Protein AF-W5IK70-F1 (afdb_monomer)

pLDDT: mean 71.69, std 27.31, range [25.16, 98.5]

Solvent-accessible surface area (backbone atoms only — not comparable to full-atom values): 27237 Å² total; per-residue (Å²): 134,76,75,76,71,59,64,71,56,56,67,64,42,74,83,46,77,78,71,49,79,70,49,48,52,49,52,52,51,50,49,51,52,50,51,50,53,52,51,51,50,52,50,51,51,51,50,50,36,49,61,34,98,88,60,72,47,72,72,46,70,74,50,41,48,68,56,68,37,69,65,39,41,67,74,23,46,50,54,4,45,52,42,39,47,54,43,26,53,54,17,46,55,45,8,52,53,46,4,50,55,38,13,51,31,49,68,45,88,53,66,66,54,19,48,52,29,42,53,52,32,52,48,36,58,68,48,60,51,67,59,46,23,53,52,40,24,54,50,31,51,73,73,68,41,83,63,23,38,57,53,11,40,26,52,26,44,16,45,27,51,5,23,51,40,13,52,47,49,44,50,25,43,71,66,52,68,66,65,62,57,51,52,32,45,72,72,68,40,51,74,67,51,32,39,64,74,49,42,47,59,53,16,52,62,74,37,40,70,58,57,45,53,46,50,55,48,52,48,58,57,50,57,61,28,36,80,65,69,22,63,25,33,59,36,24,22,50,51,53,6,65,73,71,72,22,43,67,44,19,44,49,54,39,50,52,51,52,48,53,52,47,51,52,52,50,53,58,45,61,53,56,52,66,71,48,53,81,76,66,70,67,87,72,75,76,77,84,73,76,60,69,53,96,84,43,93,81,37,59,47,61,55,50,55,76,64,49,72,70,50,84,89,77,53,83,53,87,67,60,87,50,71,86,49,74,56,64,75,71,89,80,75,87,70,76,82,83,83,80,70,73,95,80,64,80,84,77,75,87,80,79,81,86,91,74,83,82,88,77,79,65,75,68,61,71,76,75,75,79,83,90,82,89,83,81,89,86,89,82,88,86,85,88,84,81,89,77,89,80,77,94,68,86,85,93,81,87,79,89,82,90,86,83,92,77,89,86,86,86,88,78,87,87,91,78,91,88,85,90,84,86,87,81,84,88,79,83,90,80,92,84,84,87,87,85,86,83,87,81,90,81,133

Sequence (443 aa):
MNNKKNSEDSTTRLLFDAPGPKALKKIRIANIIGSILIAGLVLAVLFRLHNPPQGENQLSWDLWRPALNSEAWTDFYLPGLVQTLAASVVAIIGSMLYGLIFGIGRLLPNRVIRFISGIIVEFCRAVPVLLMMIFMWRWFSSVNLPSSSYWAVTISLILYNGSVVAELVRSGVGSLPDGQREAALALGLTRTRSLMLIEVPQALYAMLPAAITQLVVVLKDTALGSIILYTDLLQQSRRLGSMYFNILQALTVAAVLYFIMCFIVSRIAEWLPSRLASRTSGATTPDPTAPLAINDPTNTVRIKVARTPRPFGGAEPVLPESYGASGITPHGWQGDYRGYLHGEEEQYLHGRGHYGQTSSVGKLADMITQEIRVVRPQNGKGKKDKKKHVSSRVQRQFHSSLFRWGRGKKSSTDHTGMDSDPSDKNNTSSNTSQPSDRTKDWK

Nearest PDB structures (foldseek):
  4ymw-assembly1_C  TM=8.968E-01  e=3.836E-10  Caldanaerobacter subterraneus subsp. tengcongensis MB4
  3tuz-assembly2_F  TM=8.386E-01  e=4.819E-06  Escherichia coli K-12
  3tui-assembly2_E  TM=7.484E-01  e=1.396E-05  Escherichia coli K-12
  3dhw-assembly1_B  TM=7.840E-01  e=5.274E-05  Escherichia coli K-12
  7mc0-assembly1_B  TM=7.612E-01  e=5.763E-05  Neisseria meningitidis MC58

Foldseek 3Di:
DPDPVVVVVVVVCPVPPDQPPVRVVVVVVVVVVVVVVVVVVVVVVQVCQCDPPPDHRLPDVVLQPLLPDPCLVPPFQVVQAVLLVVLLVLLLVLLLVLLLCLLLQLVDPDPVSNVVSVVQLVVLQVDDLLVQLVVQLVVCVVVVNPPSLSCSLNVSSSSNLSSVSSVQLNVLLVPDPCVLQVVCVVVVHDSSRSCPVPRSVNSCLVSLLVSLVSSLVSSVSSLSSLVVVRSHNLVSLCVSCVVSVSSVSSVVVSVVVNVVVSVVSSVVSVVVSVVVVVVPPDPDDPDPPQQDDLPDPPLVQNVVQVPFDDDPPRDDTDGPPCPPDRSDDDPDDPDDPPPDDDPPPPPPPPPDDDPDDDDDPPVVVVVPDDDDDDDDDDDDDDDDDDDDDDDPDDDDDDDDDDDDDDDDDDDDDDDDDDDDDDDDDDDDDDDDDDDDDDDDDDD

Organism: NCBI:txid641146

Secondary structure (DSSP, 8-state):
-GGGGSHHHHHHTTTS----HHHHHHHHHHHHHHHHHHHHHHHHHHHHHHS-TTS--TT-GGGHHHHHSHHHIIIIIHHHHHHHHHHHHHHHHHHHHHHHHHHHHHHSS-HHHHHHHHHHHHHHHHS-HHHHHHHHHHHHHHTT-TTHHHHHHHHHHHHHHHHHHHHHHHHHHTTS-THHHHHHHHTT--HHHHIIIIIHHHHHHHTHHHHHHHHHHHHHHGGGGGGGT---HHHHHHHHHHHSS-HHHHHHHHHHHHHHHHHHHHHHHHHHHHHHHHHH----PPP-PPPPPTT-TT-HHHHHHHHSPPPTTSPPP---GGGTTTT---SS----GGGS--TTSGGGS-----------GGGGTGGG-------PPPP----------------------------------------------------------------

Radius of gyration: 39.56 Å; Cα contacts (8 Å, |Δi|>4): 333; chains: 1; bounding box: 88×101×112 Å

Mean predicted aligned error: 18.62 Å

Structure (mmCIF, N/CA/C/O backbone):
data_AF-W5IK70-F1
#
_entry.id   AF-W5IK70-F1
#
loop_
_atom_site.group_PDB
_atom_site.id
_atom_site.type_symbol
_atom_site.label_atom_id
_atom_site.label_alt_id
_atom_site.label_comp_id
_atom_site.label_asym_id
_atom_site.label_entity_id
_atom_site.label_seq_id
_atom_site.pdbx_PDB_ins_code
_atom_site.Cartn_x
_atom_site.Cartn_y
_atom_site.Cartn_z
_atom_site.occupancy
_atom_site.B_iso_or_equiv
_atom_site.auth_seq_id
_atom_site.auth_comp_id
_atom_site.auth_asym_id
_atom_site.auth_atom_id
_atom_site.pdbx_PDB_model_num
ATOM 1 N N . MET A 1 1 ? 2.872 -40.965 8.794 1.00 36.47 1 MET A N 1
ATOM 2 C CA . MET A 1 1 ? 3.072 -39.592 8.266 1.00 36.47 1 MET A CA 1
ATOM 3 C C . MET A 1 1 ? 1.882 -39.005 7.482 1.00 36.47 1 MET A C 1
ATOM 5 O O . MET A 1 1 ? 1.776 -37.789 7.449 1.00 36.47 1 MET A O 1
ATOM 9 N N . ASN A 1 2 ? 0.983 -39.787 6.859 1.00 33.38 2 ASN A N 1
ATOM 10 C CA . ASN A 1 2 ? 0.033 -39.242 5.861 1.00 33.38 2 ASN A CA 1
ATOM 11 C C . ASN A 1 2 ? -1.221 -38.507 6.388 1.00 33.38 2 ASN A C 1
ATOM 13 O O . ASN A 1 2 ? -1.890 -37.846 5.602 1.00 33.38 2 ASN A O 1
ATOM 17 N N . ASN A 1 3 ? -1.569 -38.593 7.678 1.00 33.25 3 ASN A N 1
ATOM 18 C CA . ASN A 1 3 ? -2.918 -38.199 8.123 1.00 33.25 3 ASN A CA 1
ATOM 19 C C . ASN A 1 3 ? -3.159 -36.678 8.238 1.00 33.25 3 ASN A C 1
ATOM 21 O O . ASN A 1 3 ? -4.305 -36.243 8.264 1.00 33.25 3 ASN A O 1
ATOM 25 N N . LYS A 1 4 ? -2.102 -35.853 8.281 1.00 33.47 4 LYS A N 1
ATOM 26 C CA . LYS A 1 4 ? -2.226 -34.400 8.520 1.00 33.47 4 LYS A CA 1
ATOM 27 C C . LYS A 1 4 ? -2.654 -33.594 7.282 1.00 33.47 4 LYS A C 1
ATOM 29 O O . LYS A 1 4 ? -3.054 -32.448 7.418 1.00 33.47 4 LYS A O 1
ATOM 34 N N . LYS A 1 5 ? -2.584 -34.186 6.082 1.00 36.19 5 LYS A N 1
ATOM 35 C CA . LYS A 1 5 ? -2.869 -33.500 4.806 1.00 36.19 5 LYS A CA 1
ATOM 36 C C . LYS A 1 5 ? -4.351 -33.522 4.400 1.00 36.19 5 LYS A C 1
ATOM 38 O O . LYS A 1 5 ? -4.733 -32.823 3.472 1.00 36.19 5 LYS A O 1
ATOM 43 N N . ASN A 1 6 ? -5.176 -34.321 5.081 1.00 36.66 6 ASN A N 1
ATOM 44 C CA . ASN A 1 6 ? -6.583 -34.528 4.719 1.00 36.66 6 ASN A CA 1
ATOM 45 C C . ASN A 1 6 ? -7.561 -33.618 5.487 1.00 36.66 6 ASN A C 1
ATOM 47 O O . ASN A 1 6 ? -8.690 -33.449 5.039 1.00 36.66 6 ASN A O 1
ATOM 51 N N . SER A 1 7 ? -7.155 -33.038 6.625 1.00 37.81 7 SER A N 1
ATOM 52 C CA . SER A 1 7 ? -8.033 -32.238 7.497 1.00 37.81 7 SER A CA 1
ATOM 53 C C . SER A 1 7 ? -8.189 -30.776 7.061 1.00 37.81 7 SER A C 1
ATOM 55 O O . SER A 1 7 ? -9.271 -30.212 7.198 1.00 37.81 7 SER A O 1
ATOM 57 N N . GLU A 1 8 ? -7.145 -30.163 6.493 1.00 40.88 8 GLU A N 1
ATOM 58 C CA . GLU A 1 8 ? -7.228 -28.805 5.912 1.00 40.88 8 GLU A CA 1
ATOM 59 C C . GLU A 1 8 ? -8.087 -28.782 4.634 1.00 40.88 8 GLU A C 1
ATOM 61 O O . GLU A 1 8 ? -8.728 -27.785 4.303 1.00 40.88 8 GLU A O 1
ATOM 66 N N . ASP A 1 9 ? -8.158 -29.918 3.938 1.00 45.72 9 ASP A N 1
ATOM 67 C CA . ASP A 1 9 ? -8.907 -30.057 2.691 1.00 45.72 9 ASP A CA 1
ATOM 68 C C . ASP A 1 9 ? -10.426 -30.193 2.939 1.00 45.72 9 ASP A C 1
ATOM 70 O O . ASP A 1 9 ? -11.229 -29.869 2.069 1.00 45.72 9 ASP A O 1
ATOM 74 N N . SER A 1 10 ? -10.853 -30.640 4.131 1.00 42.25 10 SER A N 1
ATOM 75 C CA . SER A 1 10 ? -12.277 -30.836 4.458 1.00 42.25 10 SER A CA 1
ATOM 76 C C . SER A 1 10 ? -13.062 -29.551 4.736 1.00 42.25 10 SER A C 1
ATOM 78 O O . SER A 1 10 ? -14.227 -29.477 4.356 1.00 42.25 10 SER A O 1
ATOM 80 N N . THR A 1 11 ? -12.461 -28.531 5.353 1.00 40.12 11 THR A N 1
ATOM 81 C CA . THR A 1 11 ? -13.162 -27.266 5.657 1.00 40.12 11 THR A CA 1
ATOM 82 C C . THR A 1 11 ? -13.364 -26.413 4.406 1.00 40.12 11 THR A C 1
ATOM 84 O O . THR A 1 11 ? -14.427 -25.824 4.222 1.00 40.12 11 THR A O 1
ATOM 87 N N . THR A 1 12 ? -12.397 -26.422 3.486 1.00 42.31 12 THR A N 1
ATOM 88 C CA . THR A 1 12 ? -12.478 -25.706 2.200 1.00 42.31 12 THR A CA 1
ATOM 89 C C . THR A 1 12 ? -13.555 -26.287 1.263 1.00 42.31 12 THR A C 1
ATOM 91 O O . THR A 1 12 ? -14.144 -25.562 0.461 1.00 42.31 12 THR A O 1
ATOM 94 N N . ARG A 1 13 ? -13.877 -27.583 1.400 1.00 45.31 13 ARG A N 1
ATOM 95 C CA . ARG A 1 13 ? -14.924 -28.287 0.627 1.00 45.31 13 ARG A CA 1
ATOM 96 C C . ARG A 1 13 ? -16.365 -27.963 1.052 1.00 45.31 13 ARG A C 1
ATOM 98 O O . ARG A 1 13 ? -17.289 -28.385 0.368 1.00 45.31 13 ARG A O 1
ATOM 105 N N . LEU A 1 14 ? -16.585 -27.237 2.153 1.00 49.22 14 LEU A N 1
ATOM 106 C CA . LEU A 1 14 ? -17.941 -26.951 2.655 1.00 49.22 14 LEU A CA 1
ATOM 107 C C . LEU A 1 14 ? -18.690 -25.856 1.875 1.00 49.22 14 LEU A C 1
ATOM 109 O O . LEU A 1 14 ? -19.909 -25.772 1.995 1.00 49.22 14 LEU A O 1
ATOM 113 N N . LEU A 1 15 ? -17.994 -25.036 1.076 1.00 49.94 15 LEU A N 1
ATOM 114 C CA . LEU A 1 15 ? -18.619 -23.995 0.240 1.00 49.94 15 LEU A CA 1
ATOM 115 C C . LEU A 1 15 ? -18.512 -24.272 -1.269 1.00 49.94 15 LEU A C 1
ATOM 117 O O . LEU A 1 15 ? -19.331 -23.784 -2.045 1.00 49.94 15 LEU A O 1
ATOM 121 N N . PHE A 1 16 ? -17.531 -25.075 -1.688 1.00 58.56 16 PHE A N 1
ATOM 122 C CA . PHE A 1 16 ? -17.361 -25.506 -3.073 1.00 58.56 16 PHE A CA 1
ATOM 123 C C . PHE A 1 16 ? -17.315 -27.029 -3.137 1.00 58.56 16 PHE A C 1
ATOM 125 O O . PHE A 1 16 ? -16.374 -27.651 -2.643 1.00 58.56 16 PHE A O 1
ATOM 132 N N . ASP A 1 17 ? -18.330 -27.613 -3.776 1.00 73.50 17 ASP A N 1
ATOM 133 C CA . ASP A 1 17 ? -18.403 -29.052 -4.009 1.00 73.50 17 ASP A CA 1
ATOM 134 C C . ASP A 1 17 ? -17.187 -29.529 -4.824 1.00 73.50 17 ASP A C 1
ATOM 136 O O . ASP A 1 17 ? -16.712 -28.842 -5.740 1.00 73.50 17 ASP A O 1
ATOM 140 N N . ALA A 1 18 ? -16.649 -30.696 -4.473 1.00 69.75 18 ALA A N 1
ATOM 141 C CA . ALA A 1 18 ? -15.390 -31.163 -5.038 1.00 69.75 18 ALA A CA 1
ATOM 142 C C . ALA A 1 18 ? -15.562 -31.425 -6.548 1.00 69.75 18 ALA A C 1
ATOM 144 O O . ALA A 1 18 ? -16.427 -32.217 -6.939 1.00 69.75 18 ALA A O 1
ATOM 145 N N . PRO A 1 19 ? -14.753 -30.808 -7.435 1.00 75.75 19 PRO A N 1
ATOM 146 C CA . PRO A 1 19 ? -14.966 -30.920 -8.871 1.00 75.75 19 PRO A CA 1
ATOM 147 C C . PRO A 1 19 ? -14.865 -32.382 -9.314 1.00 75.75 19 PRO A C 1
ATOM 149 O O . PRO A 1 19 ? -13.803 -33.000 -9.255 1.00 75.75 19 PRO A O 1
ATOM 152 N N . GLY A 1 20 ? -15.983 -32.937 -9.791 1.00 86.75 20 GLY A N 1
ATOM 153 C CA . GLY A 1 20 ? -16.047 -34.327 -10.239 1.00 86.75 20 GLY A CA 1
ATOM 154 C C . GLY A 1 20 ? -15.072 -34.640 -11.390 1.00 86.75 20 GLY A C 1
ATOM 155 O O . GLY A 1 20 ? -14.556 -33.735 -12.053 1.00 86.75 20 GLY A O 1
ATOM 156 N N . PRO A 1 21 ? -14.851 -35.921 -11.735 1.00 85.81 21 PRO A N 1
ATOM 157 C CA . PRO A 1 21 ? -13.806 -36.330 -12.684 1.00 85.81 21 PRO A CA 1
ATOM 158 C C . PRO A 1 21 ? -13.943 -35.703 -14.084 1.00 85.81 21 PRO A C 1
ATOM 160 O O . PRO A 1 21 ? -12.944 -35.479 -14.769 1.00 85.81 21 PRO A O 1
ATOM 163 N N . LYS A 1 22 ? -15.168 -35.362 -14.512 1.00 83.75 22 LYS A N 1
ATOM 164 C CA . LYS A 1 22 ? -15.419 -34.609 -15.755 1.00 83.75 22 LYS A CA 1
ATOM 165 C C . LYS A 1 22 ? -15.026 -33.126 -15.635 1.00 83.75 22 LYS A C 1
ATOM 167 O O . LYS A 1 22 ? -14.517 -32.564 -16.602 1.00 83.75 22 LYS A O 1
ATOM 172 N N . ALA A 1 23 ? -15.222 -32.504 -14.471 1.00 85.75 23 ALA A N 1
ATOM 173 C CA . ALA A 1 23 ? -14.808 -31.127 -14.199 1.00 85.75 23 ALA A CA 1
ATOM 174 C C . ALA A 1 23 ? -13.278 -31.012 -14.103 1.00 85.75 23 ALA A C 1
ATOM 176 O O . ALA A 1 23 ? -12.705 -30.143 -14.752 1.00 85.75 23 ALA A O 1
ATOM 177 N N . LEU A 1 24 ? -12.599 -31.949 -13.430 1.00 86.75 24 LEU A N 1
ATOM 178 C CA . LEU A 1 24 ? -11.127 -32.005 -13.390 1.00 86.75 24 LEU A CA 1
ATOM 179 C C . LEU A 1 24 ? -10.498 -32.113 -14.789 1.00 86.75 24 LEU A C 1
ATOM 181 O O . LEU A 1 24 ? -9.507 -31.440 -15.073 1.00 86.75 24 LEU A O 1
ATOM 185 N N . LYS A 1 25 ? -11.092 -32.909 -15.694 1.00 89.62 25 LYS A N 1
ATOM 186 C CA . LYS A 1 25 ? -10.663 -32.962 -17.104 1.00 89.62 25 LYS A CA 1
ATOM 187 C C . LYS A 1 25 ? -10.832 -31.607 -17.802 1.00 89.62 25 LYS A C 1
ATOM 189 O O . LYS A 1 25 ? -9.897 -31.164 -18.463 1.00 89.62 25 LYS A O 1
ATOM 194 N N . LYS A 1 26 ? -11.973 -30.926 -17.621 1.00 90.50 26 LYS A N 1
ATOM 195 C CA . LYS A 1 26 ? -12.207 -29.578 -18.174 1.00 90.50 26 LYS A CA 1
ATOM 196 C C . LYS A 1 26 ? -11.215 -28.544 -17.633 1.00 90.50 26 LYS A C 1
ATOM 198 O O . LYS A 1 26 ? -10.653 -27.807 -18.431 1.00 90.50 26 LYS A O 1
ATOM 203 N N . ILE A 1 27 ? -10.953 -28.532 -16.324 1.00 92.06 27 ILE A N 1
ATOM 204 C CA . ILE A 1 27 ? -9.973 -27.631 -15.689 1.00 92.06 27 ILE A CA 1
ATOM 205 C C . ILE A 1 27 ? -8.572 -27.885 -16.254 1.00 92.06 27 ILE A C 1
ATOM 207 O O . ILE A 1 27 ? -7.891 -26.943 -16.640 1.00 92.06 27 ILE A O 1
ATOM 211 N N . ARG A 1 28 ? -8.149 -29.150 -16.390 1.00 91.88 28 ARG A N 1
ATOM 212 C CA . ARG A 1 28 ? -6.848 -29.481 -16.993 1.00 91.88 28 ARG A CA 1
ATOM 213 C C . ARG A 1 28 ? -6.742 -28.991 -18.439 1.00 91.88 28 ARG A C 1
ATOM 215 O O . ARG A 1 28 ? -5.726 -28.409 -18.795 1.00 91.88 28 ARG A O 1
ATOM 222 N N . ILE A 1 29 ? -7.776 -29.209 -19.254 1.00 94.44 29 ILE A N 1
ATOM 223 C CA . ILE A 1 29 ? -7.813 -28.746 -20.649 1.00 94.44 29 ILE A CA 1
ATOM 224 C C . ILE A 1 29 ? -7.774 -27.211 -20.707 1.00 94.44 29 ILE A C 1
ATOM 226 O O . ILE A 1 29 ? -6.973 -26.661 -21.453 1.00 94.44 29 ILE A O 1
ATOM 230 N N . ALA A 1 30 ? -8.567 -26.523 -19.881 1.00 94.56 30 ALA A N 1
ATOM 231 C CA . ALA A 1 30 ? -8.571 -25.063 -19.795 1.00 94.56 30 ALA A CA 1
ATOM 232 C C . ALA A 1 30 ? -7.206 -24.502 -19.362 1.00 94.56 30 ALA A C 1
ATOM 234 O O . ALA A 1 30 ? -6.728 -23.549 -19.969 1.00 94.56 30 ALA A O 1
ATOM 235 N N . ASN A 1 31 ? -6.544 -25.128 -18.384 1.00 95.31 31 ASN A N 1
ATOM 236 C CA . ASN A 1 31 ? -5.201 -24.740 -17.952 1.00 95.31 31 ASN A CA 1
ATOM 237 C C . ASN A 1 31 ? -4.164 -24.958 -19.062 1.00 95.31 31 ASN A C 1
ATOM 239 O O . ASN A 1 31 ? -3.361 -24.067 -19.302 1.00 95.31 31 ASN A O 1
ATOM 243 N N . ILE A 1 32 ? -4.199 -26.091 -19.776 1.00 96.56 32 ILE A N 1
ATOM 244 C CA . ILE A 1 32 ? -3.291 -26.356 -20.908 1.00 96.56 32 ILE A CA 1
ATOM 245 C C . ILE A 1 32 ? -3.502 -25.325 -22.025 1.00 96.56 32 ILE A C 1
ATOM 247 O O . ILE A 1 32 ? -2.533 -24.739 -22.498 1.00 96.56 32 ILE A O 1
ATOM 251 N N . ILE A 1 33 ? -4.755 -25.058 -22.411 1.00 96.94 33 ILE A N 1
ATOM 252 C CA . ILE A 1 33 ? -5.087 -24.036 -23.416 1.00 96.94 33 ILE A CA 1
ATOM 253 C C . ILE A 1 33 ? -4.610 -22.655 -22.946 1.00 96.94 33 ILE A C 1
ATOM 255 O O . ILE A 1 33 ? -3.957 -21.949 -23.708 1.00 96.94 33 ILE A O 1
ATOM 259 N N . GLY A 1 34 ? -4.861 -22.290 -21.686 1.00 95.69 34 GLY A N 1
ATOM 260 C CA . GLY A 1 34 ? -4.387 -21.039 -21.091 1.00 95.69 34 GLY A CA 1
ATOM 261 C C . GLY A 1 34 ? -2.861 -20.912 -21.113 1.00 95.69 34 GLY A C 1
ATOM 262 O O . GLY A 1 34 ? -2.343 -19.887 -21.545 1.00 95.69 34 GLY A O 1
ATOM 263 N N . SER A 1 35 ? -2.131 -21.963 -20.730 1.00 94.75 35 SER A N 1
ATOM 264 C CA . SER A 1 35 ? -0.665 -21.997 -20.797 1.00 94.75 35 SER A CA 1
ATOM 265 C C . SER A 1 35 ? -0.139 -21.880 -22.229 1.00 94.75 35 SER A C 1
ATOM 267 O O . SER A 1 35 ? 0.829 -21.157 -22.446 1.00 94.75 35 SER A O 1
ATOM 269 N N . ILE A 1 36 ? -0.780 -22.528 -23.210 1.00 97.12 36 ILE A N 1
ATOM 270 C CA . ILE A 1 36 ? -0.416 -22.409 -24.633 1.00 97.12 36 ILE A CA 1
ATOM 271 C C . ILE A 1 36 ? -0.670 -20.985 -25.143 1.00 97.12 36 ILE A C 1
ATOM 273 O O . ILE A 1 36 ? 0.191 -20.425 -25.817 1.00 97.12 36 ILE A O 1
ATOM 277 N N . LEU A 1 37 ? -1.804 -20.368 -24.792 1.00 96.25 37 LEU A N 1
ATOM 278 C CA . LEU A 1 37 ? -2.115 -18.983 -25.167 1.00 96.25 37 LEU A CA 1
ATOM 279 C C . LEU A 1 37 ? -1.122 -17.986 -24.550 1.00 96.25 37 LEU A C 1
ATOM 281 O O . LEU A 1 37 ? -0.654 -17.085 -25.244 1.00 96.25 37 LEU A O 1
ATOM 285 N N . ILE A 1 38 ? -0.749 -18.169 -23.279 1.00 95.69 38 ILE A N 1
ATOM 286 C CA . ILE A 1 38 ? 0.267 -17.345 -22.604 1.00 95.69 38 ILE A CA 1
ATOM 287 C C . ILE A 1 38 ? 1.643 -17.539 -23.256 1.00 95.69 38 ILE A C 1
ATOM 289 O O . ILE A 1 38 ? 2.315 -16.554 -23.552 1.00 95.69 38 ILE A O 1
ATOM 293 N N . ALA A 1 39 ? 2.055 -18.779 -23.531 1.00 95.31 39 ALA A N 1
ATOM 294 C CA . ALA A 1 39 ? 3.324 -19.060 -24.203 1.00 95.31 39 ALA A CA 1
ATOM 295 C C . ALA A 1 39 ? 3.364 -18.462 -25.621 1.00 95.31 39 ALA A C 1
ATOM 297 O O . ALA A 1 39 ? 4.350 -17.831 -25.991 1.00 95.31 39 ALA A O 1
ATOM 298 N N . GLY A 1 40 ? 2.274 -18.587 -26.386 1.00 96.50 40 GLY A N 1
ATOM 299 C CA . GLY A 1 40 ? 2.126 -17.969 -27.704 1.00 96.50 40 GLY A CA 1
ATOM 300 C C . GLY A 1 40 ? 2.204 -16.441 -27.655 1.00 96.50 40 GLY A C 1
ATOM 301 O O . GLY A 1 40 ? 2.890 -15.843 -28.481 1.00 96.50 40 GLY A O 1
ATOM 302 N N . LEU A 1 41 ? 1.582 -15.808 -26.654 1.00 95.06 41 LEU A N 1
ATOM 303 C CA . LEU A 1 41 ? 1.685 -14.363 -26.425 1.00 95.06 41 LEU A CA 1
ATOM 304 C C . LEU A 1 41 ? 3.125 -13.938 -26.096 1.00 95.06 41 LEU A C 1
ATOM 306 O O . LEU A 1 41 ? 3.617 -12.972 -26.674 1.00 95.06 41 LEU A O 1
ATOM 310 N N . VAL A 1 42 ? 3.818 -14.664 -25.212 1.00 93.88 42 VAL A N 1
ATOM 311 C CA . VAL A 1 42 ? 5.225 -14.389 -24.869 1.00 93.88 42 VAL A CA 1
ATOM 312 C C . VAL A 1 42 ? 6.127 -14.535 -26.096 1.00 93.88 42 VAL A C 1
ATOM 314 O O . VAL A 1 42 ? 6.939 -13.650 -26.359 1.00 93.88 42 VAL A O 1
ATOM 317 N N . LEU A 1 43 ? 5.955 -15.595 -26.891 1.00 93.50 43 LEU A N 1
ATOM 318 C CA . LEU A 1 43 ? 6.705 -15.792 -28.136 1.00 93.50 43 LEU A CA 1
ATOM 319 C C . LEU A 1 43 ? 6.414 -14.689 -29.164 1.00 93.50 43 LEU A C 1
ATOM 321 O O . LEU A 1 43 ? 7.348 -14.190 -29.789 1.00 93.50 43 LEU A O 1
ATOM 325 N N . ALA A 1 44 ? 5.159 -14.254 -29.301 1.00 91.31 44 ALA A N 1
ATOM 326 C CA . ALA A 1 44 ? 4.793 -13.140 -30.174 1.00 91.31 44 ALA A CA 1
ATOM 327 C C . ALA A 1 44 ? 5.439 -11.817 -29.724 1.00 91.31 44 ALA A C 1
ATOM 329 O O . ALA A 1 44 ? 5.952 -11.074 -30.561 1.00 91.31 44 ALA A O 1
ATOM 330 N N . VAL A 1 45 ? 5.477 -11.541 -28.415 1.00 90.25 45 VAL A N 1
ATOM 331 C CA . VAL A 1 45 ? 6.162 -10.368 -27.843 1.00 90.25 45 VAL A CA 1
ATOM 332 C C . VAL A 1 45 ? 7.672 -10.435 -28.089 1.00 90.25 45 VAL A C 1
ATOM 334 O O . VAL A 1 45 ? 8.245 -9.460 -28.573 1.00 90.25 45 VAL A O 1
ATOM 337 N N . LEU A 1 46 ? 8.315 -11.579 -27.833 1.00 89.44 46 LEU A N 1
ATOM 338 C CA . LEU A 1 46 ? 9.750 -11.768 -28.076 1.00 89.44 46 LEU A CA 1
ATOM 339 C C . LEU A 1 46 ? 10.104 -11.627 -29.561 1.00 89.44 46 LEU A C 1
ATOM 341 O O . LEU A 1 46 ? 11.042 -10.907 -29.895 1.00 89.44 46 LEU A O 1
ATOM 345 N N . PHE A 1 47 ? 9.324 -12.229 -30.462 1.00 88.50 47 PHE A N 1
ATOM 346 C CA . PHE A 1 47 ? 9.510 -12.076 -31.907 1.00 88.50 47 PHE A CA 1
ATOM 347 C C . PHE A 1 47 ? 9.346 -10.613 -32.348 1.00 88.50 47 PHE A C 1
ATOM 349 O O . PHE A 1 47 ? 10.142 -10.106 -33.135 1.00 88.50 47 PHE A O 1
ATOM 356 N N . ARG A 1 48 ? 8.356 -9.903 -31.790 1.00 87.06 48 ARG A N 1
ATOM 357 C CA . ARG A 1 48 ? 8.067 -8.494 -32.100 1.00 87.06 48 ARG A CA 1
ATOM 358 C C . ARG A 1 48 ? 9.092 -7.501 -31.528 1.00 87.06 48 ARG A C 1
ATOM 360 O O . ARG A 1 48 ? 9.183 -6.384 -32.048 1.00 87.06 48 ARG A O 1
ATOM 367 N N . LEU A 1 49 ? 9.822 -7.897 -30.482 1.00 87.50 49 LEU A N 1
ATOM 368 C CA . LEU A 1 49 ? 10.965 -7.181 -29.896 1.00 87.50 49 LEU A CA 1
ATOM 369 C C . LEU A 1 49 ? 12.274 -7.465 -30.642 1.00 87.50 49 LEU A C 1
ATOM 371 O O . LEU A 1 49 ? 13.088 -6.559 -30.806 1.00 87.50 49 LEU A O 1
ATOM 375 N N . HIS A 1 50 ? 12.463 -8.704 -31.101 1.00 88.06 50 HIS A N 1
ATOM 376 C CA . HIS A 1 50 ? 13.626 -9.106 -31.886 1.00 88.06 50 HIS A CA 1
ATOM 377 C C . HIS A 1 50 ? 13.608 -8.490 -33.290 1.00 88.06 50 HIS A C 1
ATOM 379 O O . HIS A 1 50 ? 14.604 -7.915 -33.722 1.00 88.06 50 HIS A O 1
ATOM 385 N N . ASN A 1 51 ? 12.446 -8.545 -33.952 1.00 85.44 51 ASN A N 1
ATOM 386 C CA . ASN A 1 51 ? 12.213 -8.055 -35.310 1.00 85.44 51 ASN A CA 1
ATOM 387 C C . ASN A 1 51 ? 11.142 -6.939 -35.323 1.00 85.44 51 ASN A C 1
ATOM 389 O O . ASN A 1 51 ? 10.003 -7.171 -35.749 1.00 85.44 51 ASN A O 1
ATOM 393 N N . PRO A 1 52 ? 11.442 -5.725 -34.825 1.00 84.19 52 PRO A N 1
ATOM 394 C CA . PRO A 1 52 ? 10.512 -4.607 -34.914 1.00 84.19 52 PRO A CA 1
ATOM 395 C C . PRO A 1 52 ? 10.428 -4.069 -36.363 1.00 84.19 52 PRO A C 1
ATOM 397 O O . PRO A 1 52 ? 11.462 -3.834 -36.977 1.00 84.19 52 PRO A O 1
ATOM 400 N N . PRO A 1 53 ? 9.228 -3.785 -36.916 1.00 75.94 53 PRO A N 1
ATOM 401 C CA . PRO A 1 53 ? 9.060 -3.352 -38.313 1.00 75.94 53 PRO A CA 1
ATOM 402 C C . PRO A 1 53 ? 9.731 -2.026 -38.710 1.00 75.94 53 PRO A C 1
ATOM 404 O O . PRO A 1 53 ? 9.782 -1.716 -39.895 1.00 75.94 53 PRO A O 1
ATOM 407 N N . GLN A 1 54 ? 10.158 -1.212 -37.739 1.00 74.94 54 GLN A N 1
ATOM 408 C CA . GLN A 1 54 ? 10.721 0.131 -37.939 1.00 74.94 54 GLN A CA 1
ATOM 409 C C . GLN A 1 54 ? 11.777 0.459 -36.862 1.00 74.94 54 GLN A C 1
ATOM 411 O O . GLN A 1 54 ? 11.732 1.520 -36.246 1.00 74.94 54 GLN A O 1
ATOM 416 N N . GLY A 1 55 ? 12.690 -0.467 -36.558 1.00 74.06 55 GLY A N 1
ATOM 417 C CA . GLY A 1 55 ? 13.747 -0.199 -35.579 1.00 74.06 55 GLY A CA 1
ATOM 418 C C . GLY A 1 55 ? 14.796 -1.298 -35.473 1.00 74.06 55 GLY A C 1
ATOM 419 O O . GLY A 1 55 ? 14.731 -2.312 -36.162 1.00 74.06 55 GLY A O 1
ATOM 420 N N . GLU A 1 56 ? 15.754 -1.094 -34.575 1.00 78.56 56 GLU A N 1
ATOM 421 C CA . GLU A 1 56 ? 16.780 -2.083 -34.249 1.00 78.56 56 GLU A CA 1
ATOM 422 C C . GLU A 1 56 ? 16.265 -3.128 -33.249 1.00 78.56 56 GLU A C 1
ATOM 424 O O . GLU A 1 56 ? 15.357 -2.859 -32.454 1.00 78.56 56 GLU A O 1
ATOM 429 N N . ASN A 1 57 ? 16.873 -4.318 -33.271 1.00 85.44 57 ASN A N 1
ATOM 430 C CA . ASN A 1 57 ? 16.585 -5.432 -32.364 1.00 85.44 57 ASN A CA 1
ATOM 431 C C . ASN A 1 57 ? 16.662 -4.981 -30.893 1.00 85.44 57 ASN A C 1
ATOM 433 O O . ASN A 1 57 ? 17.747 -4.774 -30.350 1.00 85.44 57 ASN A O 1
ATOM 437 N N . GLN A 1 58 ? 15.508 -4.895 -30.226 1.00 84.19 58 GLN A N 1
ATOM 438 C CA . GLN A 1 58 ? 15.393 -4.416 -28.842 1.00 84.19 58 GLN A CA 1
ATOM 439 C C . GLN A 1 58 ? 15.924 -5.425 -27.811 1.00 84.19 58 GLN A C 1
ATOM 441 O O . GLN A 1 58 ? 15.966 -5.132 -26.620 1.00 84.19 58 GLN A O 1
ATOM 446 N N . LEU A 1 59 ? 16.325 -6.620 -28.249 1.00 83.88 59 LEU A N 1
ATOM 447 C CA . LEU A 1 59 ? 16.972 -7.643 -27.427 1.00 83.88 59 LEU A CA 1
ATOM 448 C C . LEU A 1 59 ? 18.487 -7.724 -27.693 1.00 83.88 59 LEU A C 1
ATOM 450 O O . LEU A 1 59 ? 19.133 -8.657 -27.217 1.00 83.88 59 LEU A O 1
ATOM 454 N N . SER A 1 60 ? 19.067 -6.782 -28.451 1.00 86.25 60 SER A N 1
ATOM 455 C CA . SER A 1 60 ? 20.513 -6.729 -28.693 1.00 86.25 60 SER A CA 1
ATOM 456 C C . SER A 1 60 ? 21.294 -6.529 -27.389 1.00 86.25 60 SER A C 1
ATOM 458 O O . SER A 1 60 ? 20.871 -5.801 -26.490 1.00 86.25 60 SER A O 1
ATOM 460 N N . TRP A 1 61 ? 22.454 -7.182 -27.277 1.00 86.88 61 TRP A N 1
ATOM 461 C CA . TRP A 1 61 ? 23.295 -7.106 -26.077 1.00 86.88 61 TRP A CA 1
ATOM 462 C C . TRP A 1 61 ? 23.854 -5.696 -25.831 1.00 86.88 61 TRP A C 1
ATOM 464 O O . TRP A 1 61 ? 24.076 -5.296 -24.690 1.00 86.88 61 TRP A O 1
ATOM 474 N N . ASP A 1 62 ? 24.033 -4.906 -26.888 1.00 88.25 62 ASP A N 1
ATOM 475 C CA . ASP A 1 62 ? 24.639 -3.578 -26.792 1.00 88.25 62 ASP A CA 1
ATOM 476 C C . ASP A 1 62 ? 23.762 -2.572 -26.038 1.00 88.25 62 ASP A C 1
ATOM 478 O O . ASP A 1 62 ? 24.293 -1.753 -25.290 1.00 88.25 62 ASP A O 1
ATOM 482 N N . LEU A 1 63 ? 22.433 -2.719 -26.097 1.00 88.19 63 LEU A N 1
ATOM 483 C CA . LEU A 1 63 ? 21.494 -1.933 -25.287 1.00 88.19 63 LEU A CA 1
ATOM 484 C C . LEU A 1 63 ? 21.548 -2.289 -23.787 1.00 88.19 63 LEU A C 1
ATOM 486 O O . LEU A 1 63 ? 21.152 -1.479 -22.945 1.00 88.19 63 LEU A O 1
ATOM 490 N N . TRP A 1 64 ? 22.051 -3.474 -23.417 1.00 91.62 64 TRP A N 1
ATOM 491 C CA . TRP A 1 64 ? 22.198 -3.873 -22.011 1.00 91.62 64 TRP A CA 1
ATOM 492 C C . TRP A 1 64 ? 23.437 -3.277 -21.346 1.00 91.62 64 TRP A C 1
ATOM 494 O O . TRP A 1 64 ? 23.400 -3.045 -20.138 1.00 91.62 64 TRP A O 1
ATOM 504 N N . ARG A 1 65 ? 24.511 -2.983 -22.097 1.00 90.81 65 ARG A N 1
ATOM 505 C CA . ARG A 1 65 ? 25.765 -2.475 -21.507 1.00 90.81 65 ARG A CA 1
ATOM 506 C C . ARG A 1 65 ? 25.535 -1.192 -20.686 1.00 90.81 65 ARG A C 1
ATOM 508 O O . ARG A 1 65 ? 25.859 -1.212 -19.500 1.00 90.81 65 ARG A O 1
ATOM 515 N N . PRO A 1 66 ? 24.886 -0.124 -21.206 1.00 90.50 66 PRO A N 1
ATOM 516 C CA . PRO A 1 66 ? 24.676 1.097 -20.427 1.00 90.50 66 PRO A CA 1
ATOM 517 C C . PRO A 1 66 ? 23.738 0.894 -19.230 1.00 90.50 66 PRO A C 1
ATOM 519 O O . PRO A 1 66 ? 23.858 1.604 -18.243 1.00 90.50 66 PRO A O 1
ATOM 522 N N . ALA A 1 67 ? 22.833 -0.092 -19.279 1.00 91.19 67 ALA A N 1
ATOM 523 C CA . ALA A 1 67 ? 21.941 -0.420 -18.164 1.00 91.19 67 ALA A CA 1
ATOM 524 C C . ALA A 1 67 ? 22.622 -1.224 -17.039 1.00 91.19 67 ALA A C 1
ATOM 526 O O . ALA A 1 67 ? 22.045 -1.326 -15.957 1.00 91.19 67 ALA A O 1
ATOM 527 N N . LEU A 1 68 ? 23.803 -1.805 -17.286 1.00 93.31 68 LEU A N 1
ATOM 528 C CA . LEU A 1 68 ? 24.544 -2.648 -16.337 1.00 93.31 68 LEU A CA 1
ATOM 529 C C . LEU A 1 68 ? 25.891 -2.043 -15.893 1.00 93.31 68 LEU A C 1
ATOM 531 O O . LEU A 1 68 ? 26.451 -2.504 -14.898 1.00 93.31 68 LEU A O 1
ATOM 535 N N . ASN A 1 69 ? 26.390 -1.016 -16.592 1.00 93.62 69 ASN A N 1
ATOM 536 C CA . ASN A 1 69 ? 27.603 -0.264 -16.250 1.00 93.62 69 ASN A CA 1
ATOM 537 C C . ASN A 1 69 ? 27.556 0.329 -14.829 1.00 93.62 69 ASN A C 1
ATOM 539 O O . ASN A 1 69 ? 26.496 0.712 -14.339 1.00 93.62 69 ASN A O 1
ATOM 543 N N . SER A 1 70 ? 28.719 0.481 -14.186 1.00 93.12 70 SER A N 1
ATOM 544 C CA . SER A 1 70 ? 28.844 1.011 -12.815 1.00 93.12 70 SER A CA 1
ATOM 545 C C . SER A 1 70 ? 28.220 2.399 -12.621 1.00 93.12 70 SER A C 1
ATOM 547 O O . SER A 1 70 ? 27.583 2.627 -11.598 1.00 93.12 70 SER A O 1
ATOM 549 N N . GLU A 1 71 ? 28.339 3.282 -13.614 1.00 92.44 71 GLU A N 1
ATOM 550 C CA . GLU A 1 71 ? 27.736 4.626 -13.644 1.00 92.44 71 GLU A CA 1
ATOM 551 C C . GLU A 1 71 ? 26.203 4.581 -13.489 1.00 92.44 71 GLU A C 1
ATOM 553 O O . GLU A 1 71 ? 25.618 5.329 -12.708 1.00 92.44 71 GLU A O 1
ATOM 558 N N . ALA A 1 72 ? 25.532 3.618 -14.135 1.00 93.94 72 ALA A N 1
ATOM 559 C CA . ALA A 1 72 ? 24.089 3.434 -13.983 1.00 93.94 72 ALA A CA 1
ATOM 560 C C . ALA A 1 72 ? 23.694 3.076 -12.540 1.00 93.94 72 ALA A C 1
ATOM 562 O O . ALA A 1 72 ? 22.636 3.488 -12.053 1.00 93.94 72 ALA A O 1
ATOM 563 N N . TRP A 1 73 ? 24.550 2.335 -11.832 1.00 95.50 73 TRP A N 1
ATOM 564 C CA . TRP A 1 73 ? 24.336 2.001 -10.427 1.00 95.50 73 TRP A CA 1
ATOM 565 C C . TRP A 1 73 ? 24.548 3.205 -9.513 1.00 95.50 73 TRP A C 1
ATOM 567 O O . TRP A 1 73 ? 23.669 3.480 -8.693 1.00 95.50 73 TRP A O 1
ATOM 577 N N . THR A 1 74 ? 25.665 3.924 -9.650 1.00 95.19 74 THR A N 1
ATOM 578 C CA . THR A 1 74 ? 26.002 5.059 -8.774 1.00 95.19 74 THR A CA 1
ATOM 579 C C . THR A 1 74 ? 25.062 6.244 -8.954 1.00 95.19 74 THR A C 1
ATOM 581 O O . THR A 1 74 ? 24.661 6.849 -7.960 1.00 95.19 74 THR A O 1
ATOM 584 N N . ASP A 1 75 ? 24.657 6.534 -10.190 1.00 94.25 75 ASP A N 1
ATOM 585 C CA . ASP A 1 75 ? 24.033 7.818 -10.525 1.00 94.25 75 ASP A CA 1
ATOM 586 C C . ASP A 1 75 ? 22.501 7.713 -10.615 1.00 94.25 75 ASP A C 1
ATOM 588 O O . ASP A 1 75 ? 21.785 8.696 -10.392 1.00 94.25 75 ASP A O 1
ATOM 592 N N . PHE A 1 76 ? 21.977 6.508 -10.880 1.00 95.56 76 PHE A N 1
ATOM 593 C CA . PHE A 1 76 ? 20.545 6.269 -11.086 1.00 95.56 76 PHE A CA 1
ATOM 594 C C . PHE A 1 76 ? 19.961 5.230 -10.120 1.00 95.56 76 PHE A C 1
ATOM 596 O O . PHE A 1 76 ? 19.068 5.576 -9.338 1.00 95.56 76 PHE A O 1
ATOM 603 N N . TYR A 1 77 ? 20.433 3.975 -10.132 1.00 96.50 77 TYR A N 1
ATOM 604 C CA . TYR A 1 77 ? 19.762 2.903 -9.379 1.00 96.50 77 TYR A CA 1
ATOM 605 C C . TYR A 1 77 ? 19.909 3.031 -7.859 1.00 96.50 77 TYR A C 1
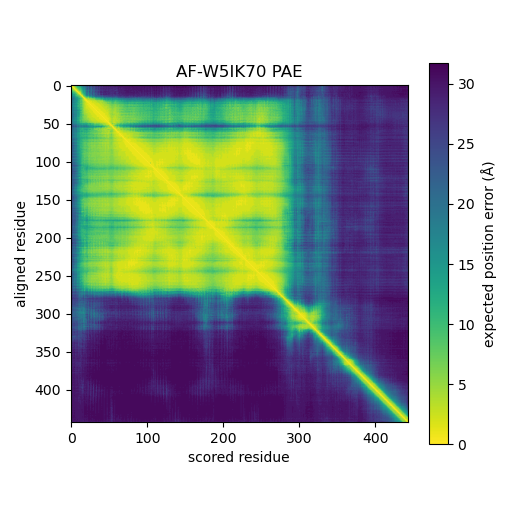ATOM 607 O O . TYR A 1 77 ? 18.895 2.947 -7.166 1.00 96.50 77 TYR A O 1
ATOM 615 N N . LEU A 1 78 ? 21.116 3.253 -7.315 1.00 96.19 78 LEU A N 1
ATOM 616 C CA . LEU A 1 78 ? 21.290 3.408 -5.863 1.00 96.19 78 LEU A CA 1
ATOM 617 C C . LEU A 1 78 ? 20.561 4.658 -5.332 1.00 96.19 78 LEU A C 1
ATOM 619 O O . LEU A 1 78 ? 19.785 4.508 -4.385 1.00 96.19 78 LEU A O 1
ATOM 623 N N . PRO A 1 79 ? 20.708 5.861 -5.930 1.00 96.62 79 PRO A N 1
ATOM 624 C CA . PRO A 1 79 ? 19.968 7.044 -5.492 1.00 96.62 79 PRO A CA 1
ATOM 625 C C . PRO A 1 79 ? 18.449 6.857 -5.565 1.00 96.62 79 PRO A C 1
ATOM 627 O O . PRO A 1 79 ? 17.742 7.224 -4.626 1.00 96.62 79 PRO A O 1
ATOM 630 N N . GLY A 1 80 ? 17.944 6.247 -6.644 1.00 96.62 80 GLY A N 1
ATOM 631 C CA . GLY A 1 80 ? 16.518 5.954 -6.799 1.00 96.62 80 GLY A CA 1
ATOM 632 C C . GLY A 1 80 ? 16.001 4.956 -5.764 1.00 96.62 80 GLY A C 1
ATOM 633 O O . GLY A 1 80 ? 14.944 5.175 -5.178 1.00 96.62 80 GLY A O 1
ATOM 634 N N . LEU A 1 81 ? 16.765 3.899 -5.474 1.00 96.25 81 LEU A N 1
ATOM 635 C CA . LEU A 1 81 ? 16.423 2.902 -4.458 1.00 96.25 81 LEU A CA 1
ATOM 636 C C . LEU A 1 81 ? 16.429 3.499 -3.041 1.00 96.25 81 LEU A C 1
ATOM 638 O O . LEU A 1 81 ? 15.515 3.221 -2.266 1.00 96.25 81 LEU A O 1
ATOM 642 N N . VAL A 1 82 ? 17.396 4.365 -2.714 1.00 96.94 82 VAL A N 1
ATOM 643 C CA . VAL A 1 82 ? 17.426 5.102 -1.436 1.00 96.94 82 VAL A CA 1
ATOM 644 C C . VAL A 1 82 ? 16.198 6.004 -1.293 1.00 96.94 82 VAL A C 1
ATOM 646 O O . VAL A 1 82 ? 15.564 5.993 -0.238 1.00 96.94 82 VAL A O 1
ATOM 649 N N . GLN A 1 83 ? 15.819 6.735 -2.345 1.00 96.75 83 GLN A N 1
ATOM 650 C CA . GLN A 1 83 ? 14.609 7.564 -2.349 1.00 96.75 83 GLN A CA 1
ATOM 651 C C . GLN A 1 83 ? 13.339 6.718 -2.168 1.00 96.75 83 GLN A C 1
ATOM 653 O O . GLN A 1 83 ? 12.550 6.972 -1.256 1.00 96.75 83 GLN A O 1
ATOM 658 N N . THR A 1 84 ? 13.183 5.647 -2.953 1.00 97.19 84 THR A N 1
ATOM 659 C CA . THR A 1 84 ? 12.072 4.692 -2.822 1.00 97.19 84 THR A CA 1
ATOM 660 C C . THR A 1 84 ? 11.951 4.142 -1.400 1.00 97.19 84 THR A C 1
ATOM 662 O O . THR A 1 84 ? 10.854 4.139 -0.835 1.00 97.19 84 THR A O 1
ATOM 665 N N . LEU A 1 85 ? 13.067 3.736 -0.784 1.00 96.19 85 LEU A N 1
ATOM 666 C CA . LEU A 1 85 ? 13.078 3.264 0.599 1.00 96.19 85 LEU A CA 1
ATOM 667 C C . LEU A 1 85 ? 12.701 4.375 1.585 1.00 96.19 85 LEU A C 1
ATOM 669 O O . LEU A 1 85 ? 11.819 4.144 2.410 1.00 96.19 85 LEU A O 1
ATOM 673 N N . ALA A 1 86 ? 13.279 5.574 1.473 1.00 96.44 86 ALA A N 1
ATOM 674 C CA . ALA A 1 86 ? 12.977 6.707 2.351 1.00 96.44 86 ALA A CA 1
ATOM 675 C C . ALA A 1 86 ? 11.479 7.066 2.349 1.00 96.44 86 ALA A C 1
ATOM 677 O O . ALA A 1 86 ? 10.852 7.089 3.413 1.00 96.44 86 ALA A O 1
ATOM 678 N N . ALA A 1 87 ? 10.882 7.251 1.166 1.00 97.31 87 ALA A N 1
ATOM 679 C CA . ALA A 1 87 ? 9.450 7.520 1.035 1.00 97.31 87 ALA A CA 1
ATOM 680 C C . ALA A 1 87 ? 8.603 6.351 1.565 1.00 97.31 87 ALA A C 1
ATOM 682 O O . ALA A 1 87 ? 7.640 6.579 2.298 1.00 97.31 87 ALA A O 1
ATOM 683 N N . SER A 1 88 ? 8.973 5.098 1.253 1.00 96.31 88 SER A N 1
ATOM 684 C CA . SER A 1 88 ? 8.229 3.920 1.726 1.00 96.31 88 SER A CA 1
ATOM 685 C C . SER A 1 88 ? 8.249 3.779 3.251 1.00 96.31 88 SER A C 1
ATOM 687 O O . SER A 1 88 ? 7.203 3.509 3.831 1.00 96.31 88 SER A O 1
ATOM 689 N N . VAL A 1 89 ? 9.381 4.018 3.923 1.00 96.00 89 VAL A N 1
ATOM 690 C CA . VAL A 1 89 ? 9.506 3.889 5.385 1.00 96.00 89 VAL A CA 1
ATOM 691 C C . VAL A 1 89 ? 8.663 4.944 6.097 1.00 96.00 89 VAL A C 1
ATOM 693 O O . VAL A 1 89 ? 7.899 4.606 7.004 1.00 96.00 89 VAL A O 1
ATOM 696 N N . VAL A 1 90 ? 8.739 6.207 5.665 1.00 98.06 90 VAL A N 1
ATOM 697 C CA . VAL A 1 90 ? 7.920 7.278 6.257 1.00 98.06 90 VAL A CA 1
ATOM 698 C C . VAL A 1 90 ? 6.435 7.054 5.956 1.00 98.06 90 VAL A C 1
ATOM 700 O O . VAL A 1 90 ? 5.602 7.218 6.850 1.00 98.06 90 VAL A O 1
ATOM 703 N N . ALA A 1 91 ? 6.092 6.598 4.747 1.00 98.00 91 ALA A N 1
ATOM 704 C CA . ALA A 1 91 ? 4.716 6.261 4.395 1.00 98.00 91 ALA A CA 1
ATOM 705 C C . ALA A 1 91 ? 4.168 5.064 5.189 1.00 98.00 91 ALA A C 1
ATOM 707 O O . ALA A 1 91 ? 3.020 5.105 5.625 1.00 98.00 91 ALA A O 1
ATOM 708 N N . ILE A 1 92 ? 4.972 4.026 5.431 1.00 95.81 92 ILE A N 1
ATOM 709 C CA . ILE A 1 92 ? 4.622 2.855 6.250 1.00 95.81 92 ILE A CA 1
ATOM 710 C C . ILE A 1 92 ? 4.345 3.271 7.697 1.00 95.81 92 ILE A C 1
ATOM 712 O O . ILE A 1 92 ? 3.276 2.973 8.230 1.00 95.81 92 ILE A O 1
ATOM 716 N N . ILE A 1 93 ? 5.272 3.997 8.328 1.00 96.56 93 ILE A N 1
ATOM 717 C CA . ILE A 1 93 ? 5.124 4.411 9.730 1.00 96.56 93 ILE A CA 1
ATOM 718 C C . ILE A 1 93 ? 3.939 5.374 9.865 1.00 96.56 93 ILE A C 1
ATOM 720 O O . ILE A 1 93 ? 3.074 5.182 10.721 1.00 96.56 93 ILE A O 1
ATOM 724 N N . GLY A 1 94 ? 3.848 6.373 8.982 1.00 98.00 94 GLY A N 1
ATOM 725 C CA . GLY A 1 94 ? 2.761 7.347 8.997 1.00 98.00 94 GLY A CA 1
ATOM 726 C C . GLY A 1 94 ? 1.389 6.730 8.713 1.00 98.00 94 GLY A C 1
ATOM 727 O O . GLY A 1 94 ? 0.436 7.055 9.417 1.00 98.00 94 GLY A O 1
ATOM 728 N N . SER A 1 95 ? 1.270 5.809 7.747 1.00 97.38 95 SER A N 1
ATOM 729 C CA . SER A 1 95 ? -0.001 5.119 7.461 1.00 97.38 95 SER A CA 1
ATOM 730 C C . SER A 1 95 ? -0.432 4.204 8.604 1.00 97.38 95 SER A C 1
ATOM 732 O O . SER A 1 95 ? -1.616 4.179 8.933 1.00 97.38 95 SER A O 1
ATOM 734 N N . MET A 1 96 ? 0.502 3.511 9.261 1.00 94.88 96 MET A N 1
ATOM 735 C CA . MET A 1 96 ? 0.192 2.676 10.425 1.00 94.88 96 MET A CA 1
ATOM 736 C C . MET A 1 96 ? -0.320 3.518 11.603 1.00 94.88 96 MET A C 1
ATOM 738 O O . MET A 1 96 ? -1.339 3.181 12.206 1.00 94.88 96 MET A O 1
ATOM 742 N N . LEU A 1 97 ? 0.330 4.653 11.893 1.00 97.12 97 LEU A N 1
ATOM 743 C CA . LEU A 1 97 ? -0.103 5.587 12.940 1.00 97.12 97 LEU A CA 1
ATOM 744 C C . LEU A 1 97 ? -1.455 6.237 12.610 1.00 97.12 97 LEU A C 1
ATOM 746 O O . LEU A 1 97 ? -2.366 6.211 13.438 1.00 97.12 97 LEU A O 1
ATOM 750 N N . TYR A 1 98 ? -1.614 6.770 11.396 1.00 98.12 98 TYR A N 1
ATOM 751 C CA . TYR A 1 98 ? -2.876 7.340 10.914 1.00 98.12 98 TYR A CA 1
ATOM 752 C C . TYR A 1 98 ? -4.007 6.307 10.991 1.00 98.12 98 TYR A C 1
ATOM 754 O O . TYR A 1 98 ? -5.074 6.585 11.541 1.00 98.12 98 TYR A O 1
ATOM 762 N N . GLY A 1 99 ? -3.766 5.098 10.481 1.00 97.19 99 GLY A N 1
ATOM 763 C CA . GLY A 1 99 ? -4.758 4.032 10.428 1.00 97.19 99 GLY A CA 1
ATOM 764 C C . GLY A 1 99 ? -5.173 3.540 11.807 1.00 97.19 99 GLY A C 1
ATOM 765 O O . GLY A 1 99 ? -6.361 3.334 12.048 1.00 97.19 99 GLY A O 1
ATOM 766 N N . LEU A 1 100 ? -4.228 3.443 12.744 1.00 96.12 100 LEU A N 1
ATOM 767 C CA . LEU A 1 100 ? -4.529 3.143 14.139 1.00 96.12 100 LEU A CA 1
ATOM 768 C C . LEU A 1 100 ? -5.404 4.238 14.771 1.00 96.12 100 LEU A C 1
ATOM 770 O O . LEU A 1 100 ? -6.455 3.930 15.333 1.00 96.12 100 LEU A O 1
ATOM 774 N N . ILE A 1 101 ? -5.021 5.513 14.630 1.00 97.50 101 ILE A N 1
ATOM 775 C CA . ILE A 1 101 ? -5.750 6.657 15.205 1.00 97.50 101 ILE A CA 1
ATOM 776 C C . ILE A 1 101 ? -7.182 6.735 14.655 1.00 97.50 101 ILE A C 1
ATOM 778 O O . ILE A 1 101 ? -8.143 6.779 15.429 1.00 97.50 101 ILE A O 1
ATOM 782 N N . PHE A 1 102 ? -7.353 6.719 13.331 1.00 98.00 102 PHE A N 1
ATOM 783 C CA . PHE A 1 102 ? -8.671 6.862 12.709 1.00 98.00 102 PHE A CA 1
ATOM 784 C C . PHE A 1 102 ? -9.514 5.579 12.775 1.00 98.00 102 PHE A C 1
ATOM 786 O O . PHE A 1 102 ? -10.732 5.668 12.950 1.00 98.00 102 PHE A O 1
ATOM 793 N N . GLY A 1 103 ? -8.896 4.394 12.721 1.00 96.94 103 GLY A N 1
ATOM 794 C CA . GLY A 1 103 ? -9.575 3.108 12.910 1.00 96.94 103 GLY A CA 1
ATOM 795 C C . GLY A 1 103 ? -10.172 2.976 14.312 1.00 96.94 103 GLY A C 1
ATOM 796 O O . GLY A 1 103 ? -11.362 2.690 14.455 1.00 96.94 103 GLY A O 1
ATOM 797 N N . ILE A 1 104 ? -9.389 3.299 15.348 1.00 96.62 104 ILE A N 1
ATOM 798 C CA . ILE A 1 104 ? -9.881 3.394 16.731 1.00 96.62 104 ILE A CA 1
ATOM 799 C C . ILE A 1 104 ? -10.936 4.503 16.855 1.00 96.62 104 ILE A C 1
ATOM 801 O O . ILE A 1 104 ? -11.990 4.284 17.457 1.00 96.62 104 ILE A O 1
ATOM 805 N N . GLY A 1 105 ? -10.707 5.671 16.242 1.00 97.00 105 GLY A N 1
ATOM 806 C CA . GLY A 1 105 ? -11.659 6.788 16.218 1.00 97.00 105 GLY A CA 1
ATOM 807 C C . GLY A 1 105 ? -13.055 6.387 15.727 1.00 97.00 105 GLY A C 1
ATOM 808 O O . GLY A 1 105 ? -14.059 6.771 16.332 1.00 97.00 105 GLY A O 1
ATOM 809 N N . ARG A 1 106 ? -13.130 5.528 14.700 1.00 95.81 106 ARG A N 1
ATOM 810 C CA . ARG A 1 106 ? -14.384 4.961 14.165 1.00 95.81 106 ARG A CA 1
ATOM 811 C C . ARG A 1 106 ? -15.040 3.906 15.061 1.00 95.81 106 ARG A C 1
ATOM 813 O O . ARG A 1 106 ? -16.225 3.641 14.880 1.00 95.81 106 ARG A O 1
ATOM 820 N N . LEU A 1 107 ? -14.326 3.324 16.022 1.00 95.50 107 LEU A N 1
ATOM 821 C CA . LEU A 1 107 ? -14.865 2.348 16.982 1.00 95.50 107 LEU A CA 1
ATOM 822 C C . LEU A 1 107 ? -15.361 3.003 18.287 1.00 95.50 107 LEU A C 1
ATOM 824 O O . LEU A 1 107 ? -16.159 2.411 19.019 1.00 95.50 107 LEU A O 1
ATOM 828 N N . LEU A 1 108 ? -14.939 4.241 18.573 1.00 95.69 108 LEU A N 1
ATOM 829 C CA . LEU A 1 108 ? -15.292 4.950 19.804 1.00 95.69 108 LEU A CA 1
ATOM 830 C C . LEU A 1 108 ? -16.812 5.188 19.973 1.00 95.69 108 LEU A C 1
ATOM 832 O O . LEU A 1 108 ? -17.539 5.485 19.014 1.00 95.69 108 LEU A O 1
ATOM 836 N N . PRO A 1 109 ? -17.321 5.158 21.225 1.00 92.69 109 PRO A N 1
ATOM 837 C CA . PRO A 1 109 ? -18.731 5.418 21.506 1.00 92.69 109 PRO A CA 1
ATOM 838 C C . PRO A 1 109 ? -19.153 6.865 21.207 1.00 92.69 109 PRO A C 1
ATOM 840 O O . PRO A 1 109 ? -20.324 7.088 20.895 1.00 92.69 109 PRO A O 1
ATOM 843 N N . ASN A 1 110 ? -18.233 7.838 21.223 1.00 95.81 110 ASN A N 1
ATOM 844 C CA . ASN A 1 110 ? -18.533 9.225 20.857 1.00 95.81 110 ASN A CA 1
ATOM 845 C C . ASN A 1 110 ? -18.946 9.316 19.374 1.00 95.81 110 ASN A C 1
ATOM 847 O O . ASN A 1 110 ? -18.170 8.977 18.482 1.00 95.81 110 ASN A O 1
ATOM 851 N N . ARG A 1 111 ? -20.177 9.781 19.116 1.00 96.00 111 ARG A N 1
ATOM 852 C CA . ARG A 1 111 ? -20.742 9.903 17.760 1.00 96.00 111 ARG A CA 1
ATOM 853 C C . ARG A 1 111 ? -19.974 10.902 16.890 1.00 96.00 111 ARG A C 1
ATOM 855 O O . ARG A 1 111 ? -19.822 10.639 15.705 1.00 96.00 111 ARG A O 1
ATOM 862 N N . VAL A 1 112 ? -19.480 12.002 17.466 1.00 97.50 112 VAL A N 1
ATOM 863 C CA . VAL A 1 112 ? -18.792 13.073 16.723 1.00 97.50 112 VAL A CA 1
ATOM 864 C C . VAL A 1 112 ? -17.446 12.583 16.199 1.00 97.50 112 VAL A C 1
ATOM 866 O O . VAL A 1 112 ? -17.204 12.653 14.999 1.00 97.50 112 VAL A O 1
ATOM 869 N N . ILE A 1 113 ? -16.610 12.008 17.073 1.00 96.81 113 ILE A N 1
ATOM 870 C CA . ILE A 1 113 ? -15.293 11.472 16.685 1.00 96.81 113 ILE A CA 1
ATOM 871 C C . ILE A 1 113 ? -15.467 10.390 15.615 1.00 96.81 113 ILE A C 1
ATOM 873 O O . ILE A 1 113 ? -14.879 10.488 14.545 1.00 96.81 113 ILE A O 1
ATOM 877 N N . ARG A 1 114 ? -16.357 9.419 15.852 1.00 96.88 114 ARG A N 1
ATOM 878 C CA . ARG A 1 114 ? -16.644 8.335 14.904 1.00 96.88 114 ARG A CA 1
ATOM 879 C C . ARG A 1 114 ? -17.138 8.833 13.541 1.00 96.88 114 ARG A C 1
ATOM 881 O O . ARG A 1 114 ? -16.759 8.254 12.528 1.00 96.88 114 ARG A O 1
ATOM 888 N N . PHE A 1 115 ? -17.952 9.889 13.504 1.00 97.62 115 PHE A N 1
ATOM 889 C CA . PHE A 1 115 ? -18.433 10.490 12.257 1.00 97.62 115 PHE A CA 1
ATOM 890 C C . PHE A 1 115 ? -17.319 11.229 11.502 1.00 97.62 115 PHE A C 1
ATOM 892 O O . PHE A 1 115 ? -17.137 10.988 10.312 1.00 97.62 115 PHE A O 1
ATOM 899 N N . ILE A 1 116 ? -16.525 12.055 12.193 1.00 97.94 116 ILE A N 1
ATOM 900 C CA . ILE A 1 116 ? -15.391 12.783 11.597 1.00 97.94 116 ILE A CA 1
ATOM 901 C C . ILE A 1 116 ? -14.330 11.802 11.079 1.00 97.94 116 ILE A C 1
ATOM 903 O O . ILE A 1 116 ? -13.903 11.911 9.931 1.00 97.94 116 ILE A O 1
ATOM 907 N N . SER A 1 117 ? -13.952 10.801 11.880 1.00 97.75 117 SER A N 1
ATOM 908 C CA . SER A 1 117 ? -13.027 9.746 11.452 1.00 97.75 117 SER A CA 1
ATOM 909 C C . SER A 1 117 ? -13.580 8.928 10.280 1.00 97.75 117 SER A C 1
ATOM 911 O O . SER A 1 117 ? -12.808 8.519 9.420 1.00 97.75 117 SER A O 1
ATOM 913 N N . GLY A 1 118 ? -14.901 8.717 10.217 1.00 97.12 118 GLY A N 1
ATOM 914 C CA . GLY A 1 118 ? -15.574 8.103 9.071 1.00 97.12 118 GLY A CA 1
ATOM 915 C C . GLY A 1 118 ? -15.448 8.939 7.798 1.00 97.12 118 GLY A C 1
ATOM 916 O O . GLY A 1 118 ? -14.982 8.427 6.792 1.00 97.12 118 GLY A O 1
ATOM 917 N N . ILE A 1 119 ? -15.779 10.236 7.839 1.00 97.88 119 ILE A N 1
ATOM 918 C CA . ILE A 1 119 ? -15.644 11.126 6.669 1.00 97.88 119 ILE A CA 1
ATOM 919 C C . ILE A 1 119 ? -14.207 11.131 6.139 1.00 97.88 119 ILE A C 1
ATOM 921 O O . ILE A 1 119 ? -13.999 11.008 4.934 1.00 97.88 119 ILE A O 1
ATOM 925 N N . ILE A 1 120 ? -13.224 11.258 7.034 1.00 97.94 120 ILE A N 1
ATOM 926 C CA . ILE A 1 120 ? -11.806 11.348 6.672 1.00 97.94 120 ILE A CA 1
ATOM 927 C C . ILE A 1 120 ? -11.321 10.055 5.995 1.00 97.94 120 ILE A C 1
ATOM 929 O O . ILE A 1 120 ? -10.762 10.119 4.900 1.00 97.94 120 ILE A O 1
ATOM 933 N N . VAL A 1 121 ? -11.583 8.890 6.598 1.00 98.06 121 VAL A N 1
ATOM 934 C CA . VAL A 1 121 ? -11.162 7.584 6.056 1.00 98.06 121 VAL A CA 1
ATOM 935 C C . VAL A 1 121 ? -11.882 7.259 4.746 1.00 98.06 121 VAL A C 1
ATOM 937 O O . VAL A 1 121 ? -11.257 6.789 3.793 1.00 98.06 121 VAL A O 1
ATOM 940 N N . GLU A 1 122 ? -13.183 7.537 4.662 1.00 97.50 122 GLU A N 1
ATOM 941 C CA . GLU A 1 122 ? -13.969 7.243 3.466 1.00 97.50 122 GLU A CA 1
ATOM 942 C C . GLU A 1 122 ? -13.559 8.153 2.300 1.00 97.50 122 GLU A C 1
ATOM 944 O O . GLU A 1 122 ? -13.426 7.664 1.179 1.00 97.50 122 GLU A O 1
ATOM 949 N N . PHE A 1 123 ? -13.270 9.437 2.549 1.00 97.31 123 PHE A N 1
ATOM 950 C CA . PHE A 1 123 ? -12.732 10.351 1.538 1.00 97.31 123 PHE A CA 1
ATOM 951 C C . PHE A 1 123 ? -11.348 9.906 1.044 1.00 97.31 123 PHE A C 1
ATOM 953 O O . PHE A 1 123 ? -11.158 9.700 -0.156 1.00 97.31 123 PHE A O 1
ATOM 960 N N . CYS A 1 124 ? -10.393 9.700 1.955 1.00 97.19 124 CYS A N 1
ATOM 961 C CA . CYS A 1 124 ? -9.017 9.343 1.602 1.00 97.19 124 CYS A CA 1
ATOM 962 C C . CYS A 1 124 ? -8.890 7.961 0.933 1.00 97.19 124 CYS A C 1
ATOM 964 O O . CYS A 1 124 ? -7.909 7.724 0.230 1.00 97.19 124 CYS A O 1
ATOM 966 N N . ARG A 1 125 ? -9.878 7.068 1.104 1.00 95.44 125 ARG A N 1
ATOM 967 C CA . ARG A 1 125 ? -9.968 5.780 0.392 1.00 95.44 125 ARG A CA 1
ATOM 968 C C . ARG A 1 125 ? -10.773 5.847 -0.915 1.00 95.44 125 ARG A C 1
ATOM 970 O O . ARG A 1 125 ? -10.556 5.010 -1.787 1.00 95.44 125 ARG A O 1
ATOM 977 N N . ALA A 1 126 ? -11.694 6.802 -1.060 1.00 96.50 126 ALA A N 1
ATOM 978 C CA . ALA A 1 126 ? -12.467 7.005 -2.289 1.00 96.50 126 ALA A CA 1
ATOM 979 C C . ALA A 1 126 ? -11.697 7.796 -3.362 1.00 96.50 126 ALA A C 1
ATOM 981 O O . ALA A 1 126 ? -11.913 7.579 -4.554 1.00 96.50 126 ALA A O 1
ATOM 982 N N . VAL A 1 127 ? -10.803 8.704 -2.959 1.00 95.56 127 VAL A N 1
ATOM 983 C CA . VAL A 1 127 ? -9.955 9.465 -3.887 1.00 95.56 127 VAL A CA 1
ATOM 984 C C . VAL A 1 127 ? -8.789 8.592 -4.381 1.00 95.56 127 VAL A C 1
ATOM 986 O O . VAL A 1 127 ? -8.025 8.084 -3.560 1.00 95.56 127 VAL A O 1
ATOM 989 N N . PRO A 1 128 ? -8.581 8.446 -5.706 1.00 96.56 128 PRO A N 1
ATOM 990 C CA . PRO A 1 128 ? -7.410 7.761 -6.250 1.00 96.56 128 PRO A CA 1
ATOM 991 C C . PRO A 1 128 ? -6.099 8.387 -5.755 1.00 96.56 128 PRO A C 1
ATOM 993 O O . PRO A 1 128 ? -5.873 9.586 -5.936 1.00 96.56 128 PRO A O 1
ATOM 996 N N . VAL A 1 129 ? -5.204 7.573 -5.185 1.00 97.00 129 VAL A N 1
ATOM 997 C CA . VAL A 1 129 ? -3.966 8.058 -4.545 1.00 97.00 129 VAL A CA 1
ATOM 998 C C . VAL A 1 129 ? -3.080 8.885 -5.487 1.00 97.00 129 VAL A C 1
ATOM 1000 O O . VAL A 1 129 ? -2.511 9.885 -5.063 1.00 97.00 129 VAL A O 1
ATOM 1003 N N . LEU A 1 130 ? -3.042 8.553 -6.783 1.00 96.56 130 LEU A N 1
ATOM 1004 C CA . LEU A 1 130 ? -2.315 9.327 -7.794 1.00 96.56 130 LEU A CA 1
ATOM 1005 C C . LEU A 1 130 ? -2.875 10.751 -7.976 1.00 96.56 130 LEU A C 1
ATOM 1007 O O . LEU A 1 130 ? -2.105 11.699 -8.113 1.00 96.56 130 LEU A O 1
ATOM 1011 N N . LEU A 1 131 ? -4.202 10.932 -7.941 1.00 97.06 131 LEU A N 1
ATOM 1012 C CA . LEU A 1 131 ? -4.794 12.274 -7.985 1.00 97.06 131 LEU A CA 1
ATOM 1013 C C . LEU A 1 131 ? -4.433 13.056 -6.721 1.00 97.06 131 LEU A C 1
ATOM 1015 O O . LEU A 1 131 ? -4.066 14.226 -6.814 1.00 97.06 131 LEU A O 1
ATOM 1019 N N . MET A 1 132 ? -4.465 12.402 -5.556 1.00 96.88 132 MET A N 1
ATOM 1020 C CA . MET A 1 132 ? -4.038 13.014 -4.298 1.00 96.88 132 MET A CA 1
ATOM 1021 C C . MET A 1 132 ? -2.565 13.456 -4.353 1.00 96.88 132 MET A C 1
ATOM 1023 O O . MET A 1 132 ? -2.280 14.593 -3.985 1.00 96.88 132 MET A O 1
ATOM 1027 N N . MET A 1 133 ? -1.664 12.647 -4.928 1.00 97.94 133 MET A N 1
ATOM 1028 C CA . MET A 1 133 ? -0.265 13.036 -5.174 1.00 97.94 133 MET A CA 1
ATOM 1029 C C . MET A 1 133 ? -0.159 14.282 -6.062 1.00 97.94 133 MET A C 1
ATOM 1031 O O . MET A 1 133 ? 0.567 15.212 -5.718 1.00 97.94 133 MET A O 1
ATOM 1035 N N . ILE A 1 134 ? -0.897 14.339 -7.175 1.00 97.31 134 ILE A N 1
ATOM 1036 C CA . ILE A 1 134 ? -0.865 15.480 -8.108 1.00 97.31 134 ILE A CA 1
ATOM 1037 C C . ILE A 1 134 ? -1.376 16.767 -7.440 1.00 97.31 134 ILE A C 1
ATOM 1039 O O . ILE A 1 134 ? -0.740 17.817 -7.569 1.00 97.31 134 ILE A O 1
ATOM 1043 N N . PHE A 1 135 ? -2.487 16.701 -6.698 1.00 97.06 135 PHE A N 1
ATOM 1044 C CA . PHE A 1 135 ? -3.030 17.860 -5.981 1.00 97.06 135 PHE A CA 1
ATOM 1045 C C . PHE A 1 135 ? -2.120 18.314 -4.833 1.00 97.06 135 PHE A C 1
ATOM 1047 O O . PHE A 1 135 ? -1.851 19.510 -4.719 1.00 97.06 135 PHE A O 1
ATOM 1054 N N . MET A 1 136 ? -1.594 17.383 -4.028 1.00 97.00 136 MET A N 1
ATOM 1055 C CA . MET A 1 136 ? -0.649 17.696 -2.949 1.00 97.00 136 MET A CA 1
ATOM 1056 C C . MET A 1 136 ? 0.641 18.306 -3.495 1.00 97.00 136 MET A C 1
ATOM 1058 O O . MET A 1 136 ? 1.112 19.305 -2.963 1.00 97.00 136 MET A O 1
ATOM 1062 N N . TRP A 1 137 ? 1.179 17.778 -4.597 1.00 97.25 137 TRP A N 1
ATOM 1063 C CA . TRP A 1 137 ? 2.358 18.341 -5.257 1.00 97.25 137 TRP A CA 1
ATOM 1064 C C . TRP A 1 137 ? 2.113 19.766 -5.750 1.00 97.25 137 TRP A C 1
ATOM 1066 O O . TRP A 1 137 ? 2.919 20.657 -5.478 1.00 97.25 137 TRP A O 1
ATOM 1076 N N . ARG A 1 138 ? 0.974 20.012 -6.412 1.00 97.12 138 ARG A N 1
ATOM 1077 C CA . ARG A 1 138 ? 0.605 21.355 -6.877 1.00 97.12 138 ARG A CA 1
ATOM 1078 C C . ARG A 1 138 ? 0.464 22.336 -5.711 1.00 97.12 138 ARG A C 1
ATOM 1080 O O . ARG A 1 138 ? 0.973 23.451 -5.800 1.00 97.12 138 ARG A O 1
ATOM 1087 N N . TRP A 1 139 ? -0.175 21.909 -4.622 1.00 96.88 139 TRP A N 1
ATOM 1088 C CA . TRP A 1 139 ? -0.325 22.706 -3.405 1.00 96.88 139 TRP A CA 1
ATOM 1089 C C . TRP A 1 139 ? 1.031 23.006 -2.752 1.00 96.88 139 TRP A C 1
ATOM 1091 O O . TRP A 1 139 ? 1.381 24.174 -2.589 1.00 96.88 139 TRP A O 1
ATOM 1101 N N . PHE A 1 140 ? 1.846 21.987 -2.469 1.00 96.50 140 PHE A N 1
ATOM 1102 C CA . PHE A 1 140 ? 3.176 22.149 -1.872 1.00 96.50 140 PHE A CA 1
ATOM 1103 C C . PHE A 1 140 ? 4.119 22.991 -2.736 1.00 96.50 140 PHE A C 1
ATOM 1105 O O . PHE A 1 140 ? 4.876 23.797 -2.199 1.00 96.50 140 PHE A O 1
ATOM 1112 N N . SER A 1 141 ? 4.032 22.878 -4.064 1.00 94.31 141 SER A N 1
ATOM 1113 C CA . SER A 1 141 ? 4.769 23.753 -4.978 1.00 94.31 141 SER A CA 1
ATOM 1114 C C . SER A 1 141 ? 4.293 25.208 -4.907 1.00 94.31 141 SER A C 1
ATOM 1116 O O . SER A 1 141 ? 5.129 26.102 -4.966 1.00 94.31 141 SER A O 1
ATOM 1118 N N . SER A 1 142 ? 2.987 25.470 -4.755 1.00 95.62 142 SER A N 1
ATOM 1119 C CA . SER A 1 142 ? 2.459 26.843 -4.642 1.00 95.62 142 SER A CA 1
ATOM 1120 C C . SER A 1 142 ? 2.859 27.559 -3.346 1.00 95.62 142 SER A C 1
ATOM 1122 O O . SER A 1 142 ? 3.013 28.776 -3.349 1.00 95.62 142 SER A O 1
ATOM 1124 N N . VAL A 1 143 ? 3.099 26.812 -2.262 1.00 96.44 143 VAL A N 1
ATOM 1125 C CA . VAL A 1 143 ? 3.624 27.350 -0.990 1.00 96.44 143 VAL A CA 1
ATOM 1126 C C . VAL A 1 143 ? 5.157 2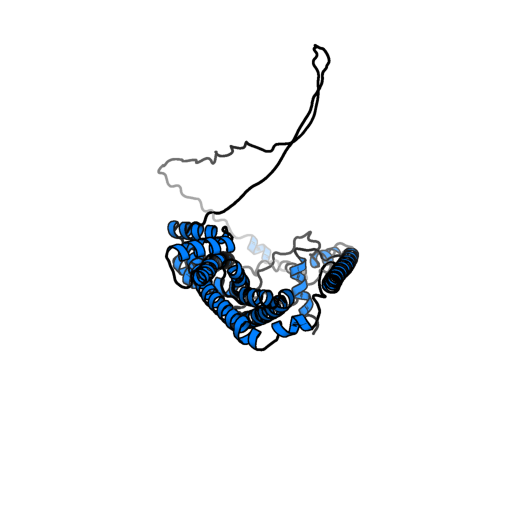7.284 -0.896 1.00 96.44 143 VAL A C 1
ATOM 1128 O O . VAL A 1 143 ? 5.713 27.484 0.179 1.00 96.44 143 VAL A O 1
ATOM 1131 N N . ASN A 1 144 ? 5.846 27.008 -2.012 1.00 93.94 144 ASN A N 1
ATOM 1132 C CA . ASN A 1 144 ? 7.308 26.897 -2.115 1.00 93.94 144 ASN A CA 1
ATOM 1133 C C . ASN A 1 144 ? 7.949 25.906 -1.118 1.00 93.94 144 ASN A C 1
ATOM 1135 O O . ASN A 1 144 ? 9.067 26.120 -0.649 1.00 93.94 144 ASN A O 1
ATOM 1139 N N . LEU A 1 145 ? 7.259 24.806 -0.791 1.00 94.56 145 LEU A N 1
ATOM 1140 C CA . LEU A 1 145 ? 7.789 23.785 0.113 1.00 94.56 145 LEU A CA 1
ATOM 1141 C C . LEU A 1 145 ? 8.974 23.043 -0.545 1.00 94.56 145 LEU A C 1
ATOM 1143 O O . LEU A 1 145 ? 8.791 22.454 -1.619 1.00 94.56 145 LEU A O 1
ATOM 1147 N N . PRO A 1 146 ? 10.162 22.990 0.091 1.00 92.88 146 PRO A N 1
ATOM 1148 C CA . PRO A 1 146 ? 11.283 22.196 -0.402 1.00 92.88 146 PRO A CA 1
ATOM 1149 C C . PRO A 1 146 ? 10.908 20.718 -0.548 1.00 92.88 146 PRO A C 1
ATOM 1151 O O . PRO A 1 146 ? 10.197 20.156 0.287 1.00 92.88 146 PRO A O 1
ATOM 1154 N N . SER A 1 147 ? 11.401 20.074 -1.608 1.00 93.31 147 SER A N 1
ATOM 1155 C CA . SER A 1 147 ? 11.095 18.670 -1.924 1.00 93.31 147 SER A CA 1
ATOM 1156 C C . SER A 1 147 ? 9.585 18.380 -2.020 1.00 93.31 147 SER A C 1
ATOM 1158 O O . SER A 1 147 ? 9.111 17.341 -1.558 1.00 93.31 147 SER A O 1
ATOM 1160 N N . SER A 1 148 ? 8.821 19.286 -2.642 1.00 96.25 148 SER A N 1
ATOM 1161 C CA . SER A 1 148 ? 7.361 19.187 -2.807 1.00 96.25 148 SER A CA 1
ATOM 1162 C C . SER A 1 148 ? 6.888 17.821 -3.328 1.00 96.25 148 SER A C 1
ATOM 1164 O O . SER A 1 148 ? 5.921 17.279 -2.795 1.00 96.25 148 SER A O 1
ATOM 1166 N N . SER A 1 149 ? 7.584 17.217 -4.303 1.00 96.31 149 SER A N 1
ATOM 1167 C CA . SER A 1 149 ? 7.249 15.879 -4.823 1.00 96.31 149 SER A CA 1
ATOM 1168 C C . SER A 1 149 ? 7.407 14.771 -3.774 1.00 96.31 149 SER A C 1
ATOM 1170 O O . SER A 1 149 ? 6.548 13.899 -3.688 1.00 96.31 149 SER A O 1
ATOM 1172 N N . TYR A 1 150 ? 8.446 14.818 -2.931 1.00 97.00 150 TYR A N 1
ATOM 1173 C CA . TYR A 1 150 ? 8.657 13.832 -1.859 1.00 97.00 150 TYR A CA 1
ATOM 1174 C C . TYR A 1 150 ? 7.526 13.876 -0.826 1.00 97.00 150 TYR A C 1
ATOM 1176 O O . TYR A 1 150 ? 6.951 12.840 -0.479 1.00 97.00 150 TYR A O 1
ATOM 1184 N N . TRP A 1 151 ? 7.162 15.077 -0.367 1.00 97.25 151 TRP A N 1
ATOM 1185 C CA . TRP A 1 151 ? 6.063 15.251 0.585 1.00 97.25 151 TRP A CA 1
ATOM 1186 C C . TRP A 1 151 ? 4.711 14.890 -0.028 1.00 97.25 151 TRP A C 1
ATOM 1188 O O . TRP A 1 151 ? 3.894 14.261 0.642 1.00 97.25 151 TRP A O 1
ATOM 1198 N N . ALA A 1 152 ? 4.491 15.207 -1.306 1.00 97.75 152 ALA A N 1
ATOM 1199 C CA . ALA A 1 152 ? 3.277 14.840 -2.023 1.00 97.75 152 ALA A CA 1
ATOM 1200 C C . ALA A 1 152 ? 3.096 13.322 -2.149 1.00 97.75 152 ALA A C 1
ATOM 1202 O O . ALA A 1 152 ? 2.005 12.829 -1.857 1.00 97.75 152 ALA A O 1
ATOM 1203 N N . VAL A 1 153 ? 4.148 12.576 -2.513 1.00 98.00 153 VAL A N 1
ATOM 1204 C CA . VAL A 1 153 ? 4.129 11.101 -2.505 1.00 98.00 153 VAL A CA 1
ATOM 1205 C C . VAL A 1 153 ? 3.858 10.593 -1.094 1.00 98.00 153 VAL A C 1
ATOM 1207 O O . VAL A 1 153 ? 2.874 9.892 -0.866 1.00 98.00 153 VAL A O 1
ATOM 1210 N N . THR A 1 154 ? 4.692 10.994 -0.134 1.00 97.75 154 THR A N 1
ATOM 1211 C CA . THR A 1 154 ? 4.684 10.438 1.223 1.00 97.75 154 THR A CA 1
ATOM 1212 C C . THR A 1 154 ? 3.353 10.683 1.935 1.00 97.75 154 THR A C 1
ATOM 1214 O O . THR A 1 154 ? 2.748 9.738 2.436 1.00 97.75 154 THR A O 1
ATOM 1217 N N . ILE A 1 155 ? 2.838 11.917 1.932 1.00 98.00 155 ILE A N 1
ATOM 1218 C CA . ILE A 1 155 ? 1.573 12.257 2.604 1.00 98.00 155 ILE A CA 1
ATOM 1219 C C . ILE A 1 155 ? 0.382 11.589 1.906 1.00 98.00 155 ILE A C 1
ATOM 1221 O O . ILE A 1 155 ? -0.502 11.069 2.585 1.00 98.00 155 ILE A O 1
ATOM 1225 N N . SER A 1 156 ? 0.372 11.510 0.571 1.00 98.25 156 SER A N 1
ATOM 1226 C CA . SER A 1 156 ? -0.705 10.812 -0.149 1.00 98.25 156 SER A CA 1
ATOM 1227 C C . SER A 1 156 ? -0.724 9.316 0.169 1.00 98.25 156 SER A C 1
ATOM 1229 O O . SER A 1 156 ? -1.793 8.754 0.418 1.00 98.25 156 SER A O 1
ATOM 1231 N N . LEU A 1 157 ? 0.447 8.672 0.234 1.00 97.94 157 LEU A N 1
ATOM 1232 C CA . LEU A 1 157 ? 0.551 7.273 0.647 1.00 97.94 157 LEU A CA 1
ATOM 1233 C C . LEU A 1 157 ? 0.105 7.074 2.101 1.00 97.94 157 LEU A C 1
ATOM 1235 O O . LEU A 1 157 ? -0.602 6.101 2.357 1.00 97.94 157 LEU A O 1
ATOM 1239 N N . ILE A 1 158 ? 0.449 7.989 3.019 1.00 98.50 158 ILE A N 1
ATOM 1240 C CA . ILE A 1 158 ? -0.009 7.963 4.421 1.00 98.50 158 ILE A CA 1
ATOM 1241 C C . ILE A 1 158 ? -1.536 8.007 4.498 1.00 98.50 158 ILE A C 1
ATOM 1243 O O . ILE A 1 158 ? -2.131 7.160 5.161 1.00 98.50 158 ILE A O 1
ATOM 1247 N N . LEU A 1 159 ? -2.169 8.962 3.814 1.00 98.19 159 LEU A N 1
ATOM 1248 C CA . LEU A 1 159 ? -3.620 9.161 3.860 1.00 98.19 159 LEU A CA 1
ATOM 1249 C C . LEU A 1 159 ? -4.381 7.979 3.243 1.00 98.19 159 LEU A C 1
ATOM 1251 O O . LEU A 1 159 ? -5.317 7.459 3.854 1.00 98.19 159 LEU A O 1
ATOM 1255 N N . TYR A 1 160 ? -3.967 7.519 2.059 1.00 97.81 160 TYR A N 1
ATOM 1256 C CA . TYR A 1 160 ? -4.624 6.411 1.360 1.00 97.81 160 TYR A CA 1
ATOM 1257 C C . TYR A 1 160 ? -4.411 5.073 2.083 1.00 97.81 160 TYR A C 1
ATOM 1259 O O . TYR A 1 160 ? -5.377 4.436 2.509 1.00 97.81 160 TYR A O 1
ATOM 1267 N N . ASN A 1 161 ? -3.156 4.661 2.298 1.00 97.38 161 ASN A N 1
ATOM 1268 C CA . ASN A 1 161 ? -2.867 3.379 2.946 1.00 97.38 161 ASN A CA 1
ATOM 1269 C C . ASN A 1 161 ? -3.281 3.388 4.418 1.00 97.38 161 ASN A C 1
ATOM 1271 O O . ASN A 1 161 ? -3.767 2.378 4.919 1.00 97.38 161 ASN A O 1
ATOM 1275 N N . GLY A 1 162 ? -3.177 4.528 5.102 1.00 97.31 162 GLY A N 1
ATOM 1276 C CA . GLY A 1 162 ? -3.664 4.666 6.469 1.00 97.31 162 GLY A CA 1
ATOM 1277 C C . GLY A 1 162 ? -5.182 4.520 6.559 1.00 97.31 162 GLY A C 1
ATOM 1278 O O . GLY A 1 162 ? -5.679 3.922 7.507 1.00 97.31 162 GLY A O 1
ATOM 1279 N N . SER A 1 163 ? -5.931 4.961 5.548 1.00 97.75 163 SER A N 1
ATOM 1280 C CA . SER A 1 163 ? -7.378 4.718 5.470 1.00 97.75 163 SER A CA 1
ATOM 1281 C C . SER A 1 163 ? -7.716 3.240 5.242 1.00 97.75 163 SER A C 1
ATOM 1283 O O . SER A 1 163 ? -8.691 2.735 5.801 1.00 97.75 163 SER A O 1
ATOM 1285 N N . VAL A 1 164 ? -6.885 2.512 4.487 1.00 96.62 164 VAL A N 1
ATOM 1286 C CA . VAL A 1 164 ? -6.990 1.047 4.362 1.00 96.62 164 VAL A CA 1
ATOM 1287 C C . VAL A 1 164 ? -6.675 0.357 5.698 1.00 96.62 164 VAL A C 1
ATOM 1289 O O . VAL A 1 164 ? -7.437 -0.507 6.129 1.00 96.62 164 VAL A O 1
ATOM 1292 N N . VAL A 1 165 ? -5.626 0.786 6.411 1.00 96.62 165 VAL A N 1
ATOM 1293 C CA . VAL A 1 165 ? -5.293 0.279 7.756 1.00 96.62 165 VAL A CA 1
ATOM 1294 C C . VAL A 1 165 ? -6.399 0.603 8.774 1.00 96.62 165 VAL A C 1
ATOM 1296 O O . VAL A 1 165 ? -6.721 -0.243 9.603 1.00 96.62 165 VAL A O 1
ATOM 1299 N N . ALA A 1 166 ? -7.053 1.766 8.692 1.00 97.38 166 ALA A N 1
ATOM 1300 C CA . ALA A 1 166 ? -8.183 2.111 9.560 1.00 97.38 166 ALA A CA 1
ATOM 1301 C C . ALA A 1 166 ? -9.381 1.163 9.375 1.00 97.38 166 ALA A C 1
ATOM 1303 O O . ALA A 1 166 ? -9.980 0.721 10.360 1.00 97.38 166 ALA A O 1
ATOM 1304 N N . GLU A 1 167 ? -9.715 0.809 8.130 1.00 97.00 167 GLU A N 1
ATOM 1305 C CA . GLU A 1 167 ? -10.736 -0.208 7.839 1.00 97.00 167 GLU A CA 1
ATOM 1306 C C . GLU A 1 167 ? -10.302 -1.609 8.284 1.00 97.00 167 GLU A C 1
ATOM 1308 O O . GLU A 1 167 ? -11.139 -2.377 8.762 1.00 97.00 167 GLU A O 1
ATOM 1313 N N . LEU A 1 168 ? -9.009 -1.935 8.184 1.00 94.94 168 LEU A N 1
ATOM 1314 C CA . LEU A 1 168 ? -8.459 -3.198 8.671 1.00 94.94 168 LEU A CA 1
ATOM 1315 C C . LEU A 1 168 ? -8.581 -3.318 10.198 1.00 94.94 168 LEU A C 1
ATOM 1317 O O . LEU A 1 168 ? -9.064 -4.336 10.683 1.00 94.94 168 LEU A O 1
ATOM 1321 N N . VAL A 1 169 ? -8.236 -2.271 10.957 1.00 95.44 169 VAL A N 1
ATOM 1322 C CA . VAL A 1 169 ? -8.414 -2.223 12.423 1.00 95.44 169 VAL A CA 1
ATOM 1323 C C . VAL A 1 169 ? -9.895 -2.339 12.798 1.00 95.44 169 VAL A C 1
ATOM 1325 O O . VAL A 1 169 ? -10.253 -3.127 13.676 1.00 95.44 169 VAL A O 1
ATOM 1328 N N . ARG A 1 170 ? -10.775 -1.602 12.104 1.00 95.12 170 ARG A N 1
ATOM 1329 C CA . ARG A 1 170 ? -12.230 -1.646 12.332 1.00 95.12 170 ARG A CA 1
ATOM 1330 C C . ARG A 1 170 ? -12.810 -3.038 12.074 1.00 95.12 170 ARG A C 1
ATOM 1332 O O . ARG A 1 170 ? -13.636 -3.508 12.854 1.00 95.12 170 ARG A O 1
ATOM 1339 N N . SER A 1 171 ? -12.374 -3.685 10.995 1.00 94.31 171 SER A N 1
ATOM 1340 C CA . SER A 1 171 ? -12.805 -5.038 10.619 1.00 94.31 171 SER A CA 1
ATOM 1341 C C . SER A 1 171 ? -12.201 -6.103 11.538 1.00 94.31 171 SER A C 1
ATOM 1343 O O . SER A 1 171 ? -12.886 -7.059 11.877 1.00 94.31 171 SER A O 1
ATOM 1345 N N . GLY A 1 172 ? -10.968 -5.894 12.012 1.00 93.44 172 GLY A N 1
ATOM 1346 C CA . GLY A 1 172 ? -10.311 -6.702 13.038 1.00 93.44 172 GLY A CA 1
ATOM 1347 C C . GLY A 1 172 ? -11.119 -6.770 14.323 1.00 93.44 172 GLY A C 1
ATOM 1348 O O . GLY A 1 172 ? -11.506 -7.859 14.738 1.00 93.44 172 GLY A O 1
ATOM 1349 N N . VAL A 1 173 ? -11.455 -5.616 14.906 1.00 94.12 173 VAL A N 1
ATOM 1350 C CA . VAL A 1 173 ? -12.285 -5.565 16.122 1.00 94.12 173 VAL A CA 1
ATOM 1351 C C . VAL A 1 173 ? -13.673 -6.155 15.866 1.00 94.12 173 VAL A C 1
ATOM 1353 O O . VAL A 1 173 ? -14.168 -6.922 16.683 1.00 94.12 173 VAL A O 1
ATOM 1356 N N . GLY A 1 174 ? -14.271 -5.878 14.702 1.00 91.94 174 GLY A N 1
ATOM 1357 C CA . GLY A 1 174 ? -15.556 -6.459 14.300 1.00 91.94 174 GLY A CA 1
ATOM 1358 C C . GLY A 1 174 ? -15.545 -7.966 13.994 1.00 91.94 174 GLY A C 1
ATOM 1359 O O . GLY A 1 174 ? -16.613 -8.520 13.762 1.00 91.94 174 GLY A O 1
ATOM 1360 N N . SER A 1 175 ? -14.375 -8.616 13.975 1.00 90.19 175 SER A N 1
ATOM 1361 C CA . SER A 1 175 ? -14.222 -10.068 13.771 1.00 90.19 175 SER A CA 1
ATOM 1362 C C . SER A 1 175 ? -13.978 -10.854 15.065 1.00 90.19 175 SER A C 1
ATOM 1364 O O . SER A 1 175 ? -13.929 -12.083 15.033 1.00 90.19 175 SER A O 1
ATOM 1366 N N . LEU A 1 176 ? -13.821 -10.166 16.201 1.00 90.12 176 LEU A N 1
ATOM 1367 C CA . LEU A 1 176 ? -13.650 -10.807 17.503 1.00 90.12 176 LEU A CA 1
ATOM 1368 C C . LEU A 1 176 ? -14.993 -11.344 18.035 1.00 90.12 176 LEU A C 1
ATOM 1370 O O . LEU A 1 176 ? -16.026 -10.710 17.811 1.00 90.12 176 LEU A O 1
ATOM 1374 N N . PRO A 1 177 ? -15.003 -12.461 18.789 1.00 88.69 177 PRO A N 1
ATOM 1375 C CA . PRO A 1 177 ? -16.215 -12.956 19.438 1.00 88.69 177 PRO A CA 1
ATOM 1376 C C . PRO A 1 177 ? -16.798 -11.932 20.422 1.00 88.69 177 PRO A C 1
ATOM 1378 O O . PRO A 1 177 ? -16.097 -11.465 21.325 1.00 88.69 177 PRO A O 1
ATOM 1381 N N . ASP A 1 178 ? -18.098 -11.641 20.305 1.00 84.88 178 ASP A N 1
ATOM 1382 C CA . ASP A 1 178 ? -18.797 -10.656 21.149 1.00 84.88 178 ASP A CA 1
ATOM 1383 C C . ASP A 1 178 ? -18.654 -10.928 22.659 1.00 84.88 178 ASP A C 1
ATOM 1385 O O . ASP A 1 178 ? -18.576 -9.987 23.452 1.00 84.88 178 ASP A O 1
ATOM 1389 N N . GLY A 1 179 ? -18.499 -12.197 23.053 1.00 90.69 179 GLY A N 1
ATOM 1390 C CA . GLY A 1 179 ? -18.274 -12.610 24.441 1.00 90.69 179 GLY A CA 1
ATOM 1391 C C . GLY A 1 179 ? -17.065 -11.948 25.124 1.00 90.69 179 GLY A C 1
ATOM 1392 O O . GLY A 1 179 ? -17.103 -11.740 26.334 1.00 90.69 179 GLY A O 1
ATOM 1393 N N . GLN A 1 180 ? -16.024 -11.535 24.381 1.00 90.69 180 GLN A N 1
ATOM 1394 C CA . GLN A 1 180 ? -14.902 -10.757 24.946 1.00 90.69 180 GLN A CA 1
ATOM 1395 C C . GLN A 1 180 ? -15.385 -9.412 25.513 1.00 90.69 180 GLN A C 1
ATOM 1397 O O . GLN A 1 180 ? -15.023 -9.016 26.623 1.00 90.69 180 GLN A O 1
ATOM 1402 N N . ARG A 1 181 ? -16.243 -8.725 24.753 1.00 92.31 181 ARG A N 1
ATOM 1403 C CA . ARG A 1 181 ? -16.815 -7.421 25.097 1.00 92.31 181 ARG A CA 1
ATOM 1404 C C . ARG A 1 181 ? -17.878 -7.551 26.186 1.00 92.31 181 ARG A C 1
ATOM 1406 O O . ARG A 1 181 ? -17.949 -6.701 27.070 1.00 92.31 181 ARG A O 1
ATOM 1413 N N . GLU A 1 182 ? -18.675 -8.616 26.159 1.00 94.06 182 GLU A N 1
ATOM 1414 C CA . GLU A 1 182 ? -19.665 -8.906 27.204 1.00 94.06 182 GLU A CA 1
ATOM 1415 C C . GLU A 1 182 ? -18.999 -9.217 28.552 1.00 94.06 182 GLU A C 1
ATOM 1417 O O . GLU A 1 182 ? -19.363 -8.608 29.559 1.00 94.06 182 GLU A O 1
ATOM 1422 N N . ALA A 1 183 ? -17.961 -10.061 28.571 1.00 94.75 183 ALA A N 1
ATOM 1423 C CA . ALA A 1 183 ? -17.184 -10.352 29.777 1.00 94.75 183 ALA A CA 1
ATOM 1424 C C . ALA A 1 183 ? -16.492 -9.096 30.341 1.00 94.75 183 ALA A C 1
ATOM 1426 O O . ALA A 1 183 ? -16.544 -8.843 31.545 1.00 94.75 183 ALA A O 1
ATOM 1427 N N . ALA A 1 184 ? -15.901 -8.262 29.480 1.00 94.75 184 ALA A N 1
ATOM 1428 C CA . ALA A 1 184 ? -15.288 -6.997 29.884 1.00 94.75 184 ALA A CA 1
ATOM 1429 C C . ALA A 1 184 ? -16.294 -6.036 30.549 1.00 94.75 184 ALA A C 1
ATOM 1431 O O . ALA A 1 184 ? -15.988 -5.429 31.579 1.00 94.75 184 ALA A O 1
ATOM 1432 N N . LEU A 1 185 ? -17.501 -5.917 29.985 1.00 94.44 185 LEU A N 1
ATOM 1433 C CA . LEU A 1 185 ? -18.582 -5.099 30.543 1.00 94.44 185 LEU A CA 1
ATOM 1434 C C . LEU A 1 185 ? -19.118 -5.683 31.863 1.00 94.44 185 LEU A C 1
ATOM 1436 O O . LEU A 1 185 ? -19.381 -4.919 32.792 1.00 94.44 185 LEU A O 1
ATOM 1440 N N . ALA A 1 186 ? -19.224 -7.011 31.982 1.00 96.00 186 ALA A 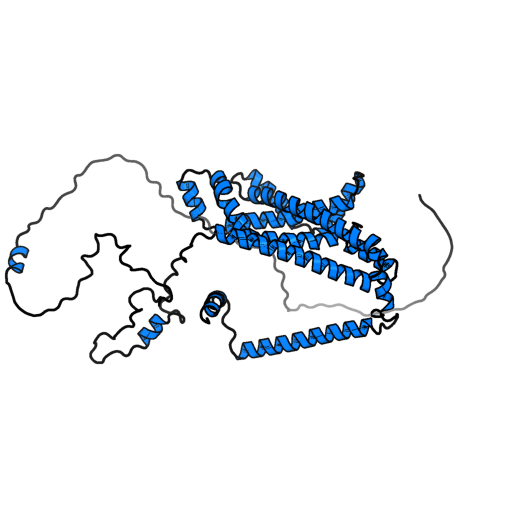N 1
ATOM 1441 C CA . ALA A 1 186 ? -19.619 -7.693 33.219 1.00 96.00 186 ALA A CA 1
ATOM 1442 C C . ALA A 1 186 ? -18.603 -7.490 34.362 1.00 96.00 186 ALA A C 1
ATOM 1444 O O . ALA A 1 186 ? -18.996 -7.355 35.518 1.00 96.00 186 ALA A O 1
ATOM 1445 N N . LEU A 1 187 ? -17.311 -7.372 34.036 1.00 95.81 187 LEU A N 1
ATOM 1446 C CA . LEU A 1 187 ? -16.239 -6.989 34.968 1.00 95.81 187 LEU A CA 1
ATOM 1447 C C . LEU A 1 187 ? -16.201 -5.475 35.284 1.00 95.81 187 LEU A C 1
ATOM 1449 O O . LEU A 1 187 ? -15.260 -4.993 35.914 1.00 95.81 187 LEU A O 1
ATOM 1453 N N . GLY A 1 188 ? -17.199 -4.700 34.846 1.00 96.56 188 GLY A N 1
ATOM 1454 C CA . GLY A 1 188 ? -17.320 -3.269 35.143 1.00 96.56 188 GLY A CA 1
ATOM 1455 C C . GLY A 1 188 ? -16.409 -2.354 34.316 1.00 96.56 188 GLY A C 1
ATOM 1456 O O . GLY A 1 188 ? -16.297 -1.161 34.619 1.00 96.56 188 GLY A O 1
ATOM 1457 N N . LEU A 1 189 ? -15.757 -2.855 33.259 1.00 96.69 189 LEU A N 1
ATOM 1458 C CA . LEU A 1 189 ? -15.009 -1.991 32.344 1.00 96.69 189 LEU A CA 1
ATOM 1459 C C . LEU A 1 189 ? -15.977 -1.136 31.521 1.00 96.69 189 LEU A C 1
ATOM 1461 O O . LEU A 1 189 ? -16.988 -1.606 31.012 1.00 96.69 189 LEU A O 1
ATOM 1465 N N . THR A 1 190 ? -15.646 0.140 31.323 1.00 95.56 190 THR A N 1
ATOM 1466 C CA . THR A 1 190 ? -16.399 0.980 30.384 1.00 95.56 190 THR A CA 1
ATOM 1467 C C . THR A 1 190 ? -16.154 0.513 28.949 1.00 95.56 190 THR A C 1
ATOM 1469 O O . THR A 1 190 ? -15.083 -0.008 28.637 1.00 95.56 190 THR A O 1
ATOM 1472 N N . ARG A 1 191 ? -17.096 0.765 28.030 1.00 93.06 191 ARG A N 1
ATOM 1473 C CA . ARG A 1 191 ? -16.954 0.368 26.615 1.00 93.06 191 ARG A CA 1
ATOM 1474 C C . ARG A 1 191 ? -15.640 0.844 25.975 1.00 93.06 191 ARG A C 1
ATOM 1476 O O . ARG A 1 191 ? -15.051 0.114 25.192 1.00 93.06 191 ARG A O 1
ATOM 1483 N N . THR A 1 192 ? -15.155 2.038 26.324 1.00 94.94 192 THR A N 1
ATOM 1484 C CA . THR A 1 192 ? -13.855 2.537 25.841 1.00 94.94 192 THR A CA 1
ATOM 1485 C C . THR A 1 192 ? -12.676 1.780 26.461 1.00 94.94 192 THR A C 1
ATOM 1487 O O . THR A 1 192 ? -11.691 1.547 25.771 1.00 94.94 192 THR A O 1
ATOM 1490 N N . ARG A 1 193 ? -12.759 1.366 27.735 1.00 95.69 193 ARG A N 1
ATOM 1491 C CA . ARG A 1 193 ? -11.726 0.530 28.373 1.00 95.69 193 ARG A CA 1
ATOM 1492 C C . ARG A 1 193 ? -11.697 -0.879 27.774 1.00 95.69 193 ARG A C 1
ATOM 1494 O O . ARG A 1 193 ? -10.613 -1.328 27.433 1.00 95.69 193 ARG A O 1
ATOM 1501 N N . SER A 1 194 ? -12.857 -1.513 27.573 1.00 95.56 194 SER A N 1
ATOM 1502 C CA . SER A 1 194 ? -12.990 -2.786 26.837 1.00 95.56 194 SER A CA 1
ATOM 1503 C C . SER A 1 194 ? -12.319 -2.698 25.463 1.00 95.56 194 SER A C 1
ATOM 1505 O O . SER A 1 194 ? -11.397 -3.456 25.161 1.00 95.56 194 SER A O 1
ATOM 1507 N N . LEU A 1 195 ? -12.688 -1.673 24.688 1.00 94.94 195 LEU A N 1
ATOM 1508 C CA . LEU A 1 195 ? -12.139 -1.437 23.358 1.00 94.94 195 LEU A CA 1
ATOM 1509 C C . LEU A 1 195 ? -10.608 -1.288 23.369 1.00 94.94 195 LEU A C 1
ATOM 1511 O O . LEU A 1 195 ? -9.926 -1.942 22.591 1.00 94.94 195 LEU A O 1
ATOM 1515 N N . MET A 1 196 ? -10.060 -0.432 24.235 1.00 95.69 196 MET A N 1
ATOM 1516 C CA . MET A 1 196 ? -8.634 -0.073 24.207 1.00 95.69 196 MET A CA 1
ATOM 1517 C C . MET A 1 196 ? -7.714 -1.112 24.858 1.00 95.69 196 MET A C 1
ATOM 1519 O O . MET A 1 196 ? -6.576 -1.260 24.424 1.00 95.69 196 MET A O 1
ATOM 1523 N N . LEU A 1 197 ? -8.173 -1.794 25.912 1.00 94.88 197 LEU A N 1
ATOM 1524 C CA . LEU A 1 197 ? -7.348 -2.727 26.692 1.00 94.88 197 LEU A CA 1
ATOM 1525 C C . LEU A 1 197 ? -7.450 -4.173 26.195 1.00 94.88 197 LEU A C 1
ATOM 1527 O O . LEU A 1 197 ? -6.528 -4.948 26.428 1.00 94.88 197 LEU A O 1
ATOM 1531 N N . ILE A 1 198 ? -8.561 -4.541 25.546 1.00 93.69 198 ILE A N 1
ATOM 1532 C CA . ILE A 1 198 ? -8.875 -5.932 25.190 1.00 93.69 198 ILE A CA 1
ATOM 1533 C C . ILE A 1 198 ? -9.066 -6.054 23.675 1.00 93.69 198 ILE A C 1
ATOM 1535 O O . ILE A 1 198 ? -8.260 -6.700 23.007 1.00 93.69 198 ILE A O 1
ATOM 1539 N N . GLU A 1 199 ? -10.085 -5.396 23.117 1.00 94.50 199 GLU A N 1
ATOM 1540 C CA . GLU A 1 199 ? -10.512 -5.628 21.727 1.00 94.50 199 GLU A CA 1
ATOM 1541 C C . GLU A 1 199 ? -9.464 -5.152 20.700 1.00 94.50 199 GLU A C 1
ATOM 1543 O O . GLU A 1 199 ? -9.069 -5.908 19.814 1.00 94.50 199 GLU A O 1
ATOM 1548 N N . VAL A 1 200 ? -8.962 -3.917 20.815 1.00 94.69 200 VAL A N 1
ATOM 1549 C CA . VAL A 1 200 ? -7.991 -3.345 19.862 1.00 94.69 200 VAL A CA 1
ATOM 1550 C C . VAL A 1 200 ? -6.651 -4.097 19.868 1.00 94.69 200 VAL A C 1
ATOM 1552 O O . VAL A 1 200 ? -6.205 -4.465 18.780 1.00 94.69 200 VAL A O 1
ATOM 1555 N N . PRO A 1 201 ? -6.005 -4.392 21.017 1.00 92.06 201 PRO A N 1
ATOM 1556 C CA . PRO A 1 201 ? -4.772 -5.179 21.028 1.00 92.06 201 PRO A CA 1
ATOM 1557 C C . PRO A 1 201 ? -4.940 -6.564 20.389 1.00 92.06 201 PRO A C 1
ATOM 1559 O O . PRO A 1 201 ? -4.123 -6.947 19.553 1.00 92.06 201 PRO A O 1
ATOM 1562 N N . GLN A 1 202 ? -6.016 -7.292 20.717 1.00 91.94 202 GLN A N 1
ATOM 1563 C CA . GLN A 1 202 ? -6.303 -8.603 20.119 1.00 91.94 202 GLN A CA 1
ATOM 1564 C C . GLN A 1 202 ? -6.514 -8.501 18.599 1.00 91.94 202 GLN A C 1
ATOM 1566 O O . GLN A 1 202 ? -5.915 -9.264 17.838 1.00 91.94 202 GLN A O 1
ATOM 1571 N N . ALA A 1 203 ? -7.304 -7.523 18.147 1.00 91.44 203 ALA A N 1
ATOM 1572 C CA . ALA A 1 203 ? -7.568 -7.286 16.730 1.00 91.44 203 ALA A CA 1
ATOM 1573 C C . ALA A 1 203 ? -6.304 -6.940 15.930 1.00 91.44 203 ALA A C 1
ATOM 1575 O O . ALA A 1 203 ? -6.151 -7.410 14.803 1.00 91.44 203 ALA A O 1
ATOM 1576 N N . LEU A 1 204 ? -5.383 -6.155 16.500 1.00 90.38 204 LEU A N 1
ATOM 1577 C CA . LEU A 1 204 ? -4.110 -5.816 15.854 1.00 90.38 204 LEU A CA 1
ATOM 1578 C C . LEU A 1 204 ? -3.224 -7.049 15.647 1.00 90.38 204 LEU A C 1
ATOM 1580 O O . LEU A 1 204 ? -2.620 -7.179 14.584 1.00 90.38 204 LEU A O 1
ATOM 1584 N N . TYR A 1 205 ? -3.178 -7.974 16.612 1.00 87.00 205 TYR A N 1
ATOM 1585 C CA . TYR A 1 205 ? -2.463 -9.242 16.438 1.00 87.00 205 TYR A CA 1
ATOM 1586 C C . TYR A 1 205 ? -3.135 -10.148 15.400 1.00 87.00 205 TYR A C 1
ATOM 1588 O O . TYR A 1 205 ? -2.444 -10.694 14.540 1.00 87.00 205 TYR A O 1
ATOM 1596 N N . ALA A 1 206 ? -4.467 -10.263 15.425 1.00 84.88 206 ALA A N 1
ATOM 1597 C CA . ALA A 1 206 ? -5.221 -11.052 14.448 1.00 84.88 206 ALA A CA 1
ATOM 1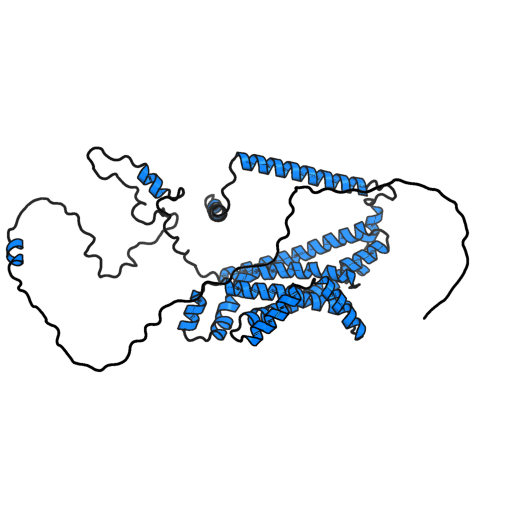598 C C . ALA A 1 206 ? -5.064 -10.521 13.008 1.00 84.88 206 ALA A C 1
ATOM 1600 O O . ALA A 1 206 ? -4.943 -11.302 12.065 1.00 84.88 206 ALA A O 1
ATOM 1601 N N . MET A 1 207 ? -5.009 -9.196 12.837 1.00 89.38 207 MET A N 1
ATOM 1602 C CA . MET A 1 207 ? -4.874 -8.534 11.533 1.00 89.38 207 MET A CA 1
ATOM 1603 C C . MET A 1 207 ? -3.423 -8.279 11.099 1.00 89.38 207 MET A C 1
ATOM 1605 O O . MET A 1 207 ? -3.195 -7.756 10.004 1.00 89.38 207 MET A O 1
ATOM 1609 N N . LEU A 1 208 ? -2.432 -8.687 11.898 1.00 87.19 208 LEU A N 1
ATOM 1610 C CA . LEU A 1 208 ? -1.013 -8.488 11.597 1.00 87.19 208 LEU A CA 1
ATOM 1611 C C . LEU A 1 208 ? -0.591 -9.032 10.208 1.00 87.19 208 LEU A C 1
ATOM 1613 O O . LEU A 1 208 ? 0.103 -8.299 9.502 1.00 87.19 208 LEU A O 1
ATOM 1617 N N . PRO A 1 209 ? -1.038 -10.221 9.733 1.00 84.25 209 PRO A N 1
ATOM 1618 C CA . PRO A 1 209 ? -0.699 -10.717 8.389 1.00 84.25 209 PRO A CA 1
ATOM 1619 C C . PRO A 1 209 ? -1.194 -9.808 7.247 1.00 84.25 209 PRO A C 1
ATOM 1621 O O . PRO A 1 209 ? -0.502 -9.603 6.245 1.00 84.25 209 PRO A O 1
ATOM 1624 N N . ALA A 1 210 ? -2.381 -9.219 7.408 1.00 87.94 210 ALA A N 1
ATOM 1625 C CA . ALA A 1 210 ? -2.950 -8.288 6.438 1.00 87.94 210 ALA A CA 1
ATOM 1626 C C . ALA A 1 210 ? -2.242 -6.922 6.484 1.00 87.94 210 ALA A C 1
ATOM 1628 O O . ALA A 1 210 ? -1.902 -6.376 5.435 1.00 87.94 210 ALA A O 1
ATOM 1629 N N . ALA A 1 211 ? -1.925 -6.415 7.682 1.00 87.25 211 ALA A N 1
ATOM 1630 C CA . ALA A 1 211 ? -1.146 -5.185 7.850 1.00 87.25 211 ALA A CA 1
ATOM 1631 C C . ALA A 1 211 ? 0.245 -5.301 7.196 1.00 87.25 211 ALA A C 1
ATOM 1633 O O . ALA A 1 211 ? 0.720 -4.367 6.557 1.00 87.25 211 ALA A O 1
ATOM 1634 N N . ILE A 1 212 ? 0.856 -6.484 7.279 1.00 86.62 212 ILE A N 1
ATOM 1635 C CA . ILE A 1 212 ? 2.110 -6.843 6.604 1.00 86.62 212 ILE A CA 1
ATOM 1636 C C . ILE A 1 212 ? 1.998 -6.815 5.083 1.00 86.62 212 ILE A C 1
ATOM 1638 O O . ILE A 1 212 ? 2.871 -6.264 4.412 1.00 86.62 212 ILE A O 1
ATOM 1642 N N . THR A 1 213 ? 0.911 -7.354 4.532 1.00 88.75 213 THR A N 1
ATOM 1643 C CA . THR A 1 213 ? 0.666 -7.292 3.085 1.00 88.75 213 THR A CA 1
ATOM 1644 C C . THR A 1 213 ? 0.548 -5.835 2.627 1.00 88.75 213 THR A C 1
ATOM 1646 O O . THR A 1 213 ? 1.086 -5.478 1.577 1.00 88.75 213 THR A O 1
ATOM 1649 N N . GLN A 1 214 ? -0.041 -4.963 3.455 1.00 92.12 214 GLN A N 1
ATOM 1650 C CA . GLN A 1 214 ? -0.123 -3.529 3.173 1.00 92.12 214 GLN A CA 1
ATOM 1651 C C . GLN A 1 214 ? 1.253 -2.845 3.090 1.00 92.12 214 GLN A C 1
ATOM 1653 O O . GLN A 1 214 ? 1.416 -1.942 2.274 1.00 92.12 214 GLN A O 1
ATOM 1658 N N . LEU A 1 215 ? 2.269 -3.287 3.845 1.00 89.94 215 LEU A N 1
ATOM 1659 C CA . LEU A 1 215 ? 3.628 -2.718 3.763 1.00 89.94 215 LEU A CA 1
ATOM 1660 C C . LEU A 1 215 ? 4.235 -2.881 2.361 1.00 89.94 215 LEU A C 1
ATOM 1662 O O . LEU A 1 215 ? 4.851 -1.962 1.822 1.00 89.94 215 LEU A O 1
ATOM 1666 N N . VAL A 1 216 ? 4.016 -4.048 1.750 1.00 92.94 216 VAL A N 1
ATOM 1667 C CA . VAL A 1 216 ? 4.481 -4.364 0.390 1.00 92.94 216 VAL A CA 1
ATOM 1668 C C . VAL A 1 216 ? 3.696 -3.569 -0.659 1.00 92.94 216 VAL A C 1
ATOM 1670 O O . VAL A 1 216 ? 4.258 -3.204 -1.691 1.00 92.94 216 VAL A O 1
ATOM 1673 N N . VAL A 1 217 ? 2.417 -3.271 -0.399 1.00 94.25 217 VAL A N 1
ATOM 1674 C CA . VAL A 1 217 ? 1.597 -2.382 -1.242 1.00 94.25 217 VAL A CA 1
ATOM 1675 C C . VAL A 1 217 ? 2.129 -0.948 -1.186 1.00 94.25 217 VAL A C 1
ATOM 1677 O O . VAL A 1 217 ? 2.475 -0.412 -2.234 1.00 94.25 217 VAL A O 1
ATOM 1680 N N . VAL A 1 218 ? 2.322 -0.372 0.011 1.00 95.31 218 VAL A N 1
ATOM 1681 C CA . VAL A 1 218 ? 2.878 0.988 0.191 1.00 95.31 218 VAL A CA 1
ATOM 1682 C C . VAL A 1 218 ? 4.202 1.156 -0.560 1.00 95.31 218 VAL A C 1
ATOM 1684 O O . VAL A 1 218 ? 4.407 2.158 -1.242 1.00 95.31 218 VAL A O 1
ATOM 1687 N N . LEU A 1 219 ? 5.095 0.167 -0.457 1.00 95.38 219 LEU A N 1
ATOM 1688 C CA . LEU A 1 219 ? 6.396 0.191 -1.123 1.00 95.38 219 LEU A CA 1
ATOM 1689 C C . LEU A 1 219 ? 6.267 0.198 -2.653 1.00 95.38 219 LEU A C 1
ATOM 1691 O O . LEU A 1 219 ? 6.977 0.957 -3.311 1.00 95.38 219 LEU A O 1
ATOM 1695 N N . LYS A 1 220 ? 5.348 -0.586 -3.230 1.00 95.88 220 LYS A N 1
ATOM 1696 C CA . LYS A 1 220 ? 5.079 -0.577 -4.680 1.00 95.88 220 LYS A CA 1
ATOM 1697 C C . LYS A 1 220 ? 4.427 0.728 -5.135 1.00 95.88 220 LYS A C 1
ATOM 1699 O O . LYS A 1 220 ? 4.833 1.279 -6.155 1.00 95.88 220 LYS A O 1
ATOM 1704 N N . ASP A 1 221 ? 3.484 1.250 -4.355 1.00 96.38 221 ASP A N 1
ATOM 1705 C CA . ASP A 1 221 ? 2.750 2.479 -4.668 1.00 96.38 221 ASP A CA 1
ATOM 1706 C C . ASP A 1 221 ? 3.650 3.731 -4.683 1.00 96.38 221 ASP A C 1
ATOM 1708 O O . ASP A 1 221 ? 3.282 4.733 -5.296 1.00 96.38 221 ASP A O 1
ATOM 1712 N N . THR A 1 222 ? 4.857 3.682 -4.094 1.00 96.62 222 THR A N 1
ATOM 1713 C CA . THR A 1 222 ? 5.863 4.755 -4.256 1.00 96.62 222 THR A CA 1
ATOM 1714 C C . THR A 1 222 ? 6.160 5.072 -5.720 1.00 96.62 222 THR A C 1
ATOM 1716 O O . THR A 1 222 ? 6.315 6.245 -6.047 1.00 96.62 222 THR A O 1
ATOM 1719 N N . ALA A 1 223 ? 6.150 4.062 -6.602 1.00 96.62 223 ALA A N 1
ATOM 1720 C CA . ALA A 1 223 ? 6.447 4.197 -8.029 1.00 96.62 223 ALA A CA 1
ATOM 1721 C C . ALA A 1 223 ? 5.451 5.101 -8.782 1.00 96.62 223 ALA A C 1
ATOM 1723 O O . ALA A 1 223 ? 5.755 5.605 -9.866 1.00 96.62 223 ALA A O 1
ATOM 1724 N N . LEU A 1 224 ? 4.260 5.342 -8.216 1.00 96.56 224 LEU A N 1
ATOM 1725 C CA . LEU A 1 224 ? 3.296 6.315 -8.745 1.00 96.56 224 LEU A CA 1
ATOM 1726 C C . LEU A 1 224 ? 3.837 7.756 -8.664 1.00 96.56 224 LEU A C 1
ATOM 1728 O O . LEU A 1 224 ? 3.431 8.610 -9.453 1.00 96.56 224 LEU A O 1
ATOM 1732 N N . GLY A 1 225 ? 4.790 8.014 -7.762 1.00 95.88 225 GLY A N 1
ATOM 1733 C CA . GLY A 1 225 ? 5.470 9.298 -7.602 1.00 95.88 225 GLY A CA 1
ATOM 1734 C C . GLY A 1 225 ? 6.265 9.746 -8.828 1.00 95.88 225 GLY A C 1
ATOM 1735 O O . GLY A 1 225 ? 6.358 10.950 -9.085 1.00 95.88 225 GLY A O 1
ATOM 1736 N N . SER A 1 226 ? 6.760 8.805 -9.636 1.00 95.00 226 SER A N 1
ATOM 1737 C CA . SER A 1 226 ? 7.434 9.084 -10.912 1.00 95.00 226 SER A CA 1
ATOM 1738 C C . SER A 1 226 ? 6.636 9.996 -11.865 1.00 95.00 226 SER A C 1
ATOM 1740 O O . SER A 1 226 ? 7.226 10.737 -12.655 1.00 95.00 226 SER A O 1
ATOM 1742 N N . ILE A 1 227 ? 5.299 10.019 -11.762 1.00 95.50 227 ILE A N 1
ATOM 1743 C CA . ILE A 1 227 ? 4.414 10.891 -12.558 1.00 95.50 227 ILE A CA 1
ATOM 1744 C C . ILE A 1 227 ? 4.554 12.374 -12.168 1.00 95.50 227 ILE A C 1
ATOM 1746 O O . ILE A 1 227 ? 4.446 13.240 -13.033 1.00 95.50 227 ILE A O 1
ATOM 1750 N N . ILE A 1 228 ? 4.856 12.679 -10.901 1.00 95.75 228 ILE A N 1
ATOM 1751 C CA . ILE A 1 228 ? 5.104 14.046 -10.393 1.00 95.75 228 ILE A CA 1
ATOM 1752 C C . ILE A 1 228 ? 6.605 14.351 -10.239 1.00 95.75 228 ILE A C 1
ATOM 1754 O O . ILE A 1 228 ? 7.019 15.128 -9.373 1.00 95.75 228 ILE A O 1
ATOM 1758 N N . LEU A 1 229 ? 7.422 13.711 -11.085 1.00 93.81 229 LEU A N 1
ATOM 1759 C CA . LEU A 1 229 ? 8.879 13.851 -11.158 1.00 93.81 229 LEU A CA 1
ATOM 1760 C C . LEU A 1 229 ? 9.600 13.533 -9.831 1.00 93.81 229 LEU A C 1
ATOM 1762 O O . LEU A 1 229 ? 10.735 13.963 -9.627 1.00 93.81 229 LEU A O 1
ATOM 1766 N N . TYR A 1 230 ? 8.981 12.754 -8.936 1.00 96.62 230 TYR A N 1
ATOM 1767 C CA . TYR A 1 230 ? 9.694 12.231 -7.774 1.00 96.62 230 TYR A CA 1
ATOM 1768 C C . TYR A 1 230 ? 10.786 11.257 -8.239 1.00 96.62 230 TYR A C 1
ATOM 1770 O O . TYR A 1 230 ? 10.526 10.373 -9.052 1.00 96.62 230 TYR A O 1
ATOM 1778 N N . THR A 1 231 ? 12.014 11.429 -7.750 1.00 95.88 231 THR A N 1
ATOM 1779 C CA . THR A 1 231 ? 13.213 10.696 -8.191 1.00 95.88 231 THR A CA 1
ATOM 1780 C C . THR A 1 231 ? 13.356 9.325 -7.521 1.00 95.88 231 THR A C 1
ATOM 1782 O O . THR A 1 231 ? 14.417 8.972 -7.009 1.00 95.88 231 THR A O 1
ATOM 1785 N N . ASP A 1 232 ? 12.272 8.549 -7.545 1.00 96.50 232 ASP A N 1
ATOM 1786 C CA . ASP A 1 232 ? 12.249 7.141 -7.143 1.00 96.50 232 ASP A CA 1
ATOM 1787 C C . ASP A 1 232 ? 13.033 6.236 -8.119 1.00 96.50 232 ASP A C 1
ATOM 1789 O O . ASP A 1 232 ? 13.518 6.665 -9.173 1.00 96.50 232 ASP A O 1
ATOM 1793 N N . LEU A 1 233 ? 13.166 4.954 -7.768 1.00 97.25 233 LEU A N 1
ATOM 1794 C CA . LEU A 1 233 ? 13.832 3.942 -8.588 1.00 97.25 233 LEU A CA 1
ATOM 1795 C C . LEU A 1 233 ? 13.248 3.850 -10.007 1.00 97.25 233 LEU A C 1
ATOM 1797 O O . LEU A 1 233 ? 14.011 3.712 -10.966 1.00 97.25 233 LEU A O 1
ATOM 1801 N N . LEU A 1 234 ? 11.925 3.958 -10.171 1.00 97.19 234 LEU A N 1
ATOM 1802 C CA . LEU A 1 234 ? 11.289 3.918 -11.488 1.00 97.19 234 LEU A CA 1
ATOM 1803 C C . LEU A 1 234 ? 11.678 5.146 -12.323 1.00 97.19 234 LEU A C 1
ATOM 1805 O O . LEU A 1 234 ? 12.086 5.006 -13.476 1.00 97.19 234 LEU A O 1
ATOM 1809 N N . GLN A 1 235 ? 11.602 6.343 -11.750 1.00 97.25 235 GLN A N 1
ATOM 1810 C CA . GLN A 1 235 ? 11.901 7.594 -12.432 1.00 97.25 235 GLN A CA 1
ATOM 1811 C C . GLN A 1 235 ? 13.385 7.725 -12.777 1.00 97.25 235 GLN A C 1
ATOM 1813 O O . GLN A 1 235 ? 13.707 8.170 -13.878 1.00 97.25 235 GLN A O 1
ATOM 1818 N N . GLN A 1 236 ? 14.292 7.299 -11.896 1.00 97.00 236 GLN A N 1
ATOM 1819 C CA . GLN A 1 236 ? 15.724 7.265 -12.210 1.00 97.00 236 GLN A CA 1
ATOM 1820 C C . GLN A 1 236 ? 16.025 6.274 -13.341 1.00 97.00 236 GLN A C 1
ATOM 1822 O O . GLN A 1 236 ? 16.738 6.616 -14.282 1.00 97.00 236 GLN A O 1
ATOM 1827 N N . SER A 1 237 ? 15.390 5.099 -13.332 1.00 96.81 237 SER A N 1
ATOM 1828 C CA . SER A 1 237 ? 15.528 4.114 -14.415 1.00 96.81 237 SER A CA 1
ATOM 1829 C C . SER A 1 237 ? 14.956 4.624 -15.744 1.00 96.81 237 SER A C 1
ATOM 1831 O O . SER A 1 237 ? 15.529 4.373 -16.803 1.00 96.81 237 SER A O 1
ATOM 1833 N N . ARG A 1 238 ? 13.870 5.413 -15.712 1.00 96.12 238 ARG A N 1
ATOM 1834 C CA . ARG A 1 238 ? 13.357 6.123 -16.897 1.00 96.12 238 ARG A CA 1
ATOM 1835 C C . ARG A 1 238 ? 14.336 7.181 -17.406 1.00 96.12 238 ARG A C 1
ATOM 1837 O O . ARG A 1 238 ? 14.489 7.307 -18.615 1.00 96.12 238 ARG A O 1
ATOM 1844 N N . ARG A 1 239 ? 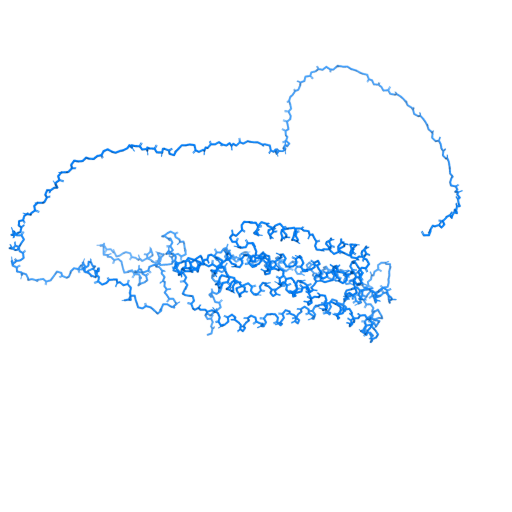15.005 7.929 -16.519 1.00 95.81 239 ARG A N 1
ATOM 1845 C CA . ARG A 1 239 ? 16.019 8.931 -16.907 1.00 95.81 239 ARG A CA 1
ATOM 1846 C C . ARG A 1 239 ? 17.227 8.274 -17.576 1.00 95.81 239 ARG A C 1
ATOM 1848 O O . ARG A 1 239 ? 17.592 8.706 -18.664 1.00 95.81 239 ARG A O 1
ATOM 1855 N N . LEU A 1 240 ? 17.767 7.208 -16.982 1.00 95.94 240 LEU A N 1
ATOM 1856 C CA . LEU A 1 240 ? 18.833 6.387 -17.568 1.00 95.94 240 LEU A CA 1
ATOM 1857 C C . LEU A 1 240 ? 18.427 5.855 -18.953 1.00 95.94 240 LEU A C 1
ATOM 1859 O O . LEU A 1 240 ? 19.129 6.062 -19.940 1.00 95.94 240 LEU A O 1
ATOM 1863 N N . GLY A 1 241 ? 17.246 5.237 -19.028 1.00 94.56 241 GLY A N 1
ATOM 1864 C CA . GLY A 1 241 ? 16.702 4.655 -20.252 1.00 94.56 241 GLY A CA 1
ATOM 1865 C C . GLY A 1 241 ? 16.464 5.655 -21.387 1.00 94.56 241 GLY A C 1
ATOM 1866 O O . GLY A 1 241 ? 16.644 5.314 -22.553 1.00 94.56 241 GLY A O 1
ATOM 1867 N N . SER A 1 242 ? 16.086 6.893 -21.059 1.00 94.19 242 SER A N 1
ATOM 1868 C CA . SER A 1 242 ? 15.975 7.986 -22.033 1.00 94.19 242 SER A CA 1
ATOM 1869 C C . SER A 1 242 ? 17.331 8.569 -22.441 1.00 94.19 242 SER A C 1
ATOM 1871 O O . SER A 1 242 ? 17.454 9.053 -23.560 1.00 94.19 242 SER A O 1
ATOM 1873 N N . MET A 1 243 ? 18.337 8.540 -21.561 1.00 93.31 243 MET A N 1
ATOM 1874 C CA . MET A 1 243 ? 19.679 9.072 -21.831 1.00 93.31 243 MET A CA 1
ATOM 1875 C C . MET A 1 243 ? 20.472 8.187 -22.802 1.00 93.31 243 MET A C 1
ATOM 1877 O O . MET A 1 243 ? 21.119 8.707 -23.706 1.00 93.31 243 MET A O 1
ATOM 1881 N N . TYR A 1 244 ? 20.386 6.863 -22.647 1.00 90.75 244 TYR A N 1
ATOM 1882 C CA . TYR A 1 244 ? 21.096 5.888 -23.490 1.00 90.75 244 TYR A CA 1
ATOM 1883 C C . TYR A 1 244 ? 20.188 5.170 -24.507 1.00 90.75 244 TYR A C 1
ATOM 1885 O O . TYR A 1 244 ? 20.584 4.156 -25.076 1.00 90.75 244 TYR A O 1
ATOM 1893 N N . PHE A 1 245 ? 18.961 5.664 -24.719 1.00 90.75 245 PHE A N 1
ATOM 1894 C CA . PHE A 1 245 ? 17.936 5.081 -25.606 1.00 90.75 245 PHE A CA 1
ATOM 1895 C C . PHE A 1 245 ? 17.589 3.595 -25.336 1.00 90.75 245 PHE A C 1
ATOM 1897 O O . PHE A 1 245 ? 16.957 2.935 -26.158 1.00 90.75 245 PHE A O 1
ATOM 1904 N N . ASN A 1 246 ? 17.930 3.073 -24.155 1.00 91.75 246 ASN A N 1
ATOM 1905 C CA . ASN A 1 246 ? 17.760 1.677 -23.741 1.00 91.75 246 ASN A CA 1
ATOM 1906 C C . ASN A 1 246 ? 16.676 1.514 -22.654 1.00 91.75 246 ASN A C 1
ATOM 1908 O O . ASN A 1 246 ? 16.834 0.804 -21.655 1.00 91.75 246 ASN A O 1
ATOM 1912 N N . ILE A 1 247 ? 15.548 2.205 -22.845 1.00 92.06 247 ILE A N 1
ATOM 1913 C CA . ILE A 1 247 ? 14.448 2.290 -21.872 1.00 92.06 247 ILE A CA 1
ATOM 1914 C C . ILE A 1 247 ? 13.907 0.926 -21.428 1.00 92.06 247 ILE A C 1
ATOM 1916 O O . ILE A 1 247 ? 13.564 0.758 -20.259 1.00 92.06 247 ILE A O 1
ATOM 1920 N N . LEU A 1 248 ? 13.875 -0.068 -22.319 1.00 92.12 248 LEU A N 1
ATOM 1921 C CA . LEU A 1 248 ? 13.408 -1.416 -21.996 1.00 92.12 248 LEU A CA 1
ATOM 1922 C C . LEU A 1 248 ? 14.360 -2.114 -21.018 1.00 92.12 248 LEU A C 1
ATOM 1924 O O . LEU A 1 248 ? 13.914 -2.691 -20.026 1.00 92.12 248 LEU A O 1
ATOM 1928 N N . GLN A 1 249 ? 15.665 -2.041 -21.271 1.00 94.44 249 GLN A N 1
ATOM 1929 C CA . GLN A 1 249 ? 16.709 -2.678 -20.470 1.00 94.44 249 GLN A CA 1
ATOM 1930 C C . GLN A 1 249 ? 16.795 -2.012 -19.096 1.00 94.44 249 GLN A C 1
ATOM 1932 O O . GLN A 1 249 ? 16.744 -2.705 -18.078 1.00 94.44 249 GLN A O 1
ATOM 1937 N N . ALA A 1 250 ? 16.808 -0.675 -19.058 1.00 95.25 250 ALA A N 1
ATOM 1938 C CA . ALA A 1 250 ? 16.813 0.094 -17.815 1.00 95.25 250 ALA A CA 1
ATOM 1939 C C . ALA A 1 250 ? 15.585 -0.214 -16.934 1.00 95.25 250 ALA A C 1
ATOM 1941 O O . ALA A 1 250 ? 15.718 -0.472 -15.736 1.00 95.25 250 ALA A O 1
ATOM 1942 N N . LEU A 1 251 ? 14.384 -0.280 -17.525 1.00 95.19 251 LEU A N 1
ATOM 1943 C CA . LEU A 1 251 ? 13.166 -0.676 -16.806 1.00 95.19 251 LEU A CA 1
ATOM 1944 C C . LEU A 1 251 ? 13.149 -2.161 -16.409 1.00 95.19 251 LEU A C 1
ATOM 1946 O O . LEU A 1 251 ? 12.546 -2.505 -15.394 1.00 95.19 251 LEU A O 1
ATOM 1950 N N . THR A 1 252 ? 13.816 -3.042 -17.157 1.00 95.19 252 THR A N 1
ATOM 1951 C CA . THR A 1 252 ? 13.916 -4.469 -16.803 1.00 95.19 252 THR A CA 1
ATOM 1952 C C . THR A 1 252 ? 14.807 -4.670 -15.578 1.00 95.19 252 THR A C 1
ATOM 1954 O O . THR A 1 252 ? 14.416 -5.383 -14.652 1.00 95.19 252 THR A O 1
ATOM 1957 N N . VAL A 1 253 ? 15.952 -3.981 -15.508 1.00 95.75 253 VAL A N 1
ATOM 1958 C CA . VAL A 1 253 ? 16.799 -3.950 -14.301 1.00 95.75 253 VAL A CA 1
ATOM 1959 C C . VAL A 1 253 ? 16.022 -3.356 -13.120 1.00 95.75 253 VAL A C 1
ATOM 1961 O O . VAL A 1 253 ? 15.997 -3.953 -12.043 1.00 95.75 253 VAL A O 1
ATOM 1964 N N . ALA A 1 254 ? 15.292 -2.256 -13.331 1.00 96.12 254 ALA A N 1
ATOM 1965 C CA . ALA A 1 254 ? 14.424 -1.664 -12.309 1.00 96.12 254 ALA A CA 1
ATOM 1966 C C . ALA A 1 254 ? 13.360 -2.645 -11.788 1.00 96.12 254 ALA A C 1
ATOM 1968 O O . ALA A 1 254 ? 13.139 -2.731 -10.581 1.00 96.12 254 ALA A O 1
ATOM 1969 N N . ALA A 1 255 ? 12.719 -3.413 -12.675 1.00 96.44 255 ALA A N 1
ATOM 1970 C CA . ALA A 1 255 ? 11.716 -4.410 -12.308 1.00 96.44 255 ALA A CA 1
ATOM 1971 C C . ALA A 1 255 ? 12.314 -5.557 -11.474 1.00 96.44 255 ALA A C 1
ATOM 1973 O O . ALA A 1 255 ? 11.698 -5.985 -10.496 1.00 96.44 255 ALA A O 1
ATOM 1974 N N . VAL A 1 256 ? 13.530 -6.010 -11.804 1.00 96.88 256 VAL A N 1
ATOM 1975 C CA . VAL A 1 256 ? 14.275 -6.994 -10.998 1.00 96.88 256 VAL A CA 1
ATOM 1976 C C . VAL A 1 256 ? 14.624 -6.422 -9.619 1.00 96.88 256 VAL A C 1
ATOM 1978 O O . VAL A 1 256 ? 14.418 -7.100 -8.613 1.00 96.88 256 VAL A O 1
ATOM 1981 N N . LEU A 1 257 ? 15.070 -5.165 -9.538 1.00 96.00 257 LEU A N 1
ATOM 1982 C CA . LEU A 1 257 ? 15.360 -4.496 -8.265 1.00 96.00 257 LEU A CA 1
ATOM 1983 C C . LEU A 1 257 ? 14.101 -4.310 -7.401 1.00 96.00 257 LEU A C 1
ATOM 1985 O O . LEU A 1 257 ? 14.126 -4.636 -6.213 1.00 96.00 257 LEU A O 1
ATOM 1989 N N . TYR A 1 258 ? 12.977 -3.879 -7.986 1.00 94.94 258 TYR A N 1
ATOM 1990 C CA . TYR A 1 258 ? 11.681 -3.831 -7.298 1.00 94.94 258 TYR A CA 1
ATOM 1991 C C . TYR A 1 258 ? 11.237 -5.219 -6.821 1.00 94.94 258 TYR A C 1
ATOM 1993 O O . TYR A 1 258 ? 10.744 -5.335 -5.698 1.00 94.94 258 TYR A O 1
ATOM 2001 N N . PHE A 1 259 ? 11.426 -6.271 -7.625 1.00 95.50 259 PHE A N 1
ATOM 2002 C CA . PHE A 1 259 ? 11.112 -7.644 -7.227 1.00 95.50 259 PHE A CA 1
ATOM 2003 C C . PHE A 1 259 ? 11.958 -8.095 -6.029 1.00 95.50 259 PHE A C 1
ATOM 2005 O O . PHE A 1 259 ? 11.390 -8.560 -5.043 1.00 95.50 259 PHE A O 1
ATOM 2012 N N . ILE A 1 260 ? 13.282 -7.906 -6.074 1.00 95.81 260 ILE A N 1
ATOM 2013 C CA . ILE A 1 260 ? 14.200 -8.259 -4.977 1.00 95.81 260 ILE A CA 1
ATOM 2014 C C . ILE A 1 260 ? 13.828 -7.496 -3.700 1.00 95.81 260 ILE A C 1
ATOM 2016 O O . ILE A 1 260 ? 13.671 -8.105 -2.642 1.00 95.81 260 ILE A O 1
ATOM 2020 N N . MET A 1 261 ? 13.614 -6.182 -3.798 1.00 92.44 261 MET A N 1
ATOM 2021 C CA . MET A 1 261 ? 13.216 -5.334 -2.673 1.00 92.44 261 MET A CA 1
ATOM 2022 C C . MET A 1 261 ? 11.871 -5.775 -2.071 1.00 92.44 261 MET A C 1
ATOM 2024 O O . MET A 1 261 ? 11.779 -5.980 -0.861 1.00 92.44 261 MET A O 1
ATOM 2028 N N . CYS A 1 262 ? 10.843 -5.992 -2.901 1.00 92.00 262 CYS A N 1
ATOM 2029 C CA . CYS A 1 262 ? 9.548 -6.499 -2.439 1.00 92.00 262 CYS A CA 1
ATOM 2030 C C . CYS A 1 262 ? 9.675 -7.884 -1.798 1.00 92.00 262 CYS A C 1
ATOM 2032 O O . CYS A 1 262 ? 9.060 -8.125 -0.767 1.00 92.00 262 CYS A O 1
ATOM 2034 N N . PHE A 1 263 ? 10.471 -8.785 -2.380 1.00 92.50 263 PHE A N 1
ATOM 2035 C CA . PHE A 1 263 ? 10.685 -10.136 -1.865 1.00 92.50 263 PHE A CA 1
ATOM 2036 C C . PHE A 1 263 ? 11.371 -10.122 -0.493 1.00 92.50 263 PHE A C 1
ATOM 2038 O O . PHE A 1 263 ? 10.927 -10.826 0.414 1.00 92.50 263 PHE A O 1
ATOM 2045 N N . ILE A 1 264 ? 12.400 -9.288 -0.310 1.00 91.62 264 ILE A N 1
ATOM 2046 C CA . ILE A 1 264 ? 13.067 -9.094 0.985 1.00 91.62 264 ILE A CA 1
ATOM 2047 C C . ILE A 1 264 ? 12.066 -8.579 2.027 1.00 91.62 264 ILE A C 1
ATOM 2049 O O . ILE A 1 264 ? 11.956 -9.168 3.103 1.00 91.62 264 ILE A O 1
ATOM 2053 N N . VAL A 1 265 ? 11.291 -7.538 1.700 1.00 87.62 265 VAL A N 1
ATOM 2054 C CA . VAL A 1 265 ? 10.279 -6.986 2.617 1.00 87.62 265 VAL A CA 1
ATOM 2055 C C . VAL A 1 265 ? 9.198 -8.019 2.938 1.00 87.62 265 VAL A C 1
ATOM 2057 O O . VAL A 1 265 ? 8.916 -8.225 4.115 1.00 87.62 265 VAL A O 1
ATOM 2060 N N . SER A 1 266 ? 8.664 -8.741 1.946 1.00 87.56 266 SER A N 1
ATOM 2061 C CA . SER A 1 266 ? 7.721 -9.850 2.160 1.00 87.56 266 SER A CA 1
ATOM 2062 C C . SER A 1 266 ? 8.283 -10.912 3.105 1.00 87.56 266 SER A C 1
ATOM 2064 O O . SER A 1 266 ? 7.591 -11.307 4.036 1.00 87.56 266 SER A O 1
ATOM 2066 N N . ARG A 1 267 ? 9.541 -11.344 2.934 1.00 88.06 267 ARG A N 1
ATOM 2067 C CA . ARG A 1 267 ? 10.151 -12.374 3.794 1.00 88.06 267 ARG A CA 1
ATOM 2068 C C . ARG A 1 267 ? 10.402 -11.902 5.224 1.00 88.06 267 ARG A C 1
ATOM 2070 O O . ARG A 1 267 ? 10.142 -12.662 6.155 1.00 88.06 267 ARG A O 1
ATOM 2077 N N . ILE A 1 268 ? 10.870 -10.667 5.414 1.00 83.19 268 ILE A N 1
ATOM 2078 C CA . ILE A 1 268 ? 11.007 -10.055 6.749 1.00 83.19 268 ILE A CA 1
ATOM 2079 C C . ILE A 1 268 ? 9.632 -9.972 7.422 1.00 83.19 268 ILE A C 1
ATOM 2081 O O . ILE A 1 268 ? 9.482 -10.296 8.603 1.00 83.19 268 ILE A O 1
ATOM 2085 N N . ALA A 1 269 ? 8.625 -9.567 6.653 1.00 78.81 269 ALA A N 1
ATOM 2086 C CA . ALA A 1 269 ? 7.283 -9.355 7.144 1.00 78.81 269 ALA A CA 1
ATOM 2087 C C . ALA A 1 269 ? 6.567 -10.680 7.470 1.00 78.81 269 ALA A C 1
ATOM 2089 O O . ALA A 1 269 ? 6.006 -10.783 8.548 1.00 78.81 269 ALA A O 1
ATOM 2090 N N . GLU A 1 270 ? 6.657 -11.729 6.647 1.00 79.75 270 GLU A N 1
ATOM 2091 C CA . GLU A 1 270 ? 6.136 -13.079 6.954 1.00 79.75 270 GLU A CA 1
ATOM 2092 C C . GLU A 1 270 ? 6.800 -13.710 8.191 1.00 79.75 270 GLU A C 1
ATOM 2094 O O . GLU A 1 270 ? 6.148 -14.393 8.988 1.00 79.75 270 GLU A O 1
ATOM 2099 N N . TRP A 1 271 ? 8.102 -13.475 8.379 1.00 79.12 271 TRP A N 1
ATOM 2100 C CA . TRP A 1 271 ? 8.856 -14.021 9.507 1.00 79.12 271 TRP A CA 1
ATOM 2101 C C . TRP A 1 271 ? 8.391 -13.454 10.856 1.00 79.12 271 TRP A C 1
ATOM 2103 O O . TRP A 1 271 ? 8.317 -14.199 11.839 1.00 79.12 271 TRP A O 1
ATOM 2113 N N . LEU A 1 272 ? 8.032 -12.168 10.916 1.00 73.06 272 LEU A N 1
ATOM 2114 C CA . LEU A 1 272 ? 7.741 -11.473 12.172 1.00 73.06 272 LEU A CA 1
ATOM 2115 C C . LEU A 1 272 ? 6.504 -12.037 12.928 1.00 73.06 272 LEU A C 1
ATOM 2117 O O . LEU A 1 272 ? 6.670 -12.415 14.091 1.00 73.06 272 LEU A O 1
ATOM 2121 N N . PRO A 1 273 ? 5.302 -12.217 12.329 1.00 69.88 273 PRO A N 1
ATOM 2122 C CA . PRO A 1 273 ? 4.136 -12.801 13.002 1.00 69.88 273 PRO A CA 1
ATOM 2123 C C . PRO A 1 273 ? 4.329 -14.245 13.431 1.00 69.88 273 PRO A C 1
ATOM 2125 O O . PRO A 1 273 ? 3.766 -14.642 14.449 1.00 69.88 273 PRO A O 1
ATOM 2128 N N . SER A 1 274 ? 5.119 -15.034 12.693 1.00 67.31 274 SER A N 1
ATOM 2129 C CA . SER A 1 274 ? 5.315 -16.461 12.993 1.00 67.31 274 SER A CA 1
ATOM 2130 C C . SER A 1 274 ? 5.861 -16.701 14.413 1.00 67.31 274 SER A C 1
ATOM 2132 O O . SER A 1 274 ? 5.595 -17.735 15.028 1.00 67.31 274 SER A O 1
ATOM 2134 N N . ARG A 1 275 ? 6.567 -15.705 14.971 1.00 64.44 275 ARG A N 1
ATOM 2135 C CA . ARG A 1 275 ? 7.104 -15.700 16.341 1.00 64.44 275 ARG A CA 1
ATOM 2136 C C . ARG A 1 275 ? 6.172 -15.086 17.394 1.00 64.44 275 ARG A C 1
ATOM 2138 O O . ARG A 1 275 ? 6.430 -15.265 18.582 1.00 64.44 275 ARG A O 1
ATOM 2145 N N . LEU A 1 276 ? 5.130 -14.360 16.983 1.00 64.00 276 LEU A N 1
ATOM 2146 C CA . LEU A 1 276 ? 4.149 -13.741 17.882 1.00 64.00 276 LEU A CA 1
ATOM 2147 C C . LEU A 1 276 ? 2.863 -14.570 17.990 1.00 64.00 276 LEU A C 1
ATOM 2149 O O . LEU A 1 276 ? 2.381 -14.778 19.099 1.00 64.00 276 LEU A O 1
ATOM 2153 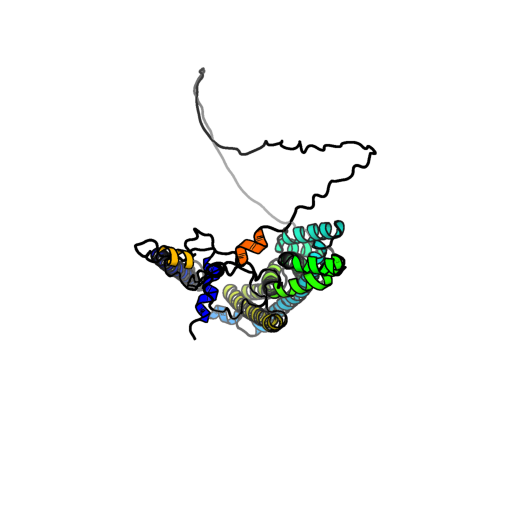N N . ALA A 1 277 ? 2.346 -15.110 16.882 1.00 59.59 277 ALA A N 1
ATOM 2154 C CA . ALA A 1 277 ? 1.128 -15.927 16.876 1.00 59.59 277 ALA A CA 1
ATOM 2155 C C . ALA A 1 277 ? 1.242 -17.148 17.812 1.00 59.59 277 ALA A C 1
ATOM 2157 O O . ALA A 1 277 ? 0.317 -17.447 18.562 1.00 59.59 277 ALA A O 1
ATOM 2158 N N . SER A 1 278 ? 2.424 -17.771 17.870 1.00 57.38 278 SER A N 1
ATOM 2159 C CA . SER A 1 278 ? 2.741 -18.880 18.782 1.00 57.38 278 SER A CA 1
ATOM 2160 C C . SER A 1 278 ? 2.687 -18.530 20.278 1.00 57.38 278 SER A C 1
ATOM 2162 O O . SER A 1 278 ? 2.728 -19.438 21.104 1.00 57.38 278 SER A O 1
ATOM 2164 N N . ARG A 1 279 ? 2.585 -17.244 20.645 1.00 57.06 279 ARG A N 1
ATOM 2165 C CA . ARG A 1 279 ? 2.460 -16.772 22.036 1.00 57.06 279 ARG A CA 1
ATOM 2166 C C . ARG A 1 279 ? 1.041 -16.355 22.428 1.00 57.06 279 ARG A C 1
ATOM 2168 O O . ARG A 1 279 ? 0.781 -16.214 23.618 1.00 57.06 279 ARG A O 1
ATOM 2175 N N . THR A 1 280 ? 0.145 -16.139 21.464 1.00 54.50 280 THR A N 1
ATOM 2176 C CA . THR A 1 280 ? -1.210 -15.598 21.709 1.00 54.50 280 THR A CA 1
ATOM 2177 C C . THR A 1 280 ? -2.322 -16.600 21.385 1.00 54.50 280 THR A C 1
ATOM 2179 O O . THR A 1 280 ? -3.465 -16.391 21.781 1.00 54.50 280 THR A O 1
ATOM 2182 N N . SER A 1 281 ? -2.005 -17.720 20.725 1.00 53.34 281 SER A N 1
ATOM 2183 C CA . SER A 1 281 ? -2.929 -18.843 20.533 1.00 53.34 281 SER A CA 1
ATOM 2184 C C . SER A 1 281 ? -3.210 -19.585 21.847 1.00 53.34 281 SER A C 1
ATOM 2186 O O . SER A 1 281 ? -2.680 -20.669 22.090 1.00 53.34 281 SER A O 1
ATOM 2188 N N . GLY A 1 282 ? -4.073 -19.014 22.691 1.00 53.00 282 GLY A N 1
ATOM 2189 C CA . GLY A 1 282 ? -4.763 -19.784 23.725 1.00 53.00 282 GLY A CA 1
ATOM 2190 C C . GLY A 1 282 ? -5.523 -20.943 23.076 1.00 53.00 282 GLY A C 1
ATOM 2191 O O . GLY A 1 282 ? -6.059 -20.788 21.979 1.00 53.00 282 GLY A O 1
ATOM 2192 N N . ALA A 1 283 ? -5.539 -22.111 23.720 1.00 43.94 283 ALA A N 1
ATOM 2193 C CA . ALA A 1 283 ? -6.171 -23.306 23.169 1.00 43.94 283 ALA A CA 1
ATOM 2194 C C . ALA A 1 283 ? -7.693 -23.112 23.051 1.00 43.94 283 ALA A C 1
ATOM 2196 O O . ALA A 1 283 ? -8.438 -23.340 24.002 1.00 43.94 283 ALA A O 1
ATOM 2197 N N . THR A 1 284 ? -8.155 -22.679 21.880 1.00 51.12 284 THR A N 1
ATOM 2198 C CA . THR A 1 284 ? -9.579 -22.590 21.565 1.00 51.12 284 THR A CA 1
ATOM 2199 C C . THR A 1 284 ? -10.107 -24.002 21.347 1.00 51.12 284 THR A C 1
ATOM 2201 O O . THR A 1 284 ? -9.803 -24.637 20.335 1.00 51.12 284 THR A O 1
ATOM 2204 N N . THR A 1 285 ? -10.892 -24.513 22.296 1.00 52.56 285 THR A N 1
ATOM 2205 C CA . THR A 1 285 ? -11.750 -25.673 22.039 1.00 52.56 285 THR A CA 1
ATOM 2206 C C . THR A 1 285 ? -12.647 -25.337 20.848 1.00 52.56 285 THR A C 1
ATOM 2208 O O . THR A 1 285 ? -13.266 -24.271 20.881 1.00 52.56 285 THR A O 1
ATOM 2211 N N . PRO A 1 286 ? -12.710 -26.174 19.796 1.00 52.72 286 PRO A N 1
ATOM 2212 C CA . PRO A 1 286 ? -13.567 -25.886 18.652 1.00 52.72 286 PRO A CA 1
ATOM 2213 C C . PRO A 1 286 ? -15.013 -25.736 19.125 1.00 52.72 286 PRO A C 1
ATOM 2215 O O . PRO A 1 286 ? -15.453 -26.506 19.983 1.00 52.72 286 PRO A O 1
ATOM 2218 N N . ASP A 1 287 ? -15.733 -24.759 18.568 1.00 48.56 287 ASP A N 1
ATOM 2219 C CA . ASP A 1 287 ? -17.150 -24.567 18.876 1.00 48.56 287 ASP A CA 1
ATOM 2220 C C . ASP A 1 287 ? -17.906 -25.894 18.708 1.00 48.56 287 ASP A C 1
ATOM 2222 O O . ASP A 1 287 ? -17.653 -26.617 17.733 1.00 48.56 287 ASP A O 1
ATOM 2226 N N . PRO A 1 288 ? -18.826 -26.237 19.629 1.00 51.62 288 PRO A N 1
ATOM 2227 C CA . PRO A 1 288 ? -19.609 -27.457 19.529 1.00 51.62 288 PRO A CA 1
ATOM 2228 C C . PRO A 1 288 ? -20.454 -27.400 18.255 1.00 51.62 288 PRO A C 1
ATOM 2230 O O . PRO A 1 288 ? -21.471 -26.707 18.183 1.00 51.62 288 PRO A O 1
ATOM 2233 N N . THR A 1 289 ? -20.012 -28.124 17.227 1.00 54.53 289 THR A N 1
ATOM 2234 C CA . THR A 1 289 ? -20.700 -28.177 15.942 1.00 54.53 289 THR A CA 1
ATOM 2235 C C . THR A 1 289 ? -22.106 -28.720 16.150 1.00 54.53 289 THR A C 1
ATOM 2237 O O . THR A 1 289 ? -22.300 -29.785 16.741 1.00 54.53 289 THR A O 1
ATOM 2240 N N . ALA A 1 290 ? -23.104 -27.973 15.672 1.00 51.53 290 ALA A N 1
ATOM 2241 C CA . ALA A 1 290 ? -24.492 -28.403 15.751 1.00 51.53 290 ALA A CA 1
ATOM 2242 C C . ALA A 1 290 ? -24.639 -29.806 15.123 1.00 51.53 290 ALA A C 1
ATOM 2244 O O . ALA A 1 290 ? -24.038 -30.066 14.074 1.00 51.53 290 ALA A O 1
ATOM 2245 N N . PRO A 1 291 ? -25.411 -30.721 15.741 1.00 56.59 291 PRO A N 1
ATOM 2246 C CA . PRO A 1 291 ? -25.560 -32.075 15.227 1.00 56.59 291 PRO A CA 1
ATOM 2247 C C . PRO A 1 291 ? -26.116 -32.038 13.800 1.00 56.59 291 PRO A C 1
ATOM 2249 O O . PRO A 1 291 ? -27.107 -31.354 13.532 1.00 56.59 291 PRO A O 1
ATOM 2252 N N . LEU A 1 292 ? -25.475 -32.784 12.891 1.00 58.47 292 LEU A N 1
ATOM 2253 C CA . LEU A 1 292 ? -25.868 -32.855 11.481 1.00 58.47 292 LEU A CA 1
ATOM 2254 C C . LEU A 1 292 ? -27.360 -33.180 11.360 1.00 58.47 292 LEU A C 1
ATOM 2256 O O . LEU A 1 292 ? -27.858 -34.107 12.010 1.00 58.47 292 LEU A O 1
ATOM 2260 N N . ALA A 1 293 ? -28.065 -32.437 10.504 1.00 57.47 293 ALA A N 1
ATOM 2261 C CA . ALA A 1 293 ? -29.506 -32.580 10.350 1.00 57.47 293 ALA A CA 1
ATOM 2262 C C . ALA A 1 293 ? -29.892 -34.029 9.992 1.00 57.47 293 ALA A C 1
ATOM 2264 O O . ALA A 1 293 ? -29.148 -34.752 9.328 1.00 57.47 293 ALA A O 1
ATOM 2265 N N . ILE A 1 294 ? -31.086 -34.457 10.419 1.00 52.75 294 ILE A N 1
ATOM 2266 C CA . ILE A 1 294 ? -31.562 -35.846 10.260 1.00 52.75 294 ILE A CA 1
ATOM 2267 C C . ILE A 1 294 ? -31.547 -36.316 8.793 1.00 52.75 294 ILE A C 1
ATOM 2269 O O . ILE A 1 294 ? -31.311 -37.495 8.542 1.00 52.75 294 ILE A O 1
ATOM 2273 N N . ASN A 1 295 ? -31.745 -35.390 7.848 1.00 65.19 295 ASN A N 1
ATOM 2274 C CA . ASN A 1 295 ? -31.790 -35.645 6.405 1.00 65.19 295 ASN A CA 1
ATOM 2275 C C . ASN A 1 295 ? -30.514 -35.200 5.658 1.00 65.19 295 ASN A C 1
ATOM 2277 O O . ASN A 1 295 ? -30.525 -35.132 4.430 1.00 65.19 295 ASN A O 1
ATOM 2281 N N . ASP A 1 296 ? -29.435 -34.852 6.365 1.00 64.94 296 ASP A N 1
ATOM 2282 C CA . ASP A 1 296 ? -28.184 -34.419 5.735 1.00 64.94 296 ASP A CA 1
ATOM 2283 C C . ASP A 1 296 ? -27.469 -35.615 5.062 1.00 64.94 296 ASP A C 1
ATOM 2285 O O . ASP A 1 296 ? -27.172 -36.605 5.742 1.00 64.94 296 ASP A O 1
ATOM 2289 N N . PRO A 1 297 ? -27.153 -35.561 3.751 1.00 63.50 297 PRO A N 1
ATOM 2290 C CA . PRO A 1 297 ? -26.455 -36.644 3.053 1.00 63.50 297 PRO A CA 1
ATOM 2291 C C . PRO A 1 297 ? -25.025 -36.897 3.565 1.00 63.50 297 PRO A C 1
ATOM 2293 O O . PRO A 1 297 ? -24.456 -37.951 3.274 1.00 63.50 297 PRO A O 1
ATOM 2296 N N . THR A 1 298 ? -24.438 -35.979 4.338 1.00 65.12 298 THR A N 1
ATOM 2297 C CA . THR A 1 298 ? -23.137 -36.162 5.003 1.00 65.12 298 THR A CA 1
ATOM 2298 C C . THR A 1 298 ? -23.237 -36.905 6.342 1.00 65.12 298 THR A C 1
ATOM 2300 O O . THR A 1 298 ? -22.212 -37.316 6.892 1.00 65.12 298 THR A O 1
ATOM 2303 N N . ASN A 1 299 ? -24.448 -37.156 6.862 1.00 70.06 299 ASN A N 1
ATOM 2304 C CA . ASN A 1 299 ? -24.670 -37.825 8.147 1.00 70.06 299 ASN A CA 1
ATOM 2305 C C . ASN A 1 299 ? -24.413 -39.345 8.062 1.00 70.06 299 ASN A C 1
ATOM 2307 O O . ASN A 1 299 ? -25.325 -40.179 8.016 1.00 70.06 299 ASN A O 1
ATOM 2311 N N . THR A 1 300 ? -23.131 -39.721 8.043 1.00 67.06 300 THR A N 1
ATOM 2312 C CA . THR A 1 300 ? -22.688 -41.116 7.869 1.00 67.06 300 THR A CA 1
ATOM 2313 C C . THR A 1 300 ? -23.210 -42.069 8.949 1.00 67.06 300 THR A C 1
ATOM 2315 O O . THR A 1 300 ? -23.421 -43.248 8.660 1.00 67.06 300 THR A O 1
ATOM 2318 N N . VAL A 1 301 ? -23.471 -41.583 10.168 1.00 65.56 301 VAL A N 1
ATOM 2319 C CA . VAL A 1 301 ? -24.032 -42.391 11.263 1.00 65.56 301 VAL A CA 1
ATOM 2320 C C . VAL A 1 301 ? -25.497 -42.736 10.991 1.00 65.56 301 VAL A C 1
ATOM 2322 O O . VAL A 1 301 ? -25.851 -43.916 11.042 1.00 65.56 301 VAL A O 1
ATOM 2325 N N . ARG A 1 302 ? -26.335 -41.762 10.602 1.00 66.81 302 ARG A N 1
ATOM 2326 C CA . ARG A 1 302 ? -27.727 -42.024 10.177 1.00 66.81 302 ARG A CA 1
ATOM 2327 C C . ARG A 1 302 ? -27.782 -42.963 8.969 1.00 66.81 302 ARG A C 1
ATOM 2329 O O . ARG A 1 302 ? -28.603 -43.877 8.956 1.00 66.81 302 ARG A O 1
ATOM 2336 N N . ILE A 1 303 ? -26.878 -42.800 7.999 1.00 68.38 303 ILE A N 1
ATOM 2337 C CA . ILE A 1 303 ? -26.794 -43.674 6.815 1.00 68.38 303 ILE A CA 1
ATOM 2338 C C . ILE A 1 303 ? -26.418 -45.113 7.199 1.00 68.38 303 ILE A C 1
ATOM 2340 O O . ILE A 1 303 ? -27.003 -46.051 6.657 1.00 68.38 303 ILE A O 1
ATOM 2344 N N . LYS A 1 304 ? -25.480 -45.313 8.136 1.00 71.06 304 LYS A N 1
ATOM 2345 C CA . LYS A 1 304 ? -25.144 -46.652 8.654 1.00 71.06 304 LYS A CA 1
ATOM 2346 C C . LYS A 1 304 ? -26.349 -47.300 9.339 1.00 71.06 304 LYS A C 1
ATOM 2348 O O . LYS A 1 304 ? -26.687 -48.424 8.993 1.00 71.06 304 LYS A O 1
ATOM 2353 N N . VAL A 1 305 ? -27.036 -46.571 10.219 1.00 70.56 305 VAL A N 1
ATOM 2354 C CA . VAL A 1 305 ? -28.235 -47.046 10.939 1.00 70.56 305 VAL A CA 1
ATOM 2355 C C . VAL A 1 305 ? -29.366 -47.426 9.985 1.00 70.56 305 VAL A C 1
ATOM 2357 O O . VAL A 1 305 ? -29.978 -48.478 10.142 1.00 70.56 305 VAL A O 1
ATOM 2360 N N . ALA A 1 306 ? -29.629 -46.605 8.964 1.00 71.69 306 ALA A N 1
ATOM 2361 C CA . ALA A 1 306 ? -30.652 -46.888 7.958 1.00 71.69 306 ALA A CA 1
ATOM 2362 C C . ALA A 1 306 ? -30.328 -48.124 7.095 1.00 71.69 306 ALA A C 1
ATOM 2364 O O . ALA A 1 306 ? -31.233 -48.711 6.506 1.00 71.69 306 ALA A O 1
ATOM 2365 N N . ARG A 1 307 ? -29.049 -48.519 7.020 1.00 75.12 307 ARG A N 1
ATOM 2366 C CA . ARG A 1 307 ? -28.573 -49.726 6.327 1.00 75.12 307 ARG A CA 1
ATOM 2367 C C . ARG A 1 307 ? -28.443 -50.949 7.240 1.00 75.12 307 ARG A C 1
ATOM 2369 O O . ARG A 1 307 ? -28.215 -52.037 6.718 1.00 75.12 307 ARG A O 1
ATOM 2376 N N . THR A 1 308 ? -28.572 -50.804 8.561 1.00 74.00 308 THR A N 1
ATOM 2377 C CA . THR A 1 308 ? -28.538 -51.943 9.486 1.00 74.00 308 THR A CA 1
ATOM 2378 C C . THR A 1 308 ? -29.743 -52.859 9.219 1.00 74.00 308 THR A C 1
ATOM 2380 O O . THR A 1 308 ? -30.882 -52.387 9.289 1.00 74.00 308 THR A O 1
ATOM 2383 N N . PRO A 1 309 ? -29.539 -54.161 8.935 1.00 73.56 309 PRO A N 1
ATOM 2384 C CA . PRO A 1 309 ? -30.639 -55.104 8.761 1.00 73.56 309 PRO A CA 1
ATOM 2385 C C . PRO A 1 309 ? -31.501 -55.179 10.024 1.00 73.56 309 PRO A C 1
ATOM 2387 O O . PRO A 1 309 ? -30.978 -55.271 11.135 1.00 73.56 309 PRO A O 1
ATOM 2390 N N . ARG A 1 310 ? -32.827 -55.164 9.865 1.00 75.75 310 ARG A N 1
ATOM 2391 C CA . ARG A 1 310 ? -33.748 -55.382 10.987 1.00 75.75 310 ARG A CA 1
ATOM 2392 C C . ARG A 1 310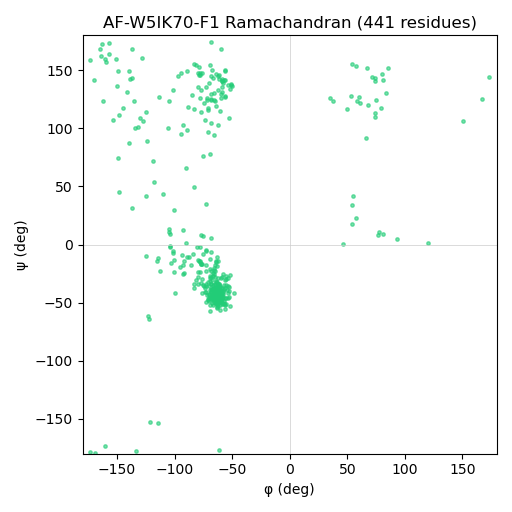 ? -33.950 -56.886 11.202 1.00 75.75 310 ARG A C 1
ATOM 2394 O O . ARG A 1 310 ? -34.278 -57.567 10.229 1.00 75.75 310 ARG A O 1
ATOM 2401 N N . PRO A 1 311 ? -33.789 -57.409 12.430 1.00 75.00 311 PRO A N 1
ATOM 2402 C CA . PRO A 1 311 ? -34.133 -58.792 12.735 1.00 75.00 311 PRO A CA 1
ATOM 2403 C C . PRO A 1 311 ? -35.614 -59.082 12.450 1.00 75.00 311 PRO A C 1
ATOM 2405 O O . PRO A 1 311 ? -36.491 -58.266 12.748 1.00 75.00 311 PRO A O 1
ATOM 2408 N N . PHE A 1 312 ? -35.910 -60.267 11.916 1.00 73.62 312 PHE A N 1
ATOM 2409 C CA . PHE A 1 312 ? -37.287 -60.759 11.854 1.00 73.62 312 PHE A CA 1
ATOM 2410 C C . PHE A 1 312 ? -37.814 -61.028 13.273 1.00 73.62 312 PHE A C 1
ATOM 2412 O O . PHE A 1 312 ? -37.068 -61.462 14.147 1.00 73.62 312 PHE A O 1
ATOM 2419 N N . GLY A 1 313 ? -39.101 -60.753 13.507 1.00 76.25 313 GLY A N 1
ATOM 2420 C CA . GLY A 1 313 ? -39.738 -60.903 14.825 1.00 76.25 313 GLY A CA 1
ATOM 2421 C C . GLY A 1 313 ? -39.764 -59.638 15.695 1.00 76.25 313 GLY A C 1
ATOM 2422 O O . GLY A 1 313 ? -40.222 -59.702 16.829 1.00 76.25 313 GLY A O 1
ATOM 2423 N N . GLY A 1 314 ? -39.314 -58.485 15.186 1.00 71.19 314 GLY A N 1
ATOM 2424 C CA . GLY A 1 314 ? -39.450 -57.197 15.885 1.00 71.19 314 GLY A CA 1
ATOM 2425 C C . GLY A 1 314 ? -38.406 -56.926 16.974 1.00 71.19 314 GLY A C 1
ATOM 2426 O O . GLY A 1 314 ? -38.538 -55.943 17.699 1.00 71.19 314 GLY A O 1
ATOM 2427 N N . ALA A 1 315 ? -37.364 -57.756 17.077 1.00 70.56 315 ALA A N 1
ATOM 2428 C CA . ALA A 1 315 ? -36.222 -57.478 17.940 1.00 70.56 315 ALA A CA 1
ATOM 2429 C C . ALA A 1 315 ? -35.462 -56.218 17.479 1.00 70.56 315 ALA A C 1
ATOM 2431 O O . ALA A 1 315 ? -35.383 -55.910 16.286 1.00 70.56 315 ALA A O 1
ATOM 2432 N N . GLU A 1 316 ? -34.903 -55.485 18.440 1.00 63.22 316 GLU A N 1
ATOM 2433 C CA . GLU A 1 316 ? -34.201 -54.226 18.191 1.00 63.22 316 GLU A CA 1
ATOM 2434 C C . GLU A 1 316 ? -32.886 -54.485 17.417 1.00 63.22 316 GLU A C 1
ATOM 2436 O O . GLU A 1 316 ? -32.120 -55.375 17.795 1.00 63.22 316 GLU A O 1
ATOM 2441 N N . PRO A 1 317 ? -32.614 -53.778 16.300 1.00 65.69 317 PRO A N 1
ATOM 2442 C CA . PRO A 1 317 ? -31.394 -53.989 15.525 1.00 65.69 317 PRO A CA 1
ATOM 2443 C C . PRO A 1 317 ? -30.156 -53.533 16.306 1.00 65.69 317 PRO A C 1
ATOM 2445 O O . PRO A 1 317 ? -30.189 -52.518 16.997 1.00 65.69 317 PRO A O 1
ATOM 2448 N N . VAL A 1 318 ? -29.032 -54.236 16.134 1.00 67.56 318 VAL A N 1
ATOM 2449 C CA . VAL A 1 318 ? -27.749 -53.841 16.738 1.00 67.56 318 VAL A CA 1
ATOM 2450 C C . VAL A 1 318 ? -27.257 -52.553 16.075 1.00 67.56 318 VAL A C 1
ATOM 2452 O O . VAL A 1 318 ? -26.808 -52.543 14.927 1.00 67.56 318 VAL A O 1
ATOM 2455 N N . LEU A 1 319 ? -27.392 -51.445 16.796 1.00 67.06 319 LEU A N 1
ATOM 2456 C CA . LEU A 1 319 ? -27.027 -50.114 16.326 1.00 67.06 319 LEU A CA 1
ATOM 2457 C C . LEU A 1 319 ? -25.502 -49.909 16.404 1.00 67.06 319 LEU A C 1
ATOM 2459 O O . LEU A 1 319 ? -24.861 -50.452 17.304 1.00 67.06 319 LEU A O 1
ATOM 2463 N N . PRO A 1 320 ? -24.892 -49.127 15.490 1.00 61.19 320 PRO A N 1
ATOM 2464 C CA . PRO A 1 320 ? -23.478 -48.779 15.593 1.00 61.19 320 PRO A CA 1
ATOM 2465 C C . PRO A 1 320 ? -23.184 -48.051 16.909 1.00 61.19 320 PRO A C 1
ATOM 2467 O O . PRO A 1 320 ? -23.956 -47.190 17.319 1.00 61.19 320 PRO A O 1
ATOM 2470 N N . GLU A 1 321 ? -22.029 -48.317 17.516 1.00 54.41 321 GLU A N 1
ATOM 2471 C CA . GLU A 1 321 ? -21.595 -47.735 18.800 1.00 54.41 321 GLU A CA 1
ATOM 2472 C C . GLU A 1 321 ? -21.639 -46.189 18.820 1.00 54.41 321 GLU A C 1
ATOM 2474 O O . GLU A 1 321 ? -21.957 -45.566 19.829 1.00 54.41 321 GLU A O 1
ATOM 2479 N N . SER A 1 322 ? -21.456 -45.552 17.658 1.00 56.22 322 SER A N 1
ATOM 2480 C CA . SER A 1 322 ? -21.583 -44.102 17.459 1.00 56.22 322 SER A CA 1
ATOM 2481 C C . SER A 1 322 ? -23.028 -43.566 17.419 1.00 56.22 322 SER A C 1
ATOM 2483 O O . SER A 1 322 ? -23.229 -42.412 17.043 1.00 56.22 322 SER A O 1
ATOM 2485 N N . TYR A 1 323 ? -24.051 -44.377 17.706 1.00 47.62 323 TYR A N 1
ATOM 2486 C CA . TYR A 1 323 ? -25.461 -43.954 17.678 1.00 47.62 323 TYR A CA 1
ATOM 2487 C C . TYR A 1 323 ? -25.887 -43.189 18.941 1.00 47.62 323 TYR A C 1
ATOM 2489 O O . TYR A 1 323 ? -26.829 -42.401 18.884 1.00 47.62 323 TYR A O 1
ATOM 2497 N N . GLY A 1 324 ? -25.182 -43.390 20.062 1.00 48.31 324 GLY A N 1
ATOM 2498 C CA . GLY A 1 324 ? -25.537 -42.821 21.368 1.00 48.31 324 GLY A CA 1
ATOM 2499 C C . GLY A 1 324 ? -25.219 -41.332 21.563 1.00 48.31 324 GLY A C 1
ATOM 2500 O O . GLY A 1 324 ? -25.767 -40.722 22.475 1.00 48.31 324 GLY A O 1
ATOM 2501 N N . ALA A 1 325 ? -24.370 -40.727 20.724 1.00 45.22 325 ALA A N 1
ATOM 2502 C CA . ALA A 1 325 ? -23.974 -39.323 20.859 1.00 45.22 325 ALA A CA 1
ATOM 2503 C C . ALA A 1 325 ? -23.780 -38.650 19.491 1.00 45.22 325 ALA A C 1
ATOM 2505 O O . ALA A 1 325 ? -22.913 -39.059 18.722 1.00 45.22 325 ALA A O 1
ATOM 2506 N N . SER A 1 326 ? -24.606 -37.628 19.211 1.00 46.66 326 SER A N 1
ATOM 2507 C CA . SER A 1 326 ? -24.473 -36.554 18.192 1.00 46.66 326 SER A CA 1
ATOM 2508 C C . SER A 1 326 ? -24.065 -36.890 16.738 1.00 46.66 326 SER A C 1
ATOM 2510 O O . SER A 1 326 ? -24.009 -35.986 15.906 1.00 46.66 326 SER A O 1
ATOM 2512 N N . GLY A 1 327 ? -23.837 -38.155 16.379 1.00 42.59 327 GLY A N 1
ATOM 2513 C CA . GLY A 1 327 ? -23.343 -38.572 15.064 1.00 42.59 327 GLY A CA 1
ATOM 2514 C C . GLY A 1 327 ? -21.841 -38.340 14.838 1.00 42.59 327 GLY A C 1
ATOM 2515 O O . GLY A 1 327 ? -21.366 -38.531 13.718 1.00 42.59 327 GLY A O 1
ATOM 2516 N N . ILE A 1 328 ? -21.087 -37.946 15.869 1.00 43.84 328 ILE A N 1
ATOM 2517 C CA . ILE A 1 328 ? -19.655 -37.643 15.760 1.00 43.84 328 ILE A CA 1
ATOM 2518 C C . ILE A 1 328 ? -18.846 -38.901 16.094 1.00 43.84 328 ILE A C 1
ATOM 2520 O O . ILE A 1 328 ? -18.660 -39.240 17.258 1.00 43.84 328 ILE A O 1
ATOM 2524 N N . THR A 1 329 ? -18.313 -39.587 15.078 1.00 38.78 329 THR A N 1
ATOM 2525 C CA . THR A 1 329 ? -17.223 -40.554 15.296 1.00 38.78 329 THR A CA 1
ATOM 2526 C C . THR A 1 329 ? -15.948 -39.791 15.641 1.00 38.78 329 THR A C 1
ATOM 2528 O O . THR A 1 329 ? -15.458 -39.050 14.780 1.00 38.78 329 THR A O 1
ATOM 2531 N N . PRO A 1 330 ? -15.353 -39.963 16.830 1.00 39.81 330 PRO A N 1
ATOM 2532 C CA . PRO A 1 330 ? -14.192 -39.172 17.171 1.00 39.81 330 PRO A CA 1
ATOM 2533 C C . PRO A 1 330 ? -12.914 -39.779 16.593 1.00 39.81 330 PRO A C 1
ATOM 2535 O O . PRO A 1 330 ? -12.445 -40.837 17.007 1.00 39.81 330 PRO A O 1
ATOM 2538 N N . HIS A 1 331 ? -12.274 -39.045 15.692 1.00 33.12 331 HIS A N 1
ATOM 2539 C CA . HIS A 1 331 ? -10.816 -39.014 15.664 1.00 33.12 331 HIS A CA 1
ATOM 2540 C C . HIS A 1 331 ? -10.386 -37.797 16.481 1.00 33.12 331 HIS A C 1
ATOM 2542 O O . HIS A 1 331 ? -10.382 -36.682 15.971 1.00 33.12 331 HIS A O 1
ATOM 2548 N N . GLY A 1 332 ? -10.084 -38.020 17.764 1.00 39.06 332 GLY A N 1
ATOM 2549 C CA . GLY A 1 332 ? -9.613 -36.972 18.675 1.00 39.06 332 GLY A CA 1
ATOM 2550 C C . GLY A 1 332 ? -10.463 -36.705 19.921 1.00 39.06 332 GLY A C 1
ATOM 2551 O O . GLY A 1 332 ? -10.070 -35.850 20.705 1.00 39.06 332 GLY A O 1
ATOM 2552 N N . TRP A 1 333 ? -11.569 -37.425 20.172 1.00 37.91 333 TRP A N 1
ATOM 2553 C CA . TRP A 1 333 ? -12.101 -37.444 21.542 1.00 37.91 333 TRP A CA 1
ATOM 2554 C C . TRP A 1 333 ? -11.172 -38.249 22.444 1.00 37.91 333 TRP A C 1
ATOM 2556 O O . TRP A 1 333 ? -11.078 -39.469 22.325 1.00 37.91 333 TRP A O 1
ATOM 2566 N N . GLN A 1 334 ? -10.588 -37.558 23.412 1.00 32.66 334 GLN A N 1
ATOM 2567 C CA . GLN A 1 334 ? -10.316 -38.107 24.732 1.00 32.66 334 GLN A CA 1
ATOM 2568 C C . GLN A 1 334 ? -11.000 -37.179 25.737 1.00 32.66 334 GLN A C 1
ATOM 2570 O O . GLN A 1 334 ? -10.425 -36.191 26.181 1.00 32.66 334 GLN A O 1
ATOM 2575 N N . GLY A 1 335 ? -12.263 -37.473 26.033 1.00 33.34 335 GLY A N 1
ATOM 2576 C CA . GLY A 1 335 ? -13.054 -36.785 27.045 1.00 33.34 335 GLY A CA 1
ATOM 2577 C C . GLY A 1 335 ? -14.031 -37.786 27.637 1.00 33.34 335 GLY A C 1
ATOM 2578 O O . GLY A 1 335 ? -14.907 -38.270 26.933 1.00 33.34 335 GLY A O 1
ATOM 2579 N N . ASP A 1 336 ? -13.852 -38.156 28.901 1.00 31.12 336 ASP A N 1
ATOM 2580 C CA . ASP A 1 336 ? -14.829 -38.994 29.596 1.00 31.12 336 ASP A CA 1
ATO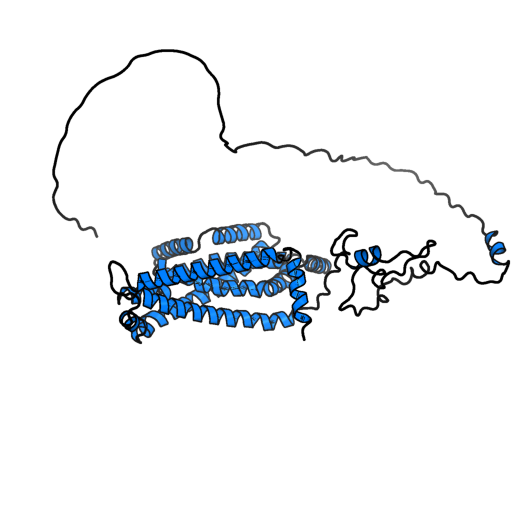M 2581 C C . ASP A 1 336 ? -16.051 -38.112 29.920 1.00 31.12 336 ASP A C 1
ATOM 2583 O O . ASP A 1 336 ? -15.913 -37.079 30.579 1.00 31.12 336 ASP A O 1
ATOM 2587 N N . TYR A 1 337 ? -17.249 -38.475 29.443 1.00 37.38 337 TYR A N 1
ATOM 2588 C CA . TYR A 1 337 ? -18.474 -37.659 29.589 1.00 37.38 337 TYR A CA 1
ATOM 2589 C C . TYR A 1 337 ? -18.986 -37.564 31.047 1.00 37.38 337 TYR A C 1
ATOM 2591 O O . TYR A 1 337 ? -20.030 -36.969 31.304 1.00 37.38 337 TYR A O 1
ATOM 2599 N N . ARG A 1 338 ? -18.239 -38.101 32.018 1.00 34.34 338 ARG A N 1
ATOM 2600 C CA . ARG A 1 338 ? -18.550 -38.112 33.458 1.00 34.34 338 ARG A CA 1
ATOM 2601 C C . ARG A 1 338 ? -18.409 -36.768 34.187 1.00 34.34 338 ARG A C 1
ATOM 2603 O O . ARG A 1 338 ? -18.731 -36.695 35.365 1.00 34.34 338 ARG A O 1
ATOM 2610 N N . GLY A 1 339 ? -17.915 -35.715 33.531 1.00 31.58 339 GLY A N 1
ATOM 2611 C CA . GLY A 1 339 ? -17.591 -34.439 34.191 1.00 31.58 339 GLY A CA 1
ATOM 2612 C C . GLY A 1 339 ? -18.707 -33.387 34.284 1.00 31.58 339 GLY A C 1
ATOM 2613 O O . GLY A 1 339 ? -18.508 -32.390 34.970 1.00 31.58 339 GLY A O 1
ATOM 2614 N N . TYR A 1 340 ? -19.840 -33.555 33.586 1.00 32.78 340 TYR A N 1
ATOM 2615 C CA . TYR A 1 340 ? -20.814 -32.467 33.359 1.00 32.78 340 TYR A CA 1
ATOM 2616 C C . TYR A 1 340 ? -22.293 -32.864 33.519 1.00 32.78 340 TYR A C 1
ATOM 2618 O O . TYR A 1 340 ? -23.167 -32.286 32.875 1.00 32.78 340 TYR A O 1
ATOM 2626 N N . LEU A 1 341 ? -22.594 -33.816 34.404 1.00 31.77 341 LEU A N 1
ATOM 2627 C CA . LEU A 1 341 ? -23.953 -33.997 34.918 1.00 31.77 341 LEU A CA 1
ATOM 2628 C C . LEU A 1 341 ? -24.023 -33.449 36.344 1.00 31.77 341 LEU A C 1
ATOM 2630 O O . LEU A 1 341 ? -23.254 -33.847 37.216 1.00 31.77 341 LEU A O 1
ATOM 2634 N N . HIS A 1 342 ? -24.942 -32.507 36.567 1.00 33.44 342 HIS A N 1
ATOM 2635 C CA . HIS A 1 342 ? -25.296 -32.062 37.911 1.00 33.44 342 HIS A CA 1
ATOM 2636 C C . HIS A 1 342 ? -25.878 -33.253 38.688 1.00 33.44 342 HIS A C 1
ATOM 2638 O O . HIS A 1 342 ? -26.729 -33.976 38.171 1.00 33.44 342 HIS A O 1
ATOM 2644 N N . GLY A 1 343 ? -25.410 -33.457 39.922 1.00 30.05 343 GLY A N 1
ATOM 2645 C CA . GLY A 1 343 ? -25.616 -34.682 40.709 1.00 30.05 343 GLY A CA 1
ATOM 2646 C C . GLY A 1 343 ? -27.024 -34.925 41.268 1.00 30.05 343 GLY A C 1
ATOM 2647 O O . GLY A 1 343 ? -27.134 -35.460 42.365 1.00 30.05 343 GLY A O 1
ATOM 2648 N N . GLU A 1 344 ? -28.084 -34.532 40.556 1.00 31.66 344 GLU A N 1
ATOM 2649 C CA . GLU A 1 344 ? -29.483 -34.713 40.983 1.00 31.66 344 GLU A CA 1
ATOM 2650 C C . GLU A 1 344 ? -30.364 -35.468 39.961 1.00 31.66 344 GLU A C 1
ATOM 2652 O O . GLU A 1 344 ? -31.459 -35.899 40.315 1.00 31.66 344 GLU A O 1
ATOM 2657 N N . GLU A 1 345 ? -29.901 -35.718 38.724 1.00 30.56 345 GLU A N 1
ATOM 2658 C CA . GLU A 1 345 ? -30.719 -36.371 37.674 1.00 30.56 345 GLU A CA 1
ATOM 2659 C C . GLU A 1 345 ? -30.394 -37.860 37.399 1.00 30.56 345 GLU A C 1
ATOM 2661 O O . GLU A 1 345 ? -31.089 -38.506 36.612 1.00 30.56 345 GLU A O 1
ATOM 2666 N N . GLU A 1 346 ? -29.408 -38.470 38.074 1.00 31.05 346 GLU A N 1
ATOM 2667 C CA . GLU A 1 346 ? -29.003 -39.873 37.816 1.00 31.05 346 GLU A CA 1
ATOM 2668 C C . GLU A 1 346 ? -30.084 -40.934 38.131 1.00 31.05 346 GLU A C 1
ATOM 2670 O O . GLU A 1 346 ? -29.975 -42.080 37.690 1.00 31.05 346 GLU A O 1
ATOM 2675 N N . GLN A 1 347 ? -31.160 -40.594 38.851 1.00 31.25 347 GLN A N 1
ATOM 2676 C CA . GLN A 1 347 ? -32.160 -41.580 39.293 1.00 31.25 347 GLN A CA 1
ATOM 2677 C C . GLN A 1 347 ? -33.173 -42.032 38.223 1.00 31.25 347 GLN A C 1
ATOM 2679 O O . GLN A 1 347 ? -33.838 -43.048 38.431 1.00 31.25 347 GLN A O 1
ATOM 2684 N N . TYR A 1 348 ? -33.302 -41.346 37.080 1.00 32.34 348 TYR A N 1
ATOM 2685 C CA . TYR A 1 348 ? -34.423 -41.581 36.147 1.00 32.34 348 TYR A CA 1
ATOM 2686 C C . TYR A 1 348 ? -34.100 -42.381 34.872 1.00 32.34 348 TYR A C 1
ATOM 2688 O O . TYR A 1 348 ? -35.014 -42.681 34.103 1.00 32.34 348 TYR A O 1
ATOM 2696 N N . LEU A 1 349 ? -32.842 -42.782 34.640 1.00 32.00 349 LEU A N 1
ATOM 2697 C CA . LEU A 1 349 ? -32.437 -43.487 33.407 1.00 32.00 349 LEU A CA 1
ATOM 2698 C C . LEU A 1 349 ? -32.263 -45.013 33.535 1.00 32.00 349 LEU A C 1
ATOM 2700 O O . LEU A 1 349 ? -32.157 -45.701 32.519 1.00 32.00 349 LEU A O 1
ATOM 2704 N N . HIS A 1 350 ? -32.329 -45.588 34.740 1.00 32.62 350 HIS A N 1
ATOM 2705 C CA . HIS A 1 350 ? -32.256 -47.045 34.941 1.00 32.62 350 HIS A CA 1
ATOM 2706 C C . HIS A 1 350 ? -33.634 -47.728 34.911 1.00 32.62 350 HIS A C 1
ATOM 2708 O O . HIS A 1 350 ? -34.108 -48.298 35.891 1.00 32.62 350 HIS A O 1
ATOM 2714 N N . GLY A 1 351 ? -34.269 -47.686 33.734 1.00 30.94 351 GLY A N 1
ATOM 2715 C CA . GLY A 1 351 ? -35.636 -48.160 33.496 1.00 30.94 351 GLY A CA 1
ATOM 2716 C C . GLY A 1 351 ? -35.790 -49.313 32.494 1.00 30.94 351 GLY A C 1
ATOM 2717 O O . GLY A 1 351 ? -36.595 -49.190 31.576 1.00 30.94 351 GLY A O 1
ATOM 2718 N N . ARG A 1 352 ? -35.079 -50.441 32.652 1.00 31.98 352 ARG A N 1
ATOM 2719 C CA . ARG A 1 352 ? -35.462 -51.748 32.055 1.00 31.98 352 ARG A CA 1
ATOM 2720 C C . ARG A 1 352 ? -34.893 -52.905 32.884 1.00 31.98 352 ARG A C 1
ATOM 2722 O O . ARG A 1 352 ? -33.692 -53.149 32.882 1.00 31.98 352 ARG A O 1
ATOM 2729 N N . GLY A 1 353 ? -35.764 -53.591 33.623 1.00 28.36 353 GLY A N 1
ATOM 2730 C CA . GLY A 1 353 ? -35.369 -54.632 34.573 1.00 28.36 353 GLY A CA 1
ATOM 2731 C C . GLY A 1 353 ? -35.132 -56.007 33.946 1.00 28.36 353 GLY A C 1
ATOM 2732 O O . GLY A 1 353 ? -35.731 -56.362 32.932 1.00 28.36 353 GLY A O 1
ATOM 2733 N N . HIS A 1 354 ? -34.317 -56.818 34.620 1.00 28.14 354 HIS A N 1
ATOM 2734 C CA . HIS A 1 354 ? -34.437 -58.273 34.551 1.00 28.14 354 HIS A CA 1
ATOM 2735 C C . HIS A 1 354 ? -35.627 -58.697 35.423 1.00 28.14 354 HIS A C 1
ATOM 2737 O O . HIS A 1 354 ? -35.577 -58.554 36.642 1.00 28.14 354 HIS A O 1
ATOM 2743 N N . TYR A 1 355 ? -36.687 -59.233 34.816 1.00 30.53 355 TYR A N 1
ATOM 2744 C CA . TYR A 1 355 ? -37.724 -59.952 35.561 1.00 30.53 355 TYR A CA 1
ATOM 2745 C C . TYR A 1 355 ? -37.341 -61.429 35.651 1.00 30.53 355 TYR A C 1
ATOM 2747 O O . TYR A 1 355 ? -37.563 -62.199 34.720 1.00 30.53 355 TYR A O 1
ATOM 2755 N N . GLY A 1 356 ? -36.756 -61.805 36.789 1.00 26.53 356 GLY A N 1
ATOM 2756 C CA . GLY A 1 356 ? -36.335 -63.168 37.102 1.00 26.53 356 GLY A CA 1
ATOM 2757 C C . GLY A 1 356 ? -36.631 -63.528 38.557 1.00 26.53 356 GLY A C 1
ATOM 2758 O O . GLY A 1 356 ? -35.761 -63.396 39.402 1.00 26.53 356 GLY A O 1
ATOM 2759 N N . GLN A 1 357 ? -37.849 -64.030 38.793 1.00 32.56 357 GLN A N 1
ATOM 2760 C CA . GLN A 1 357 ? -38.301 -64.778 39.981 1.00 32.56 357 GLN A CA 1
ATOM 2761 C C . GLN A 1 357 ? -38.402 -64.094 41.371 1.00 32.56 357 GLN A C 1
ATOM 2763 O O . GLN A 1 357 ? -37.691 -63.170 41.740 1.00 32.56 357 GLN A O 1
ATOM 2768 N N . THR A 1 358 ? -39.337 -64.659 42.151 1.00 29.88 358 THR A N 1
ATOM 2769 C CA . THR A 1 358 ? -39.555 -64.549 43.612 1.00 29.88 358 THR A CA 1
ATOM 2770 C C . THR A 1 358 ? -39.977 -63.202 44.229 1.00 29.88 358 THR A C 1
ATOM 2772 O O . THR A 1 358 ? -39.175 -62.412 44.706 1.00 29.88 358 THR A O 1
ATOM 2775 N N . SER A 1 359 ? -41.303 -63.036 44.323 1.00 38.06 359 SER A N 1
ATOM 2776 C CA . SER A 1 359 ? -42.063 -62.732 45.557 1.00 38.06 359 SER A CA 1
ATOM 2777 C C . SER A 1 359 ? -41.462 -61.833 46.657 1.00 38.06 359 SER A C 1
ATOM 2779 O O . SER A 1 359 ? -40.560 -62.245 47.380 1.00 38.06 359 SER A O 1
ATOM 2781 N N . SER A 1 360 ? -42.203 -60.783 47.030 1.00 36.34 360 SER A N 1
ATOM 2782 C CA . SER A 1 360 ? -42.970 -60.832 48.293 1.00 36.34 360 SER A CA 1
ATOM 2783 C C . SER A 1 360 ? -44.107 -59.800 48.318 1.00 36.34 360 SER A C 1
ATOM 2785 O O . SER A 1 360 ? -44.097 -58.808 47.593 1.00 36.34 360 SER A O 1
ATOM 2787 N N . VAL A 1 361 ? -45.115 -60.066 49.152 1.00 42.47 361 VAL A N 1
ATOM 2788 C CA . VAL A 1 361 ? -46.417 -59.370 49.192 1.00 42.47 361 VAL A CA 1
ATOM 2789 C C . VAL A 1 361 ? -46.354 -57.993 49.893 1.00 42.47 361 VAL A C 1
ATOM 2791 O O . VAL A 1 361 ? -47.336 -57.257 49.903 1.00 42.47 361 VAL A O 1
ATOM 2794 N N . GLY A 1 362 ? -45.193 -57.585 50.422 1.00 45.72 362 GLY A N 1
ATOM 2795 C CA . GLY A 1 362 ? -45.054 -56.371 51.242 1.00 45.72 362 GLY A CA 1
ATOM 2796 C C . GLY A 1 362 ? -45.376 -55.047 50.532 1.00 45.72 362 GLY A C 1
ATOM 2797 O O . GLY A 1 362 ? -46.015 -54.180 51.119 1.00 45.72 362 GLY A O 1
ATOM 2798 N N . LYS A 1 363 ? -45.013 -54.887 49.250 1.00 42.75 363 LYS A N 1
ATOM 2799 C CA . LYS A 1 363 ? -45.146 -53.594 48.539 1.00 42.75 363 LYS A CA 1
ATOM 2800 C C . LYS A 1 363 ? -46.581 -53.141 48.240 1.00 42.75 363 LYS A C 1
ATOM 2802 O O . LYS A 1 363 ? -46.770 -51.988 47.868 1.00 42.75 363 LYS A O 1
ATOM 2807 N N . LEU A 1 364 ? -47.581 -54.013 48.388 1.00 39.66 364 LEU A N 1
ATOM 2808 C CA . LEU A 1 364 ? -48.992 -53.637 48.226 1.00 39.66 364 LEU A CA 1
ATOM 2809 C C . LEU A 1 364 ? -49.616 -53.076 49.515 1.00 39.66 364 LEU A C 1
ATOM 2811 O O . LEU A 1 364 ? -50.637 -52.402 49.429 1.00 39.66 364 LEU A O 1
ATOM 2815 N N . ALA A 1 365 ? -49.008 -53.309 50.684 1.00 42.38 365 ALA A N 1
ATOM 2816 C CA . ALA A 1 365 ? -49.520 -52.808 51.962 1.00 42.38 365 ALA A CA 1
ATOM 2817 C C . ALA A 1 365 ? -49.238 -51.305 52.160 1.00 42.38 365 ALA A C 1
ATOM 2819 O O . ALA A 1 365 ? -50.126 -50.558 52.568 1.00 42.38 365 ALA A O 1
ATOM 2820 N N . ASP A 1 366 ? -48.036 -50.841 51.800 1.00 40.75 366 ASP A N 1
ATOM 2821 C CA . ASP A 1 366 ? -47.634 -49.435 51.977 1.00 40.75 366 ASP A CA 1
ATOM 2822 C C . ASP A 1 366 ? -48.402 -48.462 51.065 1.00 40.75 366 ASP A C 1
ATOM 2824 O O . ASP A 1 366 ? -48.524 -47.276 51.370 1.00 40.75 366 ASP A O 1
ATOM 2828 N N . MET A 1 367 ? -48.961 -48.949 49.953 1.00 39.84 367 MET A N 1
ATOM 2829 C CA . MET A 1 367 ? -49.618 -48.108 48.945 1.00 39.84 367 MET A CA 1
ATOM 2830 C C . MET A 1 367 ? -51.059 -47.697 49.312 1.00 39.84 367 MET A C 1
ATOM 2832 O O . MET A 1 367 ? -51.692 -46.962 48.557 1.00 39.84 367 MET A O 1
ATOM 2836 N N . ILE A 1 368 ? -51.587 -48.165 50.450 1.00 42.84 368 ILE A N 1
ATOM 2837 C CA . ILE A 1 368 ? -52.976 -47.923 50.889 1.00 42.84 368 ILE A CA 1
ATOM 2838 C C . ILE A 1 368 ? -53.078 -46.797 51.947 1.00 42.84 368 ILE A C 1
ATOM 2840 O O . ILE A 1 368 ? -54.168 -46.276 52.172 1.00 42.84 368 ILE A O 1
ATOM 2844 N N . THR A 1 369 ? -51.967 -46.357 52.557 1.00 44.03 369 THR A N 1
ATOM 2845 C CA . THR A 1 369 ? -52.011 -45.643 53.857 1.00 44.03 369 THR A CA 1
ATOM 2846 C C . THR A 1 369 ? -51.337 -44.258 53.883 1.00 44.03 369 THR A C 1
ATOM 2848 O O . THR A 1 369 ? -50.677 -43.919 54.863 1.00 44.03 369 THR A O 1
ATOM 2851 N N . GLN A 1 370 ? -51.495 -43.414 52.853 1.00 35.97 370 GLN A N 1
ATOM 2852 C CA . GLN A 1 370 ? -51.165 -41.978 52.981 1.00 35.97 370 GLN A CA 1
ATOM 2853 C C . GLN A 1 370 ? -52.284 -41.054 52.486 1.00 35.97 370 GLN A C 1
ATOM 2855 O O . GLN A 1 370 ? -52.553 -40.927 51.293 1.00 35.97 370 GLN A O 1
ATOM 2860 N N . GLU A 1 371 ? -52.930 -40.396 53.453 1.00 33.97 371 GLU A N 1
ATOM 2861 C CA . GLU A 1 371 ? -54.038 -39.472 53.239 1.00 33.97 371 GLU A CA 1
ATOM 2862 C C . GLU A 1 371 ? -53.619 -38.071 52.766 1.00 33.97 371 GLU A C 1
ATOM 2864 O O . GLU A 1 371 ? -52.565 -37.516 53.076 1.00 33.97 371 GLU A O 1
ATOM 2869 N N . ILE A 1 372 ? -54.573 -37.481 52.055 1.00 36.12 372 ILE A N 1
ATOM 2870 C CA . ILE A 1 372 ? -54.652 -36.125 51.523 1.00 36.12 372 ILE A CA 1
ATOM 2871 C C . ILE A 1 372 ? -54.379 -35.033 52.580 1.00 36.12 372 ILE A C 1
ATOM 2873 O O . ILE A 1 372 ? -55.000 -35.007 53.642 1.00 36.12 372 ILE A O 1
ATOM 2877 N N . ARG A 1 373 ? -53.612 -33.991 52.211 1.00 27.28 373 ARG A N 1
ATOM 2878 C CA . ARG A 1 373 ? -53.719 -32.657 52.838 1.00 27.28 373 ARG A CA 1
ATOM 2879 C C . ARG A 1 373 ? -53.906 -31.554 51.791 1.00 27.28 373 ARG A C 1
ATOM 2881 O O . ARG A 1 373 ? -52.972 -31.161 51.103 1.00 27.28 373 ARG A O 1
ATOM 2888 N N . VAL A 1 374 ? -55.128 -31.026 51.710 1.00 33.16 374 VAL A N 1
ATOM 2889 C CA . VAL A 1 374 ? -55.494 -29.878 50.860 1.00 33.16 374 VAL A CA 1
ATOM 2890 C C . VAL A 1 374 ? -55.082 -28.564 51.529 1.00 33.16 374 VAL A C 1
ATOM 2892 O O . VAL A 1 374 ? -55.395 -28.346 52.699 1.00 33.16 374 VAL A O 1
ATOM 2895 N N . VAL A 1 375 ? -54.479 -27.642 50.772 1.00 34.41 375 VAL A N 1
ATOM 2896 C CA . VAL A 1 375 ? -54.262 -26.245 51.190 1.00 34.41 375 VAL A CA 1
ATOM 2897 C C . VAL A 1 375 ? -55.098 -25.314 50.304 1.00 34.41 375 VAL A C 1
ATOM 2899 O O . VAL A 1 375 ? -55.032 -25.381 49.079 1.00 34.41 375 VAL A O 1
ATOM 2902 N N . ARG A 1 376 ? -55.913 -24.453 50.928 1.00 31.75 376 ARG A N 1
ATOM 2903 C CA . ARG A 1 376 ? -56.781 -23.458 50.265 1.00 31.75 376 ARG A CA 1
ATOM 2904 C C . ARG A 1 376 ? -56.101 -22.075 50.246 1.00 31.75 376 ARG A C 1
ATOM 2906 O O . ARG A 1 376 ? -55.460 -21.733 51.238 1.00 31.75 376 ARG A O 1
ATOM 2913 N N . PRO A 1 377 ? -56.268 -21.246 49.196 1.00 35.84 377 PRO A N 1
ATOM 2914 C CA . PRO A 1 377 ? -55.722 -19.888 49.171 1.00 35.84 377 PRO A CA 1
ATOM 2915 C C . PRO A 1 377 ? -56.583 -18.904 49.984 1.00 35.84 377 PRO A C 1
ATOM 2917 O O . PRO A 1 377 ? -57.812 -19.010 50.007 1.00 35.84 377 PRO A O 1
ATOM 2920 N N . GLN A 1 378 ? -55.943 -17.917 50.620 1.00 33.66 378 GLN A N 1
ATOM 2921 C CA . GLN A 1 378 ? -56.616 -16.824 51.335 1.00 33.66 378 GLN A CA 1
ATOM 2922 C C . GLN A 1 378 ? -56.794 -15.579 50.450 1.00 33.66 378 GLN A C 1
ATOM 2924 O O . GLN A 1 378 ? -55.973 -15.278 49.589 1.00 33.66 378 GLN A O 1
ATOM 2929 N N . ASN A 1 379 ? -57.885 -14.848 50.684 1.00 30.27 379 ASN A N 1
ATOM 2930 C CA . ASN A 1 379 ? -58.323 -13.702 49.885 1.00 30.27 379 ASN A CA 1
ATOM 2931 C C . ASN A 1 379 ? -57.959 -12.375 50.581 1.00 30.27 379 ASN A C 1
ATOM 2933 O O . ASN A 1 379 ? -58.281 -12.201 51.755 1.00 30.27 379 ASN A O 1
ATOM 2937 N N . GLY A 1 380 ? -57.376 -11.411 49.857 1.00 31.14 380 GLY A N 1
ATOM 2938 C CA . GLY A 1 380 ? -57.035 -10.074 50.369 1.00 31.14 380 GLY A CA 1
ATOM 2939 C C . GLY A 1 380 ? -57.425 -8.966 49.384 1.00 31.14 380 GLY A C 1
ATOM 2940 O O . GLY A 1 380 ? -57.025 -8.990 48.222 1.00 31.14 380 GLY A O 1
ATOM 2941 N N . LYS A 1 381 ? -58.244 -7.998 49.818 1.00 30.52 381 LYS A N 1
ATOM 2942 C CA . LYS A 1 381 ? -58.869 -6.997 48.931 1.00 30.52 381 LYS A CA 1
ATOM 2943 C C . LYS A 1 381 ? -58.004 -5.744 48.707 1.00 30.52 381 LYS A C 1
ATOM 2945 O O . LYS A 1 381 ? -57.866 -4.928 49.606 1.00 30.52 381 LYS A O 1
ATOM 2950 N N . GLY A 1 382 ? -57.623 -5.516 47.449 1.00 27.64 382 GLY A N 1
ATOM 2951 C CA . GLY A 1 382 ? -57.921 -4.272 46.722 1.00 27.64 382 GLY A CA 1
ATOM 2952 C C . GLY A 1 382 ? -57.096 -2.993 46.960 1.00 27.64 382 GLY A C 1
ATOM 2953 O O . GLY A 1 382 ? -57.284 -2.281 47.942 1.00 27.64 382 GLY A O 1
ATOM 2954 N N . LYS A 1 383 ? -56.426 -2.538 45.891 1.00 28.47 383 LYS A N 1
ATOM 2955 C CA . LYS A 1 383 ? -56.602 -1.165 45.372 1.00 28.47 383 LYS A CA 1
ATOM 2956 C C . LYS A 1 383 ? -56.381 -1.128 43.853 1.00 28.47 383 LYS A C 1
ATOM 2958 O O . LYS A 1 383 ? -55.680 -1.965 43.298 1.00 28.47 383 LYS A O 1
ATOM 2963 N N . LYS A 1 384 ? -57.075 -0.205 43.183 1.00 30.34 384 LYS A N 1
ATOM 2964 C CA . LYS A 1 384 ? -57.088 -0.036 41.719 1.00 30.34 384 LYS A CA 1
ATOM 2965 C C . LYS A 1 384 ? -55.814 0.678 41.262 1.00 30.34 384 LYS A C 1
ATOM 2967 O O . LYS A 1 384 ? -55.454 1.645 41.918 1.00 30.34 384 LYS A O 1
ATOM 2972 N N . ASP A 1 385 ? -55.293 0.348 40.077 1.00 31.20 385 ASP A N 1
ATOM 2973 C CA . ASP A 1 385 ? -55.090 1.393 39.062 1.00 31.20 385 ASP A CA 1
ATOM 2974 C C . ASP A 1 385 ? -55.028 0.873 37.609 1.00 31.20 385 ASP A C 1
ATOM 2976 O O . ASP A 1 385 ? -55.206 -0.317 37.343 1.00 31.20 385 ASP A O 1
ATOM 2980 N N . LYS A 1 386 ? -54.975 1.813 36.659 1.00 30.53 386 LYS A N 1
ATOM 2981 C CA . LYS A 1 386 ? -55.593 1.700 35.322 1.00 30.53 386 LYS A CA 1
ATOM 2982 C C . LYS A 1 386 ? -54.832 0.883 34.266 1.00 30.53 386 LYS A C 1
ATOM 2984 O O . LYS A 1 386 ? -53.616 0.946 34.126 1.00 30.53 386 LYS A O 1
ATOM 2989 N N . LYS A 1 387 ? -55.628 0.248 33.393 1.00 29.38 387 LYS A N 1
ATOM 2990 C CA . LYS A 1 387 ? -55.226 -0.333 32.099 1.00 29.38 387 LYS A CA 1
ATOM 2991 C C . LYS A 1 387 ? -54.434 0.663 31.235 1.00 29.38 387 LYS A C 1
ATOM 2993 O O . LYS A 1 387 ? -54.920 1.762 30.971 1.00 29.38 387 LYS A O 1
ATOM 2998 N N . LYS A 1 388 ? -53.346 0.193 30.617 1.00 29.89 388 LYS A N 1
ATOM 2999 C CA . LYS A 1 388 ? -52.931 0.615 29.268 1.00 29.89 388 LYS A CA 1
ATOM 3000 C C . LYS A 1 388 ? -52.622 -0.617 28.417 1.00 29.89 388 LYS A C 1
ATOM 3002 O O . LYS A 1 388 ? -51.545 -1.191 28.515 1.00 29.89 388 LYS A O 1
ATOM 3007 N N . HIS A 1 389 ? -53.564 -0.995 27.552 1.00 26.55 389 HIS A N 1
ATOM 3008 C CA . HIS A 1 389 ? -53.208 -1.750 26.352 1.00 26.55 389 HIS A CA 1
ATOM 3009 C C . HIS A 1 389 ? -52.421 -0.814 25.434 1.00 26.55 389 HIS A C 1
ATOM 3011 O O . HIS A 1 389 ? -52.941 0.231 25.045 1.00 26.55 389 HIS A O 1
ATOM 3017 N N . VAL A 1 390 ? -51.211 -1.206 25.045 1.00 29.53 390 VAL A N 1
ATOM 3018 C CA . VAL A 1 390 ? -50.568 -0.680 23.838 1.00 29.53 390 VAL A CA 1
ATOM 3019 C C . VAL A 1 390 ? -50.635 -1.787 22.798 1.00 29.53 390 VAL A C 1
ATOM 3021 O O . VAL A 1 390 ? -49.881 -2.754 22.848 1.00 29.53 390 VAL A O 1
ATOM 3024 N N . SER A 1 391 ? -51.594 -1.674 21.884 1.00 27.92 391 SER A N 1
ATOM 3025 C CA . SER A 1 391 ? -51.658 -2.528 20.703 1.00 27.92 391 SER A CA 1
ATOM 3026 C C . SER A 1 391 ? -50.551 -2.134 19.728 1.00 27.92 391 SER A C 1
ATOM 3028 O O . SER A 1 391 ? -50.500 -0.980 19.301 1.00 27.92 391 SER A O 1
ATOM 3030 N N . SER A 1 392 ? -49.723 -3.085 19.307 1.00 31.00 392 SER A N 1
ATOM 3031 C CA . SER A 1 392 ? -48.816 -2.904 18.174 1.00 31.00 392 SER A CA 1
ATOM 3032 C C . SER A 1 392 ? -49.610 -2.876 16.860 1.00 31.00 392 SER A C 1
ATOM 3034 O O . SER A 1 392 ? -49.953 -3.903 16.277 1.00 31.00 392 SER A O 1
ATOM 3036 N N . ARG A 1 393 ? -49.919 -1.670 16.377 1.00 28.27 393 ARG A N 1
ATOM 3037 C CA . ARG A 1 393 ? -50.424 -1.416 15.020 1.00 28.27 393 ARG A CA 1
ATOM 3038 C C . ARG A 1 393 ? -49.747 -0.149 14.486 1.00 28.27 393 ARG A C 1
ATOM 3040 O O . ARG A 1 393 ? -49.459 0.745 15.272 1.00 28.27 393 ARG A O 1
ATOM 3047 N N . VAL A 1 394 ? -49.560 -0.086 13.159 1.00 27.41 394 VAL A N 1
ATOM 3048 C CA . VAL A 1 394 ? -48.663 0.843 12.427 1.00 27.41 394 VAL A CA 1
ATOM 3049 C C . VAL A 1 394 ? -47.193 0.393 12.594 1.00 27.41 394 VAL A C 1
ATOM 3051 O O . VAL A 1 394 ? -46.755 0.126 13.703 1.00 27.41 394 VAL A O 1
ATOM 3054 N N . GLN A 1 395 ? -46.402 0.151 11.541 1.00 27.88 395 GLN A N 1
ATOM 3055 C CA . GLN A 1 395 ? -46.375 0.806 10.225 1.00 27.88 395 GLN A CA 1
ATOM 3056 C C . GLN A 1 395 ? -46.114 -0.190 9.072 1.00 27.88 395 GLN A C 1
ATOM 3058 O O . GLN A 1 395 ? -45.174 -0.979 9.138 1.00 27.88 395 GLN A O 1
ATOM 3063 N N . ARG A 1 396 ? -46.916 -0.148 7.993 1.00 31.30 396 ARG A N 1
ATOM 3064 C CA . ARG A 1 396 ? -46.638 -0.876 6.734 1.00 31.30 396 ARG A CA 1
ATOM 3065 C C . ARG A 1 396 ? -47.201 -0.136 5.506 1.00 31.30 396 ARG A C 1
ATOM 3067 O O . ARG A 1 396 ? -48.209 -0.539 4.943 1.00 31.30 396 ARG A O 1
ATOM 3074 N N . GLN A 1 397 ? -46.526 0.948 5.135 1.00 28.84 397 GLN A N 1
ATOM 3075 C CA . GLN A 1 397 ? -46.553 1.721 3.876 1.00 28.84 397 GLN A CA 1
ATOM 3076 C C . GLN A 1 397 ? -45.351 2.690 4.011 1.00 28.84 397 GLN A C 1
ATOM 3078 O O . GLN A 1 397 ? -45.056 3.114 5.126 1.00 28.84 397 GLN A O 1
ATOM 3083 N N . PHE A 1 398 ? -44.546 3.012 2.997 1.00 25.16 398 PHE A N 1
ATOM 3084 C CA . PHE A 1 398 ? -44.833 3.180 1.571 1.00 25.16 398 PHE A CA 1
ATOM 3085 C C . PHE A 1 398 ? -43.901 2.375 0.646 1.00 25.16 398 PHE A C 1
ATOM 3087 O O . PHE A 1 398 ? -42.792 2.000 1.016 1.00 25.16 398 PHE A O 1
ATOM 3094 N N . HIS A 1 399 ? -44.356 2.173 -0.590 1.00 26.38 399 HIS A N 1
ATOM 3095 C CA . HIS A 1 399 ? -43.563 1.715 -1.735 1.00 26.38 399 HIS A CA 1
ATOM 3096 C C . HIS A 1 399 ? -43.957 2.562 -2.962 1.00 26.38 399 HIS A C 1
ATOM 3098 O O . HIS A 1 399 ? -44.991 3.232 -2.912 1.00 26.38 399 HIS A O 1
ATOM 3104 N N . SER A 1 400 ? -43.187 2.477 -4.059 1.00 26.83 400 SER A N 1
ATOM 3105 C CA . SER A 1 400 ? -43.219 3.370 -5.245 1.00 26.83 400 SER A CA 1
ATOM 3106 C C . SER A 1 400 ? -42.439 4.692 -5.033 1.00 26.83 400 SER A C 1
ATOM 3108 O O . SER A 1 400 ? -42.455 5.232 -3.934 1.00 26.83 400 SER A O 1
ATOM 3110 N N . SER A 1 401 ? -41.711 5.251 -6.011 1.00 27.38 401 SER A N 1
ATOM 3111 C CA . SER A 1 401 ? -41.450 4.832 -7.409 1.00 27.38 401 SER A CA 1
ATOM 3112 C C . SER A 1 401 ? -40.186 5.518 -7.987 1.00 27.38 401 SER A C 1
ATOM 3114 O O . SER A 1 401 ? -39.526 6.273 -7.282 1.00 27.38 401 SER A O 1
ATOM 3116 N N . LEU A 1 402 ? -39.936 5.304 -9.294 1.00 28.25 402 LEU A N 1
ATOM 3117 C CA . LEU A 1 402 ? -38.948 5.951 -10.186 1.00 28.25 402 LEU A CA 1
ATOM 3118 C C . LEU A 1 402 ? -37.515 5.354 -10.134 1.00 28.25 402 LEU A C 1
ATOM 3120 O O . LEU A 1 402 ? -36.951 5.184 -9.064 1.00 28.25 402 LEU A O 1
ATOM 3124 N N . PHE A 1 403 ? -36.844 5.015 -11.246 1.00 28.77 403 PHE A N 1
ATOM 3125 C CA . PHE A 1 403 ? -37.269 4.894 -12.652 1.00 28.77 403 PHE A CA 1
ATOM 3126 C C . PHE A 1 403 ? -36.399 3.822 -13.347 1.00 28.77 403 PHE A C 1
ATOM 3128 O O . PHE A 1 403 ? -35.182 3.812 -13.169 1.00 28.77 403 PHE A O 1
ATOM 3135 N N . ARG A 1 404 ? -36.983 2.929 -14.159 1.00 26.61 404 ARG A N 1
ATOM 3136 C CA . ARG A 1 404 ? -36.230 1.968 -14.994 1.00 26.61 404 ARG A CA 1
ATOM 3137 C C . ARG A 1 404 ? -36.822 1.954 -16.398 1.00 26.61 404 ARG A C 1
ATOM 3139 O O . ARG A 1 404 ? -37.865 1.347 -16.618 1.00 26.61 404 ARG A O 1
ATOM 3146 N N . TRP A 1 405 ? -36.180 2.647 -17.336 1.00 25.16 405 TRP A N 1
ATOM 3147 C CA . TRP A 1 405 ? -36.675 2.757 -18.709 1.00 25.16 405 TRP A CA 1
ATOM 3148 C C . TRP A 1 405 ? -36.391 1.475 -19.503 1.00 25.16 405 TRP A C 1
ATOM 3150 O O . TRP A 1 405 ? -35.288 0.930 -19.455 1.00 25.16 405 TRP A O 1
ATOM 3160 N N . GLY A 1 406 ? -37.404 0.974 -20.211 1.00 27.47 406 GLY A N 1
ATOM 3161 C CA . GLY A 1 406 ? -37.352 -0.268 -20.978 1.00 27.47 406 GLY A CA 1
ATOM 3162 C C . GLY A 1 406 ? -38.066 -0.118 -22.318 1.00 27.47 406 GLY A C 1
ATOM 3163 O O . GLY A 1 406 ? -39.091 0.549 -22.417 1.00 27.47 406 GLY A O 1
ATOM 3164 N N . ARG A 1 407 ? -37.502 -0.739 -23.357 1.00 28.47 407 ARG A N 1
ATOM 3165 C CA . ARG A 1 407 ? -38.019 -0.730 -24.736 1.00 28.47 407 ARG A CA 1
ATOM 3166 C C . ARG A 1 407 ? -39.348 -1.498 -24.837 1.00 28.47 407 ARG A C 1
ATOM 3168 O O . ARG A 1 407 ? -39.443 -2.564 -24.236 1.00 28.47 407 ARG A O 1
ATOM 3175 N N . GLY A 1 408 ? -40.234 -1.115 -25.769 1.00 26.86 408 GLY A N 1
ATOM 3176 C CA . GLY A 1 408 ? -40.975 -2.134 -26.537 1.00 26.86 408 GLY A CA 1
ATOM 3177 C C . GLY A 1 408 ? -42.387 -1.837 -27.073 1.00 26.86 408 GLY A C 1
ATOM 3178 O O . GLY A 1 408 ? -43.356 -2.042 -26.364 1.00 26.86 408 GLY A O 1
ATOM 3179 N N . LYS A 1 409 ? -42.458 -1.624 -28.400 1.00 29.56 409 LYS A N 1
ATOM 3180 C CA . LYS A 1 409 ? -43.469 -2.141 -29.366 1.00 29.56 409 LYS A CA 1
ATOM 3181 C C . LYS A 1 409 ? -44.924 -1.592 -29.435 1.00 29.56 409 LYS A C 1
ATOM 3183 O O . LYS A 1 409 ? -45.804 -2.061 -28.734 1.00 29.56 409 LYS A O 1
ATOM 3188 N N . LYS A 1 410 ? -45.143 -0.877 -30.557 1.00 27.83 410 LYS A N 1
ATOM 3189 C CA . LYS A 1 410 ? -46.080 -1.134 -31.693 1.00 27.83 410 LYS A CA 1
ATOM 3190 C C . LYS A 1 410 ? -47.613 -0.925 -31.592 1.00 27.83 410 LYS A C 1
ATOM 3192 O O . LYS A 1 410 ? -48.281 -1.472 -30.729 1.00 27.83 410 LYS A O 1
ATOM 3197 N N . SER A 1 411 ? -48.116 -0.400 -32.727 1.00 26.53 411 SER A N 1
ATOM 3198 C CA . SER A 1 411 ? -49.494 -0.397 -33.280 1.00 26.53 411 SER A CA 1
ATOM 3199 C C . SER A 1 411 ? -50.499 0.548 -32.593 1.00 26.53 411 SER A C 1
ATOM 3201 O O . SER A 1 411 ? -50.407 0.729 -31.389 1.00 26.53 411 SER A O 1
ATOM 3203 N N . SER A 1 412 ? -51.435 1.207 -33.294 1.00 26.44 412 SER A N 1
ATOM 3204 C CA . SER A 1 412 ? -51.798 1.186 -34.730 1.00 26.44 412 SER A CA 1
ATOM 3205 C C . SER A 1 412 ? -52.378 2.544 -35.181 1.00 26.44 412 SER A C 1
ATOM 3207 O O . SER A 1 412 ? -52.855 3.278 -34.329 1.00 26.44 412 SER A O 1
ATOM 3209 N N . THR A 1 413 ? -52.346 2.811 -36.498 1.00 28.12 413 THR A N 1
ATOM 3210 C CA . THR A 1 413 ? -53.288 3.638 -37.307 1.00 28.12 413 THR A CA 1
ATOM 3211 C C . THR A 1 413 ? -53.893 4.929 -36.730 1.00 28.12 413 THR A C 1
ATOM 3213 O O . THR A 1 413 ? -54.700 4.867 -35.815 1.00 28.12 413 THR A O 1
ATOM 3216 N N . ASP A 1 414 ? -53.684 6.053 -37.431 1.00 28.94 414 ASP A N 1
ATOM 3217 C CA . ASP A 1 414 ? -54.766 6.610 -38.269 1.00 28.94 414 ASP A CA 1
ATOM 3218 C C . ASP A 1 414 ? -54.253 7.520 -39.407 1.00 28.94 414 ASP A C 1
ATOM 3220 O O . ASP A 1 414 ? -53.074 7.876 -39.456 1.00 28.94 414 ASP A O 1
ATOM 3224 N N . HIS A 1 415 ? -55.127 7.779 -40.388 1.00 28.52 415 HIS A N 1
ATOM 3225 C CA . HIS A 1 415 ? -54.835 8.376 -41.702 1.00 28.52 415 HIS A CA 1
ATOM 3226 C C . HIS A 1 415 ? -54.899 9.914 -41.748 1.00 28.52 415 HIS A C 1
ATOM 3228 O O . HIS A 1 415 ? -55.756 10.491 -41.094 1.00 28.52 415 HIS A O 1
ATOM 3234 N N . THR A 1 416 ? -54.071 10.518 -42.623 1.00 30.83 416 THR A N 1
ATOM 3235 C CA . THR A 1 416 ? -54.343 11.521 -43.706 1.00 30.83 416 THR A CA 1
ATOM 3236 C C . THR A 1 416 ? -52.977 12.088 -44.151 1.00 30.83 416 THR A C 1
ATOM 3238 O O . THR A 1 416 ? -52.163 12.394 -43.288 1.00 30.83 416 THR A O 1
ATOM 3241 N N . GLY A 1 417 ? -52.563 12.073 -45.431 1.00 26.84 417 GLY A N 1
ATOM 3242 C CA . GLY A 1 417 ? -52.930 13.056 -46.479 1.00 26.84 417 GLY A CA 1
ATOM 3243 C C . GLY A 1 417 ? -52.451 14.471 -46.091 1.00 26.84 417 GLY A C 1
ATOM 3244 O O . GLY A 1 417 ? -52.848 14.925 -45.028 1.00 26.84 417 GLY A O 1
ATOM 3245 N N . MET A 1 418 ? -51.627 15.249 -46.805 1.00 29.42 418 MET A N 1
ATOM 3246 C CA . MET A 1 418 ? -51.228 15.375 -48.229 1.00 29.42 418 MET A CA 1
ATOM 3247 C C . MET A 1 418 ? -49.925 16.244 -48.280 1.00 29.42 418 MET A C 1
ATOM 3249 O O . MET A 1 418 ? -49.634 16.884 -47.271 1.00 29.42 418 MET A O 1
ATOM 3253 N N . ASP A 1 419 ? -49.101 16.426 -49.328 1.00 30.05 419 ASP A N 1
ATOM 3254 C CA . ASP A 1 419 ? -48.859 15.800 -50.652 1.00 30.05 419 ASP A CA 1
ATOM 3255 C C . ASP A 1 419 ? -47.528 16.374 -51.254 1.00 30.05 419 ASP A C 1
ATOM 3257 O O . ASP A 1 419 ? -46.932 17.278 -50.669 1.00 30.05 419 ASP A O 1
ATOM 3261 N N . SER A 1 420 ? -47.132 15.939 -52.467 1.00 31.55 420 SER A N 1
ATOM 3262 C CA . SER A 1 420 ? -46.170 16.561 -53.427 1.00 31.55 420 SER A CA 1
ATOM 3263 C C . SER A 1 420 ? -44.635 16.408 -53.256 1.00 31.55 420 SER A C 1
ATOM 3265 O O . SER A 1 420 ? -44.102 16.285 -52.159 1.00 31.55 420 SER A O 1
ATOM 3267 N N . ASP A 1 421 ? -43.961 16.369 -54.419 1.00 31.80 421 ASP A N 1
ATOM 3268 C CA . ASP A 1 421 ? -42.563 15.960 -54.701 1.00 31.80 421 ASP A CA 1
ATOM 3269 C C . ASP A 1 421 ? -41.717 17.195 -55.195 1.00 31.80 421 ASP A C 1
ATOM 3271 O O . ASP A 1 421 ? -42.034 18.302 -54.758 1.00 31.80 421 ASP A O 1
ATOM 3275 N N . PRO A 1 422 ? -40.621 17.133 -55.994 1.00 58.00 422 PRO A N 1
ATOM 3276 C CA . PRO A 1 422 ? -39.280 17.523 -55.530 1.00 58.00 422 PRO A CA 1
ATOM 3277 C C . PRO A 1 422 ? -38.608 18.658 -56.358 1.00 58.00 422 PRO A C 1
ATOM 3279 O O . PRO A 1 422 ? -39.276 19.428 -57.044 1.00 58.00 422 PRO A O 1
ATOM 3282 N N . SER A 1 423 ? -37.259 18.674 -56.371 1.00 31.05 423 SER A N 1
ATOM 3283 C CA . SER A 1 423 ? -36.322 19.516 -57.164 1.00 31.05 423 SER A CA 1
ATOM 3284 C C . SER A 1 423 ? -35.988 20.904 -56.552 1.00 31.05 423 SER A C 1
ATOM 3286 O O . SER A 1 423 ? -36.763 21.425 -55.763 1.00 31.05 423 SER A O 1
ATOM 3288 N N . ASP A 1 424 ? -34.825 21.541 -56.789 1.00 33.81 424 ASP A N 1
ATOM 3289 C CA . ASP A 1 424 ? -33.756 21.257 -57.765 1.00 33.81 424 ASP A CA 1
ATOM 3290 C C . ASP A 1 424 ? -32.382 21.916 -57.412 1.00 33.81 424 ASP A C 1
ATOM 3292 O O . ASP A 1 424 ? -32.344 22.931 -56.725 1.00 33.81 424 ASP A O 1
ATOM 3296 N N . LYS A 1 425 ? -31.287 21.373 -57.985 1.00 34.47 425 LYS A N 1
ATOM 3297 C CA . LYS A 1 425 ? -29.988 21.999 -58.401 1.00 34.47 425 LYS A CA 1
ATOM 3298 C C . LYS A 1 425 ? -29.070 22.857 -57.479 1.00 34.47 425 LYS A C 1
ATOM 3300 O O . LYS A 1 425 ? -29.436 23.935 -57.045 1.00 34.47 425 LYS A O 1
ATOM 3305 N N . ASN A 1 426 ? -27.786 22.435 -57.463 1.00 32.62 426 ASN A N 1
ATOM 3306 C CA . ASN A 1 426 ? -26.520 23.133 -57.853 1.00 32.62 426 ASN A CA 1
ATOM 3307 C C . ASN A 1 426 ? -26.157 24.529 -57.233 1.00 32.62 426 ASN A C 1
ATOM 3309 O O . ASN A 1 426 ? -27.022 25.296 -56.856 1.00 32.62 426 ASN A O 1
ATOM 3313 N N . ASN A 1 427 ? -24.894 24.998 -57.139 1.00 34.41 427 ASN A N 1
ATOM 3314 C CA . ASN A 1 427 ? -23.646 24.624 -57.830 1.00 34.41 427 ASN A CA 1
ATOM 3315 C C . ASN A 1 427 ? -22.354 25.163 -57.131 1.00 34.41 427 ASN A C 1
ATOM 3317 O O . ASN A 1 427 ? -22.441 26.154 -56.418 1.00 34.41 427 ASN A O 1
ATOM 3321 N N . THR A 1 428 ? -21.173 24.593 -57.458 1.00 34.03 428 THR A N 1
ATOM 3322 C CA . THR A 1 428 ? -19.802 25.221 -57.534 1.00 34.03 428 THR A CA 1
ATOM 3323 C C . THR A 1 428 ? -19.245 26.089 -56.372 1.00 34.03 428 THR A C 1
ATOM 3325 O O . THR A 1 428 ? -19.805 27.121 -56.044 1.00 34.03 428 THR A O 1
ATOM 3328 N N . SER A 1 429 ? -18.142 25.702 -55.694 1.00 31.75 429 SER A N 1
ATOM 3329 C CA . SER A 1 429 ? -16.699 25.974 -56.007 1.00 31.75 429 SER A CA 1
ATOM 3330 C C . SER A 1 429 ? -16.248 27.441 -55.774 1.00 31.75 429 SER A C 1
ATOM 3332 O O . SER A 1 429 ? -17.020 28.337 -56.065 1.00 31.75 429 SER A O 1
ATOM 3334 N N . SER A 1 430 ? -15.038 27.814 -55.324 1.00 31.91 430 SER A N 1
ATOM 3335 C CA . SER A 1 430 ? -13.694 27.188 -55.363 1.00 31.91 430 SER A CA 1
ATOM 3336 C C . SER A 1 430 ? -12.661 28.008 -54.544 1.00 31.91 430 SER A C 1
ATOM 3338 O O . SER A 1 430 ? -12.840 29.217 -54.511 1.00 31.91 430 SER A O 1
ATOM 3340 N N . ASN A 1 431 ? -11.535 27.402 -54.100 1.00 32.47 431 ASN A N 1
ATOM 3341 C CA . ASN A 1 431 ? -10.167 28.000 -53.966 1.00 32.47 431 ASN A CA 1
ATOM 3342 C C . ASN A 1 431 ? -9.950 29.278 -53.077 1.00 32.47 431 ASN A C 1
ATOM 3344 O O . ASN A 1 431 ? -10.860 30.063 -52.876 1.00 32.47 431 ASN A O 1
ATOM 3348 N N . THR A 1 432 ? -8.787 29.607 -52.477 1.00 32.84 432 THR A N 1
ATOM 3349 C CA . THR A 1 432 ? -7.417 29.026 -52.424 1.00 32.84 432 THR A CA 1
ATOM 3350 C C . THR A 1 432 ? -6.592 29.602 -51.240 1.00 32.84 432 THR A C 1
ATOM 3352 O O . THR A 1 432 ? -6.972 30.603 -50.644 1.00 32.84 432 THR A O 1
ATOM 3355 N N . SER A 1 433 ? -5.394 29.027 -51.021 1.00 30.88 433 SER A N 1
ATOM 3356 C CA . SER A 1 433 ? -4.120 29.675 -50.593 1.00 30.88 433 SER A CA 1
ATOM 3357 C C . SER A 1 433 ? -3.875 30.182 -49.148 1.00 30.88 433 SER A C 1
ATOM 3359 O O . SER A 1 433 ? -4.373 31.211 -48.708 1.00 30.88 433 SER A O 1
ATOM 3361 N N . GLN A 1 434 ? -2.930 29.484 -48.499 1.00 33.88 434 GLN A N 1
ATOM 3362 C CA . GLN A 1 434 ? -1.890 29.926 -47.536 1.00 33.88 434 GLN A CA 1
ATOM 3363 C C . GLN A 1 434 ? -0.888 30.952 -48.150 1.00 33.88 434 GLN A C 1
ATOM 3365 O O . GLN A 1 434 ? -0.989 31.179 -49.357 1.00 33.88 434 GLN A O 1
ATOM 3370 N N . PRO A 1 435 ? 0.187 31.430 -47.457 1.00 53.53 435 PRO A N 1
ATOM 3371 C CA . PRO A 1 435 ? 0.503 31.517 -46.006 1.00 53.53 435 PRO A CA 1
ATOM 3372 C C . PRO A 1 435 ? 1.064 32.915 -45.576 1.00 53.53 435 PRO A C 1
ATOM 3374 O O . PRO A 1 435 ? 1.232 33.787 -46.422 1.00 53.53 435 PRO A O 1
ATOM 3377 N N . SER A 1 436 ? 1.446 33.127 -44.297 1.00 32.81 436 SER A N 1
ATOM 3378 C CA . SER A 1 436 ? 2.757 33.736 -43.903 1.00 32.81 436 SER A CA 1
ATOM 3379 C C . SER A 1 436 ? 2.945 34.056 -42.395 1.00 32.81 436 SER A C 1
ATOM 3381 O O . SER A 1 436 ? 2.028 34.466 -41.699 1.00 32.81 436 SER A O 1
ATOM 3383 N N . ASP A 1 437 ? 4.199 33.864 -41.963 1.00 34.44 437 ASP A N 1
ATOM 3384 C CA . ASP A 1 437 ? 5.034 34.594 -40.984 1.00 34.44 437 ASP A CA 1
ATOM 3385 C C . ASP A 1 437 ? 4.735 34.820 -39.469 1.00 34.44 437 ASP A C 1
ATOM 3387 O O . ASP A 1 437 ? 3.795 35.479 -39.043 1.00 34.44 437 ASP A O 1
ATOM 3391 N N . ARG A 1 438 ? 5.770 34.419 -38.702 1.00 35.50 438 ARG A N 1
ATOM 3392 C CA . ARG A 1 438 ? 6.508 35.128 -37.623 1.00 35.50 438 ARG A CA 1
ATOM 3393 C C . ARG A 1 438 ? 5.880 35.493 -36.263 1.00 35.50 438 ARG A C 1
ATOM 3395 O O . ARG A 1 438 ? 5.0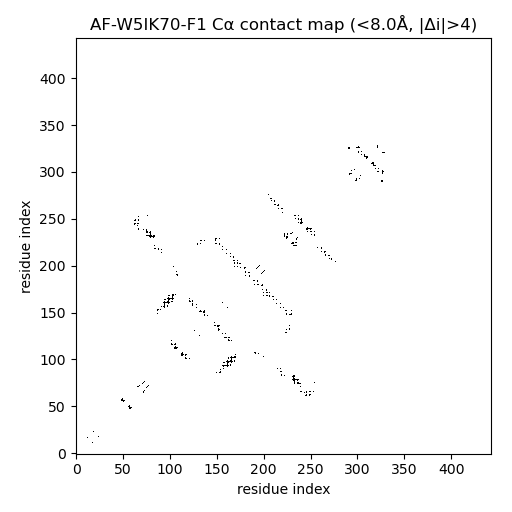95 36.417 -36.114 1.00 35.50 438 ARG A O 1
ATOM 3402 N N . THR A 1 439 ? 6.543 34.917 -35.249 1.00 40.75 439 THR A N 1
ATOM 3403 C CA . THR A 1 439 ? 7.026 35.533 -33.989 1.00 40.75 439 THR A CA 1
ATOM 3404 C C . THR A 1 439 ? 6.034 36.207 -33.039 1.00 40.75 439 THR A C 1
ATOM 3406 O O . THR A 1 439 ? 5.482 37.264 -33.344 1.00 40.75 439 THR A O 1
ATOM 3409 N N . LYS A 1 440 ? 6.028 35.733 -31.784 1.00 39.22 440 LYS A N 1
ATOM 3410 C CA . LYS A 1 440 ? 6.178 36.608 -30.606 1.00 39.22 440 LYS A CA 1
ATOM 3411 C C . LYS A 1 440 ? 6.575 35.825 -29.357 1.00 39.22 440 LYS A C 1
ATOM 3413 O O . LYS A 1 440 ? 5.858 34.919 -28.941 1.00 39.22 440 LYS A O 1
ATOM 3418 N N . ASP A 1 441 ? 7.691 36.227 -28.760 1.00 44.44 441 ASP A N 1
ATOM 3419 C CA . ASP A 1 441 ? 8.078 35.863 -27.400 1.00 44.44 441 ASP A CA 1
ATOM 3420 C C . ASP A 1 441 ? 7.056 36.386 -26.386 1.00 44.44 441 ASP A C 1
ATOM 3422 O O . ASP A 1 441 ? 6.571 37.511 -26.529 1.00 44.44 441 ASP A O 1
ATOM 3426 N N . TRP A 1 442 ? 6.824 35.629 -25.313 1.00 43.50 442 TRP A N 1
ATOM 3427 C CA . TRP A 1 442 ? 6.359 36.171 -24.034 1.00 43.50 442 TRP A CA 1
ATOM 3428 C C . TRP A 1 442 ? 7.131 35.515 -22.885 1.00 43.50 442 TRP A C 1
ATOM 3430 O O . TRP A 1 442 ? 7.517 34.350 -22.974 1.00 43.50 442 TRP A O 1
ATOM 3440 N N . LYS A 1 443 ? 7.414 36.336 -21.870 1.00 43.53 443 LYS A N 1
ATOM 3441 C CA . LYS A 1 443 ? 8.270 36.055 -20.707 1.00 43.53 443 LYS A CA 1
ATOM 3442 C C . LYS A 1 443 ? 7.581 35.191 -19.654 1.00 43.53 443 LYS A C 1
ATOM 3444 O O . LYS A 1 443 ? 6.340 35.298 -19.552 1.00 43.53 443 LYS A O 1
#

InterPro domains:
  IPR000515 ABC transporter type 1, transmembrane domain MetI-like [PF00528] (97-276)
  IPR000515 ABC transporter type 1, transmembrane domain MetI-like [PS50928] (81-269)
  IPR000515 ABC transporter type 1, transmembrane domain MetI-like [cd06261] (81-266)
  IPR010065 Amino acid ABC transporter, permease protein, 3-TM domain [TIGR01726] (76-171)
  IPR035906 MetI-like superfamily [G3DSA:1.10.3720.10] (70-279)
  IPR035906 MetI-like superfamily [SSF161098] (75-265)
  IPR043429 ABC transporter membrane protein permease protein ArtM/GltK/GlnP/TcyL/YhdX-like [PTHR30614] (68-278)